Protein AF-0000000083672222 (afdb_homodimer)

Solvent-accessible surface area (backbone atoms only — not comparable to full-atom values): 25902 Å² total; per-residue (Å²): 89,80,49,72,56,72,50,44,81,91,44,52,91,49,66,84,46,84,35,21,32,23,49,63,91,44,64,28,63,39,43,74,78,44,71,49,30,32,34,29,68,72,69,96,59,74,70,40,76,29,47,32,28,37,13,72,82,60,73,56,65,54,34,77,77,38,81,35,70,44,62,66,61,88,46,81,27,60,62,53,44,46,46,48,50,47,49,49,53,52,48,52,49,51,50,53,42,49,37,52,60,62,56,64,61,53,63,66,53,59,66,70,47,84,60,47,73,67,27,51,52,54,31,51,52,38,50,62,74,46,46,66,55,61,45,43,55,58,51,55,67,62,47,70,56,59,79,73,41,57,65,72,57,48,52,51,51,53,50,50,54,51,49,52,46,47,50,54,52,47,47,44,53,27,37,41,69,66,52,76,75,79,66,58,48,98,87,30,44,27,65,64,37,44,33,37,75,70,63,42,66,70,52,56,55,54,36,55,67,62,69,39,70,73,70,52,56,30,75,85,66,44,27,28,65,53,51,39,60,68,75,99,87,78,47,73,54,70,51,44,81,91,44,53,90,49,64,85,46,82,34,21,32,23,47,65,91,44,64,30,64,39,42,74,78,43,72,50,31,31,35,29,69,73,70,96,60,74,70,40,76,30,50,32,28,37,13,72,80,59,72,58,66,54,34,78,77,37,82,34,70,45,62,66,61,87,47,81,27,62,63,54,44,46,47,49,49,46,51,50,52,52,49,52,48,52,50,54,42,48,37,52,58,60,56,64,61,53,61,67,52,59,67,72,46,84,61,47,71,68,27,50,51,53,31,50,51,39,49,62,76,46,46,67,53,61,45,43,54,57,51,56,66,62,49,71,57,58,80,71,43,57,64,71,58,50,53,51,50,52,50,51,52,51,50,52,44,47,47,52,52,47,48,44,51,28,37,42,69,66,52,77,75,80,66,58,48,98,88,29,45,26,65,64,38,43,32,37,75,72,64,42,66,70,52,57,58,54,37,53,65,62,70,38,70,73,71,52,54,29,75,84,64,45,27,31,65,55,50,40,60,68,76,99

Foldseek 3Di:
DKAAAQFDPVCLVCQVPFKWKAWAQDTFTWDDPDRRIIDGDDDDDPFDWTWIAIDPVRPDGRGDTDTDGDDPPVPVPCVVVVVVVVVVVLVVLLVQLVCQLPVPQPVVCLVPDDFDPVLVVLLVQLCVVCVVLVCVLVVLVPPVCVVVDDPVVSVVVNSVSVSVVSVSVSLSRCSRVVNQDFDDDPVFDTNLQSCLLSVVPVVVVSCVSSVHDQQDATPVGDGSVNSNVVND/DKFADQFDPVCLVCQVPFKWKAWAQDTFTWDDPDRRIIDGDDDDDPFDWTWIAIDPVRPDGRGDTDTDGDDPPVPVPCVVVVVVVVVVVLVVLLVQLVCQLPVPQPVVCLVVDDFDPVLVVLLVQLCVVCVVLVCVLVVLVPPVCVVVPDPVVSVVVNSVSVSVVSVSVSLSRCSRVVNQDFDDDPVFDTNLQSCLLSVVPVVVVSCVSSVHDQCDATPVGDGSVNSNVVND

Structure (mmCIF, N/CA/C/O backbone):
data_AF-0000000083672222-model_v1
#
loop_
_entity.id
_entity.type
_entity.pdbx_description
1 polymer 'Calmodulin-binding transcription activator 5-like'
#
loop_
_atom_site.group_PDB
_atom_site.id
_atom_site.type_symbol
_atom_site.label_atom_id
_atom_site.label_alt_id
_atom_site.label_comp_id
_atom_site.label_asym_id
_atom_site.label_entity_id
_atom_site.label_seq_id
_atom_site.pdbx_PDB_ins_code
_atom_site.Cartn_x
_atom_site.Cartn_y
_atom_site.Cartn_z
_atom_site.occupancy
_atom_site.B_iso_or_equiv
_atom_site.auth_seq_id
_atom_site.auth_comp_id
_atom_site.auth_asym_id
_atom_site.auth_atom_id
_atom_site.pdbx_PDB_model_num
ATOM 1 N N . VAL A 1 1 ? -8.305 38.625 14.344 1 54.28 1 VAL A N 1
ATOM 2 C CA . VAL A 1 1 ? -7.023 39.312 14.18 1 54.28 1 VAL A CA 1
ATOM 3 C C . VAL A 1 1 ? -6.953 40.531 15.117 1 54.28 1 VAL A C 1
ATOM 5 O O . VAL A 1 1 ? -7.918 41.281 15.234 1 54.28 1 VAL A O 1
ATOM 8 N N . LEU A 1 2 ? -5.812 40.438 15.828 1 55.72 2 LEU A N 1
ATOM 9 C CA . LEU A 1 2 ? -5.539 41.625 16.625 1 55.72 2 LEU A CA 1
ATOM 10 C C . LEU A 1 2 ? -4.594 42.562 15.883 1 55.72 2 LEU A C 1
ATOM 12 O O . LEU A 1 2 ? -3.551 42.156 15.383 1 55.72 2 LEU A O 1
ATOM 16 N N . VAL A 1 3 ? -5.039 43.781 15.664 1 54.94 3 VAL A N 1
ATOM 17 C CA . VAL A 1 3 ? -4.234 44.812 15.039 1 54.94 3 VAL A CA 1
ATOM 18 C C . VAL A 1 3 ? -3.76 45.812 16.094 1 54.94 3 VAL A C 1
ATOM 20 O O . VAL A 1 3 ? -4.57 46.375 16.844 1 54.94 3 VAL A O 1
ATOM 23 N N . THR A 1 4 ? -2.447 45.781 16.219 1 56.16 4 THR A N 1
ATOM 24 C CA . THR A 1 4 ? -1.872 46.719 17.172 1 56.16 4 THR A CA 1
ATOM 25 C C . THR A 1 4 ? -1.081 47.812 16.438 1 56.16 4 THR A C 1
ATOM 27 O O . THR A 1 4 ? -0.44 47.531 15.422 1 56.16 4 THR A O 1
ATOM 30 N N . GLY A 1 5 ? -1.294 49.125 16.625 1 53.47 5 GLY A N 1
ATOM 31 C CA . GLY A 1 5 ? -0.521 50.188 16.031 1 53.47 5 GLY A CA 1
ATOM 32 C C . GLY A 1 5 ? -0.936 51.562 16.516 1 53.47 5 GLY A C 1
ATOM 33 O O . GLY A 1 5 ? -1.841 51.688 17.344 1 53.47 5 GLY A O 1
ATOM 34 N N . TYR A 1 6 ? 0.023 52.531 16.219 1 53.75 6 TYR A N 1
ATOM 35 C CA . TYR A 1 6 ? -0.241 53.938 16.484 1 53.75 6 TYR A CA 1
ATOM 36 C C . TYR A 1 6 ? -0.847 54.625 15.266 1 53.75 6 TYR A C 1
ATOM 38 O O . TYR A 1 6 ? -0.517 54.281 14.125 1 53.75 6 TYR A O 1
ATOM 46 N N . PHE A 1 7 ? -1.878 55.312 15.602 1 53.72 7 PHE A N 1
ATOM 47 C CA . PHE A 1 7 ? -2.4 56.156 14.539 1 53.72 7 PHE A CA 1
ATOM 48 C C . PHE A 1 7 ? -1.392 57.219 14.164 1 53.72 7 PHE A C 1
ATOM 50 O O . PHE A 1 7 ? -0.618 57.688 15.008 1 53.72 7 PHE A O 1
ATOM 57 N N . HIS A 1 8 ? -1.268 57.375 12.969 1 52.06 8 HIS A N 1
ATOM 58 C CA . HIS A 1 8 ? -0.532 58.562 12.586 1 52.06 8 HIS A CA 1
ATOM 59 C C . HIS A 1 8 ? -1.002 59.781 13.383 1 52.06 8 HIS A C 1
ATOM 61 O O . HIS A 1 8 ? -2.164 59.844 13.789 1 52.06 8 HIS A O 1
ATOM 67 N N . ASN A 1 9 ? -0.059 60.531 13.797 1 51.66 9 ASN A N 1
ATOM 68 C CA . ASN A 1 9 ? -0.234 61.719 14.617 1 51.66 9 ASN A CA 1
ATOM 69 C C . ASN A 1 9 ? -1.55 62.438 14.312 1 51.66 9 ASN A C 1
ATOM 71 O O . ASN A 1 9 ? -2.221 62.938 15.219 1 51.66 9 ASN A O 1
ATOM 75 N N . ASP A 1 10 ? -1.82 62.5 12.977 1 52.38 10 ASP A N 1
ATOM 76 C CA . ASP A 1 10 ? -2.973 63.312 12.578 1 52.38 10 ASP A CA 1
ATOM 77 C C . ASP A 1 10 ? -4.281 62.594 12.914 1 52.38 10 ASP A C 1
ATOM 79 O O . ASP A 1 10 ? -5.355 63.188 12.844 1 52.38 10 ASP A O 1
ATOM 83 N N . TYR A 1 11 ? -4.121 61.25 13.25 1 52.78 11 TYR A N 1
ATOM 84 C CA . TYR A 1 11 ? -5.387 60.562 13.438 1 52.78 11 TYR A CA 1
ATOM 85 C C . TYR A 1 11 ? -5.52 60.031 14.859 1 52.78 11 TYR A C 1
ATOM 87 O O . TYR A 1 11 ? -6.387 59.219 15.141 1 52.78 11 TYR A O 1
ATOM 95 N N . GLN A 1 12 ? -4.711 60.375 15.781 1 55.84 12 GLN A N 1
ATOM 96 C CA . GLN A 1 12 ? -4.699 59.938 17.172 1 55.84 12 GLN A CA 1
ATOM 97 C C . GLN A 1 12 ? -6.023 60.25 17.859 1 55.84 12 GLN A C 1
ATOM 99 O O . GLN A 1 12 ? -6.449 59.5 18.75 1 55.84 12 GLN A O 1
ATOM 104 N N . HIS A 1 13 ? -6.637 61.375 17.5 1 55.12 13 HIS A N 1
ATOM 105 C CA . HIS A 1 13 ? -7.898 61.781 18.109 1 55.12 13 HIS A CA 1
ATOM 106 C C . HIS A 1 13 ? -9.039 60.844 17.688 1 55.12 13 HIS A C 1
ATOM 108 O O . HIS A 1 13 ? -10.117 60.875 18.281 1 55.12 13 HIS A O 1
ATOM 114 N N . LEU A 1 14 ? -8.852 59.938 16.625 1 52.59 14 LEU A N 1
ATOM 115 C CA . LEU A 1 14 ? -9.922 59.125 16.078 1 52.59 14 LEU A CA 1
ATOM 116 C C . LEU A 1 14 ? -9.797 57.688 16.594 1 52.59 14 LEU A C 1
ATOM 118 O O . LEU A 1 14 ? -10.477 56.781 16.094 1 52.59 14 LEU A O 1
ATOM 122 N N . ALA A 1 15 ? -9.031 57.469 17.547 1 55.25 15 ALA A N 1
ATOM 123 C CA . ALA A 1 15 ? -8.805 56.156 18.141 1 55.25 15 ALA A CA 1
ATOM 124 C C . ALA A 1 15 ? -10.125 55.531 18.594 1 55.25 15 ALA A C 1
ATOM 126 O O . ALA A 1 15 ? -10.266 54.312 18.609 1 55.25 15 ALA A O 1
ATOM 127 N N . LYS A 1 16 ? -11 56.281 19.016 1 57.28 16 LYS A N 1
ATOM 128 C CA . LYS A 1 16 ? -12.289 55.844 19.531 1 57.28 16 LYS A CA 1
ATOM 129 C C . LYS A 1 16 ? -13.352 55.875 18.438 1 57.28 16 LYS A C 1
ATOM 131 O O . LYS A 1 16 ? -14.531 55.625 18.703 1 57.28 16 LYS A O 1
ATOM 136 N N . SER A 1 17 ? -12.961 56.156 17.203 1 59.12 17 SER A N 1
ATOM 137 C CA . SER A 1 17 ? -13.953 56.281 16.141 1 59.12 17 SER A CA 1
ATOM 138 C C . SER A 1 17 ? -14.227 54.938 15.477 1 59.12 17 SER A C 1
ATOM 140 O O . SER A 1 17 ? -13.477 54 15.68 1 59.12 17 SER A O 1
ATOM 142 N N . ASN A 1 18 ? -15.422 54.906 14.773 1 63.72 18 ASN A N 1
ATOM 143 C CA . ASN A 1 18 ? -15.836 53.719 14.023 1 63.72 18 ASN A CA 1
ATOM 144 C C . ASN A 1 18 ? -14.82 53.344 12.945 1 63.72 18 ASN A C 1
ATOM 146 O O . ASN A 1 18 ? -14.742 54 11.906 1 63.72 18 ASN A O 1
ATOM 150 N N . LEU A 1 19 ? -13.82 52.594 13.367 1 72 19 LEU A N 1
ATOM 151 C CA . LEU A 1 19 ? -12.773 52.125 12.453 1 72 19 LEU A CA 1
ATOM 152 C C . LEU A 1 19 ? -13.172 50.812 11.789 1 72 19 LEU A C 1
ATOM 154 O O . LEU A 1 19 ? -13.945 50.031 12.344 1 72 19 LEU A O 1
ATOM 158 N N . VAL A 1 20 ? -12.758 50.75 10.508 1 76.06 20 VAL A N 1
ATOM 159 C CA . VAL A 1 20 ? -12.914 49.469 9.812 1 76.06 20 VAL A CA 1
ATOM 160 C C . VAL A 1 20 ? -11.539 48.875 9.484 1 76.06 20 VAL A C 1
ATOM 162 O O . VAL A 1 20 ? -10.57 49.625 9.297 1 76.06 20 VAL A O 1
ATOM 165 N N . CYS A 1 21 ? -11.453 47.688 9.656 1 78.25 21 CYS A N 1
ATOM 166 C CA . CYS A 1 21 ? -10.281 46.938 9.195 1 78.25 21 CYS A CA 1
ATOM 167 C C . CYS A 1 21 ? -10.492 46.438 7.773 1 78.25 21 CYS A C 1
ATOM 169 O O . CYS A 1 21 ? -11.492 45.781 7.496 1 78.25 21 CYS A O 1
ATOM 171 N N . VAL A 1 22 ? -9.594 46.844 6.996 1 74.81 22 VAL A N 1
ATOM 172 C CA . VAL A 1 22 ? -9.664 46.406 5.609 1 74.81 22 VAL A CA 1
ATOM 173 C C . VAL A 1 22 ? -8.703 45.219 5.391 1 74.81 22 VAL A C 1
ATOM 175 O O . VAL A 1 22 ? -7.516 45.344 5.715 1 74.81 22 VAL A O 1
ATOM 178 N N . CYS A 1 23 ? -9.234 44.156 4.965 1 73.88 23 CYS A N 1
ATOM 179 C CA . CYS A 1 23 ? -8.484 42.969 4.566 1 73.88 23 CYS A CA 1
ATOM 180 C C . CYS A 1 23 ? -8.789 42.625 3.119 1 73.88 23 CYS A C 1
ATOM 182 O O . CYS A 1 23 ? -9.805 41.969 2.834 1 73.88 23 CYS A O 1
ATOM 184 N N . GLY A 1 24 ? -7.863 42.875 2.295 1 70.62 24 GLY A N 1
ATOM 185 C CA . GLY A 1 24 ? -8.156 42.688 0.882 1 70.62 24 GLY A CA 1
ATOM 186 C C . GLY A 1 24 ? -9.289 43.594 0.394 1 70.62 24 GLY A C 1
ATOM 187 O O . GLY A 1 24 ? -9.148 44.812 0.344 1 70.62 24 GLY A O 1
ATOM 188 N N . GLU A 1 25 ? -10.398 42.844 0.068 1 69.75 25 GLU A N 1
ATOM 189 C CA . GLU A 1 25 ? -11.547 43.594 -0.448 1 69.75 25 GLU A CA 1
ATOM 190 C C . GLU A 1 25 ? -12.648 43.688 0.598 1 69.75 25 GLU A C 1
ATOM 192 O O . GLU A 1 25 ? -13.688 44.312 0.35 1 69.75 25 GLU A O 1
ATOM 197 N N . ALA A 1 26 ? -12.375 43.094 1.614 1 73.25 26 ALA A N 1
ATOM 198 C CA . ALA A 1 26 ? -13.414 43.094 2.643 1 73.25 26 ALA A CA 1
ATOM 199 C C . ALA A 1 26 ? -13.07 44.094 3.758 1 73.25 26 ALA A C 1
ATOM 201 O O . ALA A 1 26 ? -11.898 44.281 4.09 1 73.25 26 ALA A O 1
ATOM 202 N N . SER A 1 27 ? -14.094 44.75 4.223 1 75.56 27 SER A N 1
ATOM 203 C CA . SER A 1 27 ? -13.922 45.656 5.359 1 75.56 27 SER A CA 1
ATOM 204 C C . SER A 1 27 ? -14.812 45.219 6.527 1 75.56 27 SER A C 1
ATOM 206 O O . SER A 1 27 ? -15.984 44.906 6.34 1 75.56 27 SER A O 1
ATOM 208 N N . VAL A 1 28 ? -14.195 45 7.613 1 75.31 28 VAL A N 1
ATOM 209 C CA . VAL A 1 28 ? -14.961 44.625 8.797 1 75.31 28 VAL A CA 1
ATOM 210 C C . VAL A 1 28 ? -14.773 45.688 9.891 1 75.31 28 VAL A C 1
ATOM 212 O O . VAL A 1 28 ? -13.719 46.312 9.977 1 75.31 28 VAL A O 1
ATOM 215 N N . PRO A 1 29 ? -15.828 45.812 10.602 1 74.62 29 PRO A N 1
ATOM 216 C CA . PRO A 1 29 ? -15.688 46.75 11.711 1 74.62 29 PRO A CA 1
ATOM 217 C C . PRO A 1 29 ? -14.672 46.281 12.758 1 74.62 29 PRO A C 1
ATOM 219 O O . PRO A 1 29 ? -14.523 45.094 12.992 1 74.62 29 PRO A O 1
ATOM 222 N N . VAL A 1 30 ? -14.023 47.25 13.195 1 70.56 30 VAL A N 1
ATOM 223 C CA . VAL A 1 30 ? -12.984 46.969 14.188 1 70.56 30 VAL A CA 1
ATOM 224 C C . VAL A 1 30 ? -13.531 47.25 15.594 1 70.56 30 VAL A C 1
ATOM 226 O O . VAL A 1 30 ? -14.312 48.188 15.789 1 70.56 30 VAL A O 1
ATOM 229 N N . GLU A 1 31 ? -13.352 46.281 16.453 1 69.62 31 GLU A N 1
ATOM 230 C CA . GLU A 1 31 ? -13.656 46.5 17.859 1 69.62 31 GLU A CA 1
ATOM 231 C C . GLU A 1 31 ? -12.438 47.062 18.609 1 69.62 31 GLU A C 1
ATOM 233 O O . GLU A 1 31 ? -11.336 46.5 18.484 1 69.62 31 GLU A O 1
ATOM 238 N N . ILE A 1 32 ? -12.742 48.125 19.188 1 65.06 32 ILE A N 1
ATOM 239 C CA . ILE A 1 32 ? -11.664 48.688 19.984 1 65.06 32 ILE A CA 1
ATOM 240 C C . ILE A 1 32 ? -11.523 47.906 21.297 1 65.06 32 ILE A C 1
ATOM 242 O O . ILE A 1 32 ? -12.453 47.875 22.109 1 65.06 32 ILE A O 1
ATOM 246 N N . VAL A 1 33 ? -10.484 47.125 21.453 1 63.31 33 VAL A N 1
ATOM 247 C CA . VAL A 1 33 ? -10.195 46.438 22.703 1 63.31 33 VAL A CA 1
ATOM 248 C C . VAL A 1 33 ? -9.586 47.438 23.703 1 63.31 33 VAL A C 1
ATOM 250 O O . VAL A 1 33 ? -10.008 47.5 24.859 1 63.31 33 VAL A O 1
ATOM 253 N N . GLN A 1 34 ? -8.688 48.25 23.234 1 57.81 34 GLN A N 1
ATOM 254 C CA . GLN A 1 34 ? -8.07 49.375 23.953 1 57.81 34 GLN A CA 1
ATOM 255 C C . GLN A 1 34 ? -7.391 50.344 22.984 1 57.81 34 GLN A C 1
ATOM 257 O O . GLN A 1 34 ? -7.188 50 21.812 1 57.81 34 GLN A O 1
ATOM 262 N N . VAL A 1 35 ? -7.07 51.5 23.516 1 60.09 35 VAL A N 1
ATOM 263 C CA . VAL A 1 35 ? -6.434 52.469 22.656 1 60.09 35 VAL A CA 1
ATOM 264 C C . VAL A 1 35 ? -5.168 51.875 22.047 1 60.09 35 VAL A C 1
ATOM 266 O O . VAL A 1 35 ? -4.285 51.406 22.766 1 60.09 35 VAL A O 1
ATOM 269 N N . GLY A 1 36 ? -5.113 51.75 20.672 1 62.19 36 GLY A N 1
ATOM 270 C CA . GLY A 1 36 ? -3.98 51.188 19.953 1 62.19 36 GLY A CA 1
ATOM 271 C C . GLY A 1 36 ? -4.117 49.688 19.688 1 62.19 36 GLY A C 1
ATOM 272 O O . GLY A 1 36 ? -3.252 49.094 19.062 1 62.19 36 GLY A O 1
ATOM 273 N N . VAL A 1 37 ? -5.016 49.156 20.297 1 65.06 37 VAL A N 1
ATOM 274 C CA . VAL A 1 37 ? -5.285 47.75 20.078 1 65.06 37 VAL A CA 1
ATOM 275 C C . VAL A 1 37 ? -6.703 47.562 19.547 1 65.06 37 VAL A C 1
ATOM 277 O O . VAL A 1 37 ? -7.68 47.906 20.203 1 65.06 37 VAL A O 1
ATOM 280 N N . TYR A 1 38 ? -6.73 46.969 18.375 1 65.5 38 TYR A N 1
ATOM 281 C CA . TYR A 1 38 ? -8 46.781 17.688 1 65.5 38 TYR A CA 1
ATOM 282 C C . TYR A 1 38 ? -8.203 45.312 17.281 1 65.5 38 TYR A C 1
ATOM 284 O O . TYR A 1 38 ? -7.25 44.625 16.922 1 65.5 38 TYR A O 1
ATOM 292 N N . ARG A 1 39 ? -9.352 44.875 17.531 1 65.25 39 ARG A N 1
ATOM 293 C CA . ARG A 1 39 ? -9.742 43.531 17.141 1 65.25 39 ARG A CA 1
ATOM 294 C C . ARG A 1 39 ? -10.68 43.562 15.93 1 65.25 39 ARG A C 1
ATOM 296 O O . ARG A 1 39 ? -11.617 44.344 15.883 1 65.25 39 ARG A O 1
ATOM 303 N N . CYS A 1 40 ? -10.281 42.812 14.945 1 64.25 40 CYS A N 1
ATOM 304 C CA . CYS A 1 40 ? -11.141 42.719 13.773 1 64.25 40 CYS A CA 1
ATOM 305 C C . CYS A 1 40 ? -11.508 41.25 13.508 1 64.25 40 CYS A C 1
ATOM 307 O O . CYS A 1 40 ? -10.688 40.375 13.711 1 64.25 40 CYS A O 1
ATOM 309 N N . TRP A 1 41 ? -12.758 41.031 13.312 1 63.91 41 TRP A N 1
ATOM 310 C CA . TRP A 1 41 ? -13.242 39.719 12.875 1 63.91 41 TRP A CA 1
ATOM 311 C C . TRP A 1 41 ? -13.297 39.625 11.352 1 63.91 41 TRP A C 1
ATOM 313 O O . TRP A 1 41 ? -14.141 40.281 10.719 1 63.91 41 TRP A O 1
ATOM 323 N N . LEU A 1 42 ? -12.258 39 10.898 1 58.62 42 LE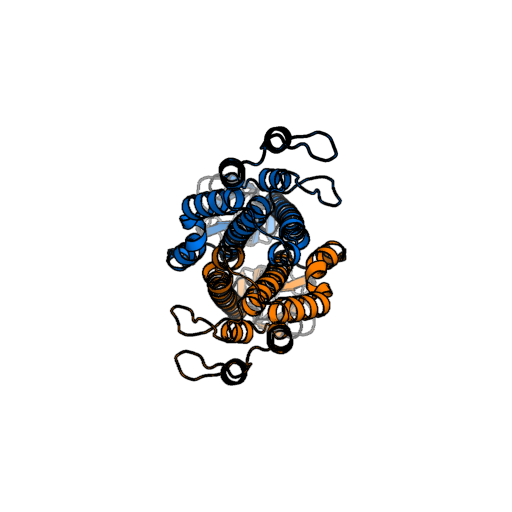U A N 1
ATOM 324 C CA . LEU A 1 42 ? -12.203 38.938 9.445 1 58.62 42 LEU A CA 1
ATOM 325 C C . LEU A 1 42 ? -13.109 37.844 8.914 1 58.62 42 LEU A C 1
ATOM 327 O O . LEU A 1 42 ? -13.25 36.781 9.547 1 58.62 42 LEU A O 1
ATOM 331 N N . SER A 1 43 ? -13.805 38.094 8.008 1 55.56 43 SER A N 1
ATOM 332 C CA . SER A 1 43 ? -14.562 37.062 7.301 1 55.56 43 SER A CA 1
ATOM 333 C C . SER A 1 43 ? -13.633 36.094 6.562 1 55.56 43 SER A C 1
ATOM 335 O O . SER A 1 43 ? -12.516 36.469 6.191 1 55.56 43 SER A O 1
ATOM 337 N N . PRO A 1 44 ? -14.117 34.75 6.586 1 51.97 44 PRO A N 1
ATOM 338 C CA . PRO A 1 44 ? -13.289 33.781 5.852 1 51.97 44 PRO A CA 1
ATOM 339 C C . PRO A 1 44 ? -12.875 34.281 4.473 1 51.97 44 PRO A C 1
ATOM 341 O O . PRO A 1 44 ? -13.695 34.875 3.766 1 51.97 44 PRO A O 1
ATOM 344 N N . HIS A 1 45 ? -11.539 34.344 4.359 1 57.25 45 HIS A N 1
ATOM 345 C CA . HIS A 1 45 ? -10.953 34.781 3.094 1 57.25 45 HIS A CA 1
ATOM 346 C C . HIS A 1 45 ? -10.156 33.656 2.449 1 57.25 45 HIS A C 1
ATOM 348 O O . HIS A 1 45 ? -9.773 32.688 3.121 1 57.25 45 HIS A O 1
ATOM 354 N N . SER A 1 46 ? -10.031 33.625 1.193 1 61 46 SER A N 1
ATOM 355 C CA . SER A 1 46 ? -9.125 32.688 0.517 1 61 46 SER A CA 1
ATOM 356 C C . SER A 1 46 ? -7.703 32.844 1.05 1 61 46 SER A C 1
ATOM 358 O O . SER A 1 46 ? -7.246 33.938 1.343 1 61 46 SER A O 1
ATOM 360 N N . PRO A 1 47 ? -7.258 31.641 1.277 1 59.84 47 PRO A N 1
ATOM 361 C CA . PRO A 1 47 ? -5.871 31.688 1.745 1 59.84 47 PRO A CA 1
ATOM 362 C C . PRO A 1 47 ? -4.965 32.469 0.801 1 59.84 47 PRO A C 1
ATOM 364 O O . PRO A 1 47 ? -5.129 32.406 -0.419 1 59.84 47 PRO A O 1
ATOM 367 N N . GLY A 1 48 ? -4.078 33.375 1.406 1 65.12 48 GLY A N 1
ATOM 368 C CA . GLY A 1 48 ? -3.158 34.219 0.666 1 65.12 48 GLY A CA 1
ATOM 369 C C . GLY A 1 48 ? -2.748 35.469 1.43 1 65.12 48 GLY A C 1
ATOM 370 O O . GLY A 1 48 ? -3.1 35.625 2.602 1 65.12 48 GLY A O 1
ATOM 371 N N . PHE A 1 49 ? -2.002 36.125 0.695 1 67.38 49 PHE A N 1
ATOM 372 C CA . PHE A 1 49 ? -1.565 37.406 1.279 1 67.38 49 PHE A CA 1
ATOM 373 C C . PHE A 1 49 ? -2.562 38.5 0.972 1 67.38 49 PHE A C 1
ATOM 375 O O . PHE A 1 49 ? -3.002 38.656 -0.17 1 67.38 49 PHE A O 1
ATOM 382 N N . VAL A 1 50 ? -3 38.969 1.97 1 67.81 50 VAL A N 1
ATOM 383 C CA . VAL A 1 50 ? -3.898 40.125 1.804 1 67.81 50 VAL A CA 1
ATOM 384 C C . VAL A 1 50 ? -3.346 41.312 2.553 1 67.81 50 VAL A C 1
ATOM 386 O O . VAL A 1 50 ? -2.611 41.156 3.531 1 67.81 50 VAL A O 1
ATOM 389 N N . ASN A 1 51 ? -3.635 42.531 2.021 1 71.94 51 ASN A N 1
ATOM 390 C CA . ASN A 1 51 ? -3.252 43.719 2.73 1 71.94 51 ASN A CA 1
ATOM 391 C C . ASN A 1 51 ? -4.195 44.031 3.893 1 71.94 51 ASN A C 1
ATOM 393 O O . ASN A 1 51 ? -5.418 43.938 3.746 1 71.94 51 ASN A O 1
ATOM 397 N N . LEU A 1 52 ? -3.645 44.156 4.895 1 74.38 52 LEU A N 1
ATOM 398 C CA . LEU A 1 52 ? -4.398 44.5 6.094 1 74.38 52 LEU A CA 1
ATOM 399 C C . LEU A 1 52 ? -4.027 45.906 6.598 1 74.38 52 LEU A C 1
ATOM 401 O O . LEU A 1 52 ? -2.844 46.188 6.773 1 74.38 52 LEU A O 1
ATOM 405 N N . TYR A 1 53 ? -5.066 46.781 6.707 1 71.12 53 TYR A N 1
ATOM 406 C CA . TYR A 1 53 ? -4.852 48.094 7.285 1 71.12 53 TYR A CA 1
ATOM 407 C C . TYR A 1 53 ? -6.125 48.625 7.926 1 71.12 53 TYR A C 1
ATOM 409 O O . TYR A 1 53 ? -7.223 48.156 7.648 1 71.12 53 TYR A O 1
ATOM 417 N N . LEU A 1 54 ? -5.988 49.594 8.773 1 74.81 54 LEU A N 1
ATOM 418 C CA . LEU A 1 54 ? -7.133 50.281 9.367 1 74.81 54 LEU A CA 1
ATOM 419 C C . LEU A 1 54 ? -7.52 51.5 8.547 1 74.81 54 LEU A C 1
ATOM 421 O O . LEU A 1 54 ? -6.652 52.188 7.984 1 74.81 54 LEU A O 1
ATOM 425 N N . SER A 1 55 ? -8.789 51.656 8.352 1 72.94 55 SER A N 1
ATOM 426 C CA . SER A 1 55 ? -9.297 52.781 7.578 1 72.94 55 SER A CA 1
ATOM 427 C C . SER A 1 55 ? -10.57 53.344 8.195 1 72.94 55 SER A C 1
ATOM 429 O O . SER A 1 55 ? -11.273 52.625 8.93 1 72.94 55 SER A O 1
ATOM 431 N N . PHE A 1 56 ? -10.883 54.625 8.016 1 74.5 56 PHE A N 1
ATOM 432 C CA . PHE A 1 56 ? -12.141 55.219 8.438 1 74.5 56 PHE A CA 1
ATOM 433 C C . PHE A 1 56 ? -13.25 54.938 7.426 1 74.5 56 PHE A C 1
ATOM 435 O O . PHE A 1 56 ? -14.398 54.719 7.805 1 74.5 56 PHE A O 1
ATOM 442 N N . ASP A 1 57 ? -12.93 54.969 6.176 1 72.44 57 ASP A N 1
ATOM 443 C CA . ASP A 1 57 ? -13.922 54.875 5.113 1 72.44 57 ASP A CA 1
ATOM 444 C C . ASP A 1 57 ? -13.766 53.562 4.34 1 72.44 57 ASP A C 1
ATOM 446 O O . ASP A 1 57 ? -14.477 53.344 3.357 1 72.44 57 ASP A O 1
ATOM 450 N N . GLY A 1 58 ? -12.914 52.594 4.672 1 71.25 58 GLY A N 1
ATOM 451 C CA . GLY A 1 58 ? -12.711 51.312 4.012 1 71.25 58 GLY A CA 1
ATOM 452 C C . GLY A 1 58 ? -11.773 51.406 2.822 1 71.25 58 GLY A C 1
ATOM 453 O O . GLY A 1 58 ? -11.445 50.375 2.217 1 71.25 58 GLY A O 1
ATOM 454 N N . HIS A 1 59 ? -11.242 52.531 2.504 1 75.5 59 HIS A N 1
ATOM 455 C CA . HIS A 1 59 ? -10.406 52.656 1.314 1 75.5 59 HIS A CA 1
ATOM 456 C C . HIS A 1 59 ? -9.047 53.25 1.655 1 75.5 59 HIS A C 1
ATOM 458 O O . HIS A 1 59 ? -8.008 52.75 1.218 1 75.5 59 HIS A O 1
ATOM 464 N N . LYS A 1 60 ? -9.008 54.344 2.459 1 74.31 60 LYS A N 1
ATOM 465 C CA . LYS A 1 60 ? -7.75 55 2.748 1 74.31 60 LYS A CA 1
ATOM 466 C C . LYS A 1 60 ? -7.117 54.469 4.031 1 74.31 60 LYS A C 1
ATOM 468 O O . LYS A 1 60 ? -7.738 54.5 5.094 1 74.31 60 LYS A O 1
ATOM 473 N N . PRO A 1 61 ? -5.906 53.938 3.854 1 71.25 61 PRO A N 1
ATOM 474 C CA . PRO A 1 61 ? -5.25 53.406 5.055 1 71.25 61 PRO A CA 1
ATOM 475 C C . PRO A 1 61 ? -4.871 54.531 6.043 1 71.25 61 PRO A C 1
ATOM 477 O O . PRO A 1 61 ? -4.383 55.562 5.637 1 71.25 61 PRO A O 1
ATOM 480 N N . ILE A 1 62 ? -5.145 54.375 7.289 1 67 62 ILE A N 1
ATOM 481 C CA . ILE A 1 62 ? -4.707 55.312 8.328 1 67 62 ILE A CA 1
ATOM 482 C C . ILE A 1 62 ? -3.631 54.656 9.188 1 67 62 ILE A C 1
ATOM 484 O O . ILE A 1 62 ? -3.133 55.25 10.141 1 67 62 ILE A O 1
ATOM 488 N N . SER A 1 63 ? -3.488 53.406 8.93 1 65.31 63 SER A N 1
ATOM 489 C CA . SER A 1 63 ? -2.41 52.656 9.57 1 65.31 63 SER A CA 1
ATOM 490 C C . SER A 1 63 ? -1.401 52.156 8.539 1 65.31 63 SER A C 1
ATOM 492 O O . SER A 1 63 ? -1.631 52.281 7.332 1 65.31 63 SER A O 1
ATOM 494 N N . GLN A 1 64 ? -0.219 51.719 9.055 1 68.56 64 GLN A N 1
ATOM 495 C CA . GLN A 1 64 ? 0.68 51.031 8.133 1 68.56 64 GLN A CA 1
ATOM 496 C C . GLN A 1 64 ? -0.021 49.844 7.457 1 68.56 64 GLN A C 1
ATOM 498 O O . GLN A 1 64 ? -0.806 49.156 8.086 1 68.56 64 GLN A O 1
ATOM 503 N N . VAL A 1 65 ? 0.131 49.781 6.145 1 68.88 65 VAL A N 1
ATOM 504 C CA . VAL A 1 65 ? -0.396 48.625 5.391 1 68.88 65 VAL A CA 1
ATOM 505 C C . VAL A 1 65 ? 0.507 47.438 5.594 1 68.88 65 VAL A C 1
ATOM 507 O O . VAL A 1 65 ? 1.702 47.469 5.293 1 68.88 65 VAL A O 1
ATOM 510 N N . VAL A 1 66 ? -0.019 46.438 6.227 1 69.81 66 VAL A N 1
ATOM 511 C CA . VAL A 1 66 ? 0.744 45.219 6.492 1 69.81 66 VAL A CA 1
ATOM 512 C C . VAL A 1 66 ? 0.251 44.094 5.59 1 69.81 66 VAL A C 1
ATOM 514 O O . VAL A 1 66 ? -0.948 43.969 5.324 1 69.81 66 VAL A O 1
ATOM 517 N N . ASN A 1 67 ? 1.167 43.375 5.082 1 65.69 67 ASN A N 1
ATOM 518 C CA . ASN A 1 67 ? 0.822 42.125 4.363 1 65.69 67 ASN A CA 1
ATOM 519 C C . ASN A 1 67 ? 0.485 41 5.324 1 65.69 67 ASN A C 1
ATOM 521 O O . ASN A 1 67 ? 1.352 40.531 6.062 1 65.69 67 ASN A O 1
ATOM 525 N N . PHE A 1 68 ? -0.724 40.719 5.293 1 64.12 68 PHE A N 1
ATOM 526 C CA . PHE A 1 68 ? -1.234 39.656 6.184 1 64.12 68 PHE A CA 1
ATOM 527 C C . PHE A 1 68 ? -1.509 38.375 5.418 1 64.12 68 PHE A C 1
ATOM 529 O O . PHE A 1 68 ? -2.168 38.406 4.375 1 64.12 68 PHE A O 1
ATOM 536 N N . GLU A 1 69 ? -0.854 37.406 5.891 1 62.03 69 GLU A N 1
ATOM 537 C CA . GLU A 1 69 ? -1.163 36.094 5.316 1 62.03 69 GLU A CA 1
ATOM 538 C C . GLU A 1 69 ? -2.387 35.469 5.988 1 62.03 69 GLU A C 1
ATOM 540 O O . GLU A 1 69 ? -2.369 35.219 7.188 1 62.03 69 GLU A O 1
ATOM 545 N N . TYR A 1 70 ? -3.416 35.531 5.367 1 51.75 70 TYR A N 1
ATOM 546 C CA . TYR A 1 70 ? -4.609 34.812 5.82 1 51.75 70 TYR A CA 1
ATOM 547 C C . TYR A 1 70 ? -4.457 33.312 5.645 1 51.75 70 TYR A C 1
ATOM 549 O O . TYR A 1 70 ? -4.223 32.844 4.531 1 51.75 70 TYR A O 1
ATOM 557 N N . ARG A 1 71 ? -4.258 32.688 6.832 1 50.69 71 ARG A N 1
ATOM 558 C CA . ARG A 1 71 ? -4.27 31.25 6.805 1 50.69 71 ARG A CA 1
ATOM 559 C C . ARG A 1 71 ? -5.625 30.703 7.246 1 50.69 71 ARG A C 1
ATOM 561 O O . ARG A 1 71 ? -6.293 31.297 8.094 1 50.69 71 ARG A O 1
ATOM 568 N N . THR A 1 72 ? -6.277 30.062 6.652 1 43.06 72 THR A N 1
ATOM 569 C CA . THR A 1 72 ? -7.52 29.484 7.148 1 43.06 72 THR A CA 1
ATOM 570 C C . THR A 1 72 ? -7.324 28.891 8.539 1 43.06 72 THR A C 1
ATOM 572 O O . THR A 1 72 ? -6.34 28.188 8.789 1 43.06 72 THR A O 1
ATOM 575 N N . PRO A 1 73 ? -7.73 29.531 9.516 1 39.81 73 PRO A N 1
ATOM 576 C CA . PRO A 1 73 ? -7.691 28.812 10.797 1 39.81 73 PRO A CA 1
ATOM 577 C C . PRO A 1 73 ? -7.816 27.312 10.633 1 39.81 73 PRO A C 1
ATOM 579 O O . PRO A 1 73 ? -8.406 26.828 9.656 1 39.81 73 PRO A O 1
ATOM 582 N N . ILE A 1 74 ? -6.906 26.5 11.305 1 39.62 74 ILE A N 1
ATOM 583 C CA . ILE A 1 74 ? -7.375 25.125 11.477 1 39.62 74 ILE A CA 1
ATOM 584 C C . ILE A 1 74 ? -8.836 25.141 11.93 1 39.62 74 ILE A C 1
ATOM 586 O O . ILE A 1 74 ? -9.117 25.188 13.133 1 39.62 74 ILE A O 1
ATOM 590 N N . LEU A 1 75 ? -9.477 26.219 12.086 1 36.69 75 LEU A N 1
ATOM 591 C CA . LEU A 1 75 ? -10.914 26.031 12.273 1 36.69 75 LEU A CA 1
ATOM 592 C C . LEU A 1 75 ? -11.375 24.719 11.68 1 36.69 75 LEU A C 1
ATOM 594 O O . LEU A 1 75 ? -10.742 24.188 10.766 1 36.69 75 LEU A O 1
ATOM 598 N N . HIS A 1 76 ? -12.227 24 12.445 1 40.91 76 HIS A N 1
ATOM 599 C CA . HIS A 1 76 ? -13.008 22.938 11.805 1 40.91 76 HIS A CA 1
ATOM 600 C C . HIS A 1 76 ? -13.344 23.297 10.367 1 40.91 76 HIS A C 1
ATOM 602 O O . HIS A 1 76 ? -14.328 24 10.109 1 40.91 76 HIS A O 1
ATOM 608 N N . ASP A 1 77 ? -12.43 24 9.758 1 43.5 77 ASP A N 1
ATOM 609 C CA . ASP A 1 77 ? -12.672 24.281 8.344 1 43.5 77 ASP A CA 1
ATOM 610 C C . ASP A 1 77 ? -13.57 23.219 7.727 1 43.5 77 ASP A C 1
ATOM 612 O O . ASP A 1 77 ? -13.211 22.031 7.691 1 43.5 77 ASP A O 1
ATOM 616 N N . PRO A 1 78 ? -14.742 23.688 7.82 1 49.81 78 PRO A N 1
ATOM 617 C CA . PRO A 1 78 ? -15.609 22.688 7.203 1 49.81 78 PRO A CA 1
ATOM 618 C C . PRO A 1 78 ? -14.945 21.969 6.035 1 49.81 78 PRO A C 1
ATOM 620 O O . PRO A 1 78 ? -15.164 20.766 5.84 1 49.81 78 PRO A O 1
ATOM 623 N N . ALA A 1 79 ? -14.133 22.797 5.414 1 52.81 79 ALA A N 1
ATOM 624 C CA . ALA A 1 79 ? -13.43 22.156 4.309 1 52.81 79 ALA A CA 1
ATOM 625 C C . ALA A 1 79 ? -12.375 21.172 4.828 1 52.81 79 ALA A C 1
ATOM 627 O O . ALA A 1 79 ? -12.219 20.078 4.293 1 52.81 79 ALA A O 1
ATOM 628 N N . ALA A 1 80 ? -11.68 21.656 5.914 1 57.41 80 ALA A N 1
ATOM 629 C CA . ALA A 1 80 ? -10.703 20.734 6.5 1 57.41 80 ALA A CA 1
ATOM 630 C C . ALA A 1 80 ? -11.391 19.531 7.125 1 57.41 80 ALA A C 1
ATOM 632 O O . ALA A 1 80 ? -10.906 18.406 7.008 1 57.41 80 ALA A O 1
ATOM 633 N N . SER A 1 81 ? -12.492 19.953 7.754 1 61.03 81 SER A N 1
ATOM 634 C CA . SER A 1 81 ? -13.281 18.844 8.297 1 61.03 81 SER A CA 1
ATOM 635 C C . SER A 1 81 ? -13.805 17.953 7.184 1 61.03 81 SER A C 1
ATOM 637 O O . SER A 1 81 ? -13.812 16.719 7.32 1 61.03 81 SER A O 1
ATOM 639 N N . MET A 1 82 ? -14.258 18.656 6.156 1 61.31 82 MET A N 1
ATOM 640 C CA . MET A 1 82 ? -14.727 17.875 5.02 1 61.31 82 MET A CA 1
ATOM 641 C C . MET A 1 82 ? -13.586 17.078 4.398 1 61.31 82 MET A C 1
ATOM 643 O O . MET A 1 82 ? -13.766 15.914 4.023 1 61.31 82 MET A O 1
ATOM 647 N N . GLU A 1 83 ? -12.43 17.719 4.332 1 66.75 83 GLU A N 1
ATOM 648 C CA . GLU A 1 83 ? -11.273 17.016 3.793 1 66.75 83 GLU A CA 1
ATOM 649 C C . GLU A 1 83 ? -10.883 15.836 4.688 1 66.75 83 GLU A C 1
ATOM 651 O O . GLU A 1 83 ? -10.539 14.758 4.191 1 66.75 83 GLU A O 1
ATOM 656 N N . GLU A 1 84 ? -10.984 16.156 5.934 1 68.44 84 GLU A N 1
ATOM 657 C CA . GLU A 1 84 ? -10.664 15.078 6.867 1 68.44 84 GLU A CA 1
ATOM 658 C C . GLU A 1 84 ? -11.664 13.93 6.75 1 68.44 84 GLU A C 1
ATOM 660 O O . GLU A 1 84 ? -11.281 12.758 6.793 1 68.44 84 GLU A O 1
ATOM 665 N N . SER A 1 85 ? -12.859 14.414 6.629 1 71.31 85 SER A N 1
ATOM 666 C CA . SER A 1 85 ? -13.883 13.383 6.461 1 71.31 85 SER A CA 1
ATOM 667 C C . SER A 1 85 ? -13.641 12.562 5.195 1 71.31 85 SER A C 1
ATOM 669 O O . SER A 1 85 ? -13.742 11.336 5.215 1 71.31 85 SER A O 1
ATOM 671 N N . TYR A 1 86 ? -13.297 13.312 4.199 1 74.38 86 TYR A N 1
ATOM 672 C CA . TYR A 1 86 ? -13.023 12.625 2.939 1 74.38 86 TYR A CA 1
ATOM 673 C C . TYR A 1 86 ? -11.805 11.719 3.064 1 74.38 86 TYR A C 1
ATOM 675 O O . TYR A 1 86 ? -11.805 10.602 2.541 1 74.38 86 TYR A O 1
ATOM 683 N N . ASN A 1 87 ? -10.883 12.211 3.736 1 79.38 87 ASN A N 1
ATOM 684 C CA . ASN A 1 87 ? -9.672 11.422 3.943 1 79.38 87 ASN A CA 1
ATOM 685 C C . ASN A 1 87 ? -9.977 10.109 4.664 1 79.38 87 ASN A C 1
ATOM 687 O O . ASN A 1 87 ? -9.453 9.055 4.289 1 79.38 87 ASN A O 1
ATOM 691 N N . TRP A 1 88 ? -10.898 10.211 5.52 1 82.81 88 TRP A N 1
ATOM 692 C CA . TRP A 1 88 ? -11.227 9 6.258 1 82.81 88 TRP A CA 1
ATOM 693 C C . TRP A 1 88 ? -12.055 8.047 5.402 1 82.81 88 TRP A C 1
ATOM 695 O O . TRP A 1 88 ? -11.922 6.824 5.516 1 82.81 88 TRP A O 1
ATOM 705 N N . ILE A 1 89 ? -12.922 8.578 4.59 1 85.56 89 ILE A N 1
ATOM 706 C CA . ILE A 1 89 ? -13.711 7.746 3.688 1 85.5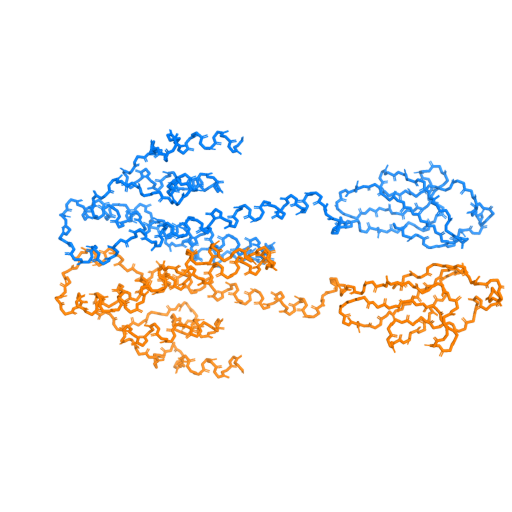6 89 ILE A CA 1
ATOM 707 C C . ILE A 1 89 ? -12.781 7.02 2.717 1 85.56 89 ILE A C 1
ATOM 709 O O . ILE A 1 89 ? -12.891 5.805 2.529 1 85.56 89 ILE A O 1
ATOM 713 N N . GLU A 1 90 ? -11.859 7.762 2.125 1 90.19 90 GLU A N 1
ATOM 714 C CA . GLU A 1 90 ? -10.883 7.172 1.215 1 90.19 90 GLU A CA 1
ATOM 715 C C . GLU A 1 90 ? -10.055 6.094 1.913 1 90.19 90 GLU A C 1
ATOM 717 O O . GLU A 1 90 ? -9.82 5.023 1.351 1 90.19 90 GLU A O 1
ATOM 722 N N . PHE A 1 91 ? -9.688 6.445 3.135 1 89.12 91 PHE A N 1
ATOM 723 C CA . PHE A 1 91 ? -8.906 5.516 3.943 1 89.12 91 PHE A CA 1
ATOM 724 C C . PHE A 1 91 ? -9.656 4.207 4.145 1 89.12 91 PHE A C 1
ATOM 726 O O . PHE A 1 91 ? -9.094 3.127 3.949 1 89.12 91 PHE A O 1
ATOM 733 N N . ARG A 1 92 ? -10.875 4.25 4.465 1 89.88 92 ARG A N 1
ATOM 734 C CA . ARG A 1 92 ? -11.672 3.057 4.727 1 89.88 92 ARG A CA 1
ATOM 735 C C . ARG A 1 92 ? -11.875 2.244 3.453 1 89.88 92 ARG A C 1
ATOM 737 O O . ARG A 1 92 ? -11.82 1.013 3.48 1 89.88 92 ARG A O 1
ATOM 744 N N . LEU A 1 93 ? -12.141 2.883 2.371 1 93.38 93 LEU A N 1
ATOM 745 C CA . LEU A 1 93 ? -12.328 2.195 1.097 1 93.38 93 LEU A CA 1
ATOM 746 C C . LEU A 1 93 ? -11.039 1.506 0.657 1 93.38 93 LEU A C 1
ATOM 748 O O . LEU A 1 93 ? -11.07 0.374 0.169 1 93.38 93 LEU A O 1
ATOM 752 N N . GLN A 1 94 ? -9.875 2.201 0.845 1 95.56 94 GLN A N 1
ATOM 753 C CA . GLN A 1 94 ? -8.594 1.594 0.504 1 95.56 94 GLN A CA 1
ATOM 754 C C . GLN A 1 94 ? -8.312 0.375 1.38 1 95.56 94 GLN A C 1
ATOM 756 O O . GLN A 1 94 ? -7.746 -0.614 0.913 1 95.56 94 GLN A O 1
ATOM 761 N N . MET A 1 95 ? -8.719 0.504 2.6 1 92.94 95 MET A N 1
ATOM 762 C CA . MET A 1 95 ? -8.555 -0.618 3.52 1 92.94 95 MET A CA 1
ATOM 763 C C . MET A 1 95 ? -9.398 -1.811 3.076 1 92.94 95 MET A C 1
ATOM 765 O O . MET A 1 95 ? -8.906 -2.939 3.033 1 92.94 95 MET A O 1
ATOM 769 N N . ARG A 1 96 ? -10.602 -1.578 2.732 1 94 96 ARG A N 1
ATOM 770 C CA . ARG A 1 96 ? -11.5 -2.627 2.258 1 94 96 ARG A CA 1
ATOM 771 C C . ARG A 1 96 ? -10.984 -3.248 0.965 1 94 96 ARG A C 1
ATOM 773 O O . ARG A 1 96 ? -10.984 -4.473 0.815 1 94 96 ARG A O 1
ATOM 780 N N . LEU A 1 97 ? -10.539 -2.434 0.078 1 95.94 97 LEU A N 1
ATOM 781 C CA . LEU A 1 97 ? -9.992 -2.918 -1.184 1 95.94 97 LEU A CA 1
ATOM 782 C C . LEU A 1 97 ? -8.75 -3.775 -0.943 1 95.94 97 LEU A C 1
ATOM 784 O O . LEU A 1 97 ? -8.633 -4.871 -1.499 1 95.94 97 LEU A O 1
ATOM 788 N N . SER A 1 98 ? -7.848 -3.238 -0.073 1 95.56 98 SER A N 1
ATOM 789 C CA . SER A 1 98 ? -6.645 -3.994 0.251 1 95.56 98 SER A CA 1
ATOM 790 C C . SER A 1 98 ? -6.988 -5.363 0.826 1 95.56 98 SER A C 1
ATOM 792 O O . SER A 1 98 ? -6.41 -6.375 0.424 1 95.56 98 SER A O 1
ATOM 794 N N . ASN A 1 99 ? -7.926 -5.336 1.67 1 93.5 99 ASN A N 1
ATOM 795 C CA . ASN A 1 99 ? -8.32 -6.598 2.287 1 93.5 99 ASN A CA 1
ATOM 796 C C . ASN A 1 99 ? -8.836 -7.594 1.25 1 93.5 99 ASN A C 1
ATOM 798 O O . ASN A 1 99 ? -8.453 -8.766 1.269 1 93.5 99 ASN A O 1
ATOM 802 N N . LEU A 1 100 ? -9.617 -7.188 0.368 1 93.06 100 LEU A N 1
ATOM 803 C CA . LEU A 1 100 ? -10.156 -8.062 -0.665 1 93.06 100 LEU A CA 1
ATOM 804 C C . LEU A 1 100 ? -9.055 -8.57 -1.585 1 93.06 100 LEU A C 1
ATOM 806 O O . LEU A 1 100 ? -9.039 -9.742 -1.947 1 93.06 100 LEU A O 1
ATOM 810 N N . LEU A 1 101 ? -8.133 -7.684 -1.93 1 93.44 101 LEU A N 1
ATOM 811 C CA . LEU A 1 101 ? -7.07 -8.031 -2.869 1 93.44 101 LEU A CA 1
ATOM 812 C C . LEU A 1 101 ? -6.102 -9.031 -2.25 1 93.44 101 LEU A C 1
ATOM 814 O O . LEU A 1 101 ? -5.574 -9.898 -2.945 1 93.44 101 LEU A O 1
ATOM 818 N N . PHE A 1 102 ? -5.957 -8.93 -0.957 1 92 102 PHE A N 1
ATOM 819 C CA . PHE A 1 102 ? -4.941 -9.773 -0.33 1 92 102 PHE A CA 1
ATOM 820 C C . PHE A 1 102 ? -5.559 -11.055 0.209 1 92 102 PHE A C 1
ATOM 822 O O . PHE A 1 102 ? -4.852 -12.039 0.462 1 92 102 PHE A O 1
ATOM 829 N N . THR A 1 103 ? -6.824 -11.07 0.488 1 85.25 103 THR A N 1
ATOM 830 C CA . THR A 1 103 ? -7.426 -12.234 1.119 1 85.25 103 THR A CA 1
ATOM 831 C C . THR A 1 103 ? -8 -13.18 0.07 1 85.25 103 THR A C 1
ATOM 833 O O . THR A 1 103 ? -8.32 -14.336 0.373 1 85.25 103 THR A O 1
ATOM 836 N N . THR A 1 104 ? -8.359 -12.773 -1.062 1 63.41 104 THR A N 1
ATOM 837 C CA . THR A 1 104 ? -9.016 -13.648 -2.025 1 63.41 104 THR A CA 1
ATOM 838 C C . THR A 1 104 ? -8.008 -14.578 -2.695 1 63.41 104 THR A C 1
ATOM 840 O O . THR A 1 104 ? -8.391 -15.586 -3.297 1 63.41 104 THR A O 1
ATOM 843 N N . PRO A 1 105 ? -6.656 -14.109 -2.961 1 57.28 105 PRO A N 1
ATOM 844 C CA . PRO A 1 105 ? -5.84 -14.906 -3.875 1 57.28 105 PRO A CA 1
ATOM 845 C C . PRO A 1 105 ? -5.52 -16.297 -3.316 1 57.28 105 PRO A C 1
ATOM 847 O O . PRO A 1 105 ? -5.113 -16.422 -2.16 1 57.28 105 PRO A O 1
ATOM 850 N N . LYS A 1 106 ? -6.016 -17.312 -3.846 1 65.69 106 LYS A N 1
ATOM 851 C CA . LYS A 1 106 ? -5.449 -18.562 -3.354 1 65.69 106 LYS A CA 1
ATOM 852 C C . LYS A 1 106 ? -4.152 -18.906 -4.086 1 65.69 106 LYS A C 1
ATOM 854 O O . LYS A 1 106 ? -4.152 -19.734 -4.996 1 65.69 106 LYS A O 1
ATOM 859 N N . THR A 1 107 ? -3.055 -17.969 -3.824 1 69.5 107 THR A N 1
ATOM 860 C CA . THR A 1 107 ? -1.76 -18.203 -4.457 1 69.5 107 THR A CA 1
ATOM 861 C C . THR A 1 107 ? -1.355 -19.672 -4.352 1 69.5 107 THR A C 1
ATOM 863 O O . THR A 1 107 ? -0.833 -20.25 -5.309 1 69.5 107 THR A O 1
ATOM 866 N N . ILE A 1 108 ? -1.741 -20.172 -3.234 1 75.19 108 ILE A N 1
ATOM 867 C CA . ILE A 1 108 ? -1.365 -21.562 -3.029 1 75.19 108 ILE A CA 1
ATOM 868 C C . ILE A 1 108 ? -2.154 -22.469 -3.982 1 75.19 108 ILE A C 1
ATOM 870 O O . ILE A 1 108 ? -1.636 -23.469 -4.473 1 75.19 108 ILE A O 1
ATOM 874 N N . ASP A 1 109 ? -3.357 -22.031 -4.215 1 77.38 109 ASP A N 1
ATOM 875 C CA . ASP A 1 109 ? -4.18 -22.797 -5.141 1 77.38 109 ASP A CA 1
ATOM 876 C C . ASP A 1 109 ? -3.619 -22.734 -6.559 1 77.38 109 ASP A C 1
ATOM 878 O O . ASP A 1 109 ? -3.654 -23.719 -7.289 1 77.38 109 ASP A O 1
ATOM 882 N N . VAL A 1 110 ? -3.102 -21.656 -6.816 1 78.44 110 VAL A N 1
ATOM 883 C CA . VAL A 1 110 ? -2.512 -21.469 -8.141 1 78.44 110 VAL A CA 1
ATOM 884 C C . VAL A 1 110 ? -1.291 -22.375 -8.289 1 78.44 110 VAL A C 1
ATOM 886 O O . VAL A 1 110 ? -1.079 -22.969 -9.352 1 78.44 110 VAL A O 1
ATOM 889 N N . PHE A 1 111 ? -0.607 -22.516 -7.203 1 79.94 111 PHE A N 1
ATOM 890 C CA . PHE A 1 111 ? 0.625 -23.281 -7.25 1 79.94 111 PHE A CA 1
ATOM 891 C C . PHE A 1 111 ? 0.319 -24.781 -7.359 1 79.94 111 PHE A C 1
ATOM 893 O O . PHE A 1 111 ? 1.125 -25.547 -7.891 1 79.94 111 PHE A O 1
ATOM 900 N N . SER A 1 112 ? -0.795 -25.125 -6.898 1 76.5 112 SER A N 1
ATOM 901 C CA . SER A 1 112 ? -1.145 -26.531 -6.832 1 76.5 112 SER A CA 1
ATOM 902 C C . SER A 1 112 ? -1.97 -26.953 -8.047 1 76.5 112 SER A C 1
ATOM 904 O O . SER A 1 112 ? -2.203 -28.141 -8.258 1 76.5 112 SER A O 1
ATOM 906 N N . SER A 1 113 ? -2.393 -26 -8.781 1 75.69 113 SER A N 1
ATOM 907 C CA . SER A 1 113 ? -3.316 -26.328 -9.859 1 75.69 113 SER A CA 1
ATOM 908 C C . SER A 1 113 ? -2.574 -26.562 -11.172 1 75.69 113 SER A C 1
ATOM 910 O O . SER A 1 113 ? -1.456 -26.078 -11.352 1 75.69 113 SER A O 1
ATOM 912 N N . LYS A 1 114 ? -3.139 -27.469 -11.93 1 78.38 114 LYS A N 1
ATOM 913 C CA . LYS A 1 114 ? -2.668 -27.625 -13.305 1 78.38 114 LYS A CA 1
ATOM 914 C C . LYS A 1 114 ? -3.213 -26.5 -14.195 1 78.38 114 LYS A C 1
ATOM 916 O O . LYS A 1 114 ? -4.426 -26.375 -14.367 1 78.38 114 LYS A O 1
ATOM 921 N N . VAL A 1 115 ? -2.387 -25.672 -14.594 1 83.56 115 VAL A N 1
ATOM 922 C CA . VAL A 1 115 ? -2.783 -24.547 -15.43 1 83.56 115 VAL A CA 1
ATOM 923 C C . VAL A 1 115 ? -2.945 -25 -16.875 1 83.56 115 VAL A C 1
ATOM 925 O O . VAL A 1 115 ? -2.047 -25.625 -17.438 1 83.56 115 VAL A O 1
ATOM 928 N N . SER A 1 116 ? -4.098 -24.766 -17.375 1 86.38 116 SER A N 1
ATOM 929 C CA . SER A 1 116 ? -4.348 -25.125 -18.766 1 86.38 116 SER A CA 1
ATOM 930 C C . SER A 1 116 ? -3.541 -24.25 -19.719 1 86.38 116 SER A C 1
ATOM 932 O O . SER A 1 116 ? -3.225 -23.109 -19.406 1 86.38 116 SER A O 1
ATOM 934 N N . PRO A 1 117 ? -3.217 -24.844 -20.828 1 88.31 117 PRO A N 1
ATOM 935 C CA . PRO A 1 117 ? -2.482 -24.047 -21.828 1 88.31 117 PRO A CA 1
ATOM 936 C C . PRO A 1 117 ? -3.238 -22.797 -22.25 1 88.31 117 PRO A C 1
ATOM 938 O O . PRO A 1 117 ? -2.623 -21.75 -22.5 1 88.31 117 PRO A O 1
ATOM 941 N N . THR A 1 118 ? -4.52 -22.875 -22.344 1 90.81 118 THR A N 1
ATOM 942 C CA . THR A 1 118 ? -5.328 -21.719 -22.734 1 90.81 118 THR A CA 1
ATOM 943 C C . THR A 1 118 ? -5.254 -20.625 -21.688 1 90.81 118 THR A C 1
ATOM 945 O O . THR A 1 118 ? -5.117 -19.453 -22.016 1 90.81 118 THR A O 1
ATOM 948 N N . ALA A 1 119 ? -5.312 -21.016 -20.453 1 89.31 119 ALA A N 1
ATOM 949 C CA . ALA A 1 119 ? -5.219 -20.062 -19.359 1 89.31 119 ALA A CA 1
ATOM 950 C C . ALA A 1 119 ? -3.852 -19.391 -19.328 1 89.31 119 ALA A C 1
ATOM 952 O O . ALA A 1 119 ? -3.748 -18.188 -19.062 1 89.31 119 ALA A O 1
ATOM 953 N N . LEU A 1 120 ? -2.875 -20.125 -19.594 1 90.44 120 LEU A N 1
ATOM 954 C CA . LEU A 1 120 ? -1.518 -19.594 -19.609 1 90.44 120 LEU A CA 1
ATOM 955 C C . LEU A 1 120 ? -1.353 -18.578 -20.734 1 90.44 120 LEU A C 1
ATOM 957 O O . LEU A 1 120 ? -0.723 -17.531 -20.547 1 90.44 120 LEU A O 1
ATOM 961 N N . LYS A 1 121 ? -1.911 -18.953 -21.828 1 93.12 121 LYS A N 1
ATOM 962 C CA . LYS A 1 121 ? -1.845 -18.047 -22.969 1 93.12 121 LYS A CA 1
ATOM 963 C C . LYS A 1 121 ? -2.557 -16.734 -22.656 1 93.12 121 LYS A C 1
ATOM 965 O O . LYS A 1 121 ? -2.035 -15.648 -22.938 1 93.12 121 LYS A O 1
ATOM 970 N N . GLU A 1 122 ? -3.723 -16.797 -22.047 1 93.44 122 GLU A N 1
ATOM 971 C CA . GLU A 1 122 ? -4.484 -15.609 -21.672 1 93.44 122 GLU A CA 1
ATOM 972 C C . GLU A 1 122 ? -3.748 -14.789 -20.625 1 93.44 122 GLU A C 1
ATOM 974 O O . GLU A 1 122 ? -3.768 -13.555 -20.656 1 93.44 122 GLU A O 1
ATOM 979 N N . THR A 1 123 ? -3.193 -15.484 -19.719 1 92.19 123 THR A N 1
ATOM 980 C CA . THR A 1 123 ? -2.438 -14.828 -18.656 1 92.19 123 THR A CA 1
ATOM 981 C C . THR A 1 123 ? -1.253 -14.055 -19.234 1 92.19 123 THR A C 1
ATOM 983 O O . THR A 1 123 ? -0.995 -12.922 -18.828 1 92.19 123 THR A O 1
ATOM 986 N N . LYS A 1 124 ? -0.546 -14.641 -20.156 1 92.56 124 LYS A N 1
ATOM 987 C CA . LYS A 1 124 ? 0.6 -13.992 -20.781 1 92.56 124 LYS A CA 1
ATOM 988 C C . LYS A 1 124 ? 0.166 -12.766 -21.578 1 92.56 124 LYS A C 1
ATOM 990 O O . LYS A 1 124 ? 0.854 -11.742 -21.578 1 92.56 124 LYS A O 1
ATOM 995 N N . LYS A 1 125 ? -0.923 -12.891 -22.25 1 94.81 125 LYS A N 1
ATOM 996 C CA . LYS A 1 125 ? -1.46 -11.758 -23 1 94.81 125 LYS A CA 1
ATOM 997 C C . LYS A 1 125 ? -1.795 -10.586 -22.078 1 94.81 125 LYS A C 1
ATOM 999 O O . LYS A 1 125 ? -1.439 -9.445 -22.359 1 94.81 125 LYS A O 1
ATOM 1004 N N . PHE A 1 126 ? -2.443 -10.914 -21 1 95.81 126 PHE A N 1
ATOM 1005 C CA . PHE A 1 126 ? -2.787 -9.883 -20.031 1 95.81 126 PHE A CA 1
ATOM 1006 C C . PHE A 1 126 ? -1.528 -9.266 -19.438 1 95.81 126 PHE A C 1
ATOM 1008 O O . PHE A 1 126 ? -1.445 -8.047 -19.266 1 95.81 126 PHE A O 1
ATOM 1015 N N . ALA A 1 127 ? -0.627 -10.109 -19.062 1 93.31 127 ALA A N 1
ATOM 1016 C CA . ALA A 1 127 ? 0.627 -9.633 -18.484 1 93.31 127 ALA A CA 1
ATOM 1017 C C . ALA A 1 127 ? 1.345 -8.68 -19.438 1 93.31 127 ALA A C 1
ATOM 1019 O O . ALA A 1 127 ? 1.879 -7.656 -19 1 93.31 127 ALA A O 1
ATOM 1020 N N . SER A 1 128 ? 1.355 -8.984 -20.672 1 93.56 128 SER A N 1
ATOM 1021 C CA . SER A 1 128 ? 2.004 -8.141 -21.656 1 93.56 128 SER A CA 1
ATOM 1022 C C . SER A 1 128 ? 1.287 -6.805 -21.812 1 93.56 128 SER A C 1
ATOM 1024 O O . SER A 1 128 ? 1.929 -5.754 -21.875 1 93.56 128 SER A O 1
ATOM 1026 N N . LYS A 1 129 ? -0.001 -6.855 -21.812 1 94.69 129 LYS A N 1
ATOM 1027 C CA . LYS A 1 129 ? -0.804 -5.648 -21.984 1 94.69 129 LYS A CA 1
ATOM 1028 C C . LYS A 1 129 ? -0.649 -4.715 -20.797 1 94.69 129 LYS A C 1
ATOM 1030 O O . LYS A 1 129 ? -0.849 -3.504 -20.906 1 94.69 129 LYS A O 1
ATOM 1035 N N . THR A 1 130 ? -0.323 -5.297 -19.656 1 95 130 THR A N 1
ATOM 1036 C CA . THR A 1 130 ? -0.292 -4.492 -18.438 1 95 130 THR A CA 1
ATOM 1037 C C . THR A 1 130 ? 1.143 -4.309 -17.953 1 95 130 THR A C 1
ATOM 1039 O O . THR A 1 130 ? 1.368 -3.99 -16.781 1 95 130 THR A O 1
ATOM 1042 N N . LEU A 1 131 ? 2.088 -4.496 -18.75 1 90.75 131 LEU A N 1
ATOM 1043 C CA . LEU A 1 131 ? 3.498 -4.402 -18.391 1 90.75 131 LEU A CA 1
ATOM 1044 C C . LEU A 1 131 ? 3.836 -3.006 -17.875 1 90.75 131 LEU A C 1
ATOM 1046 O O . LEU A 1 131 ? 4.668 -2.852 -16.984 1 90.75 131 LEU A O 1
ATOM 1050 N N . PHE A 1 132 ? 3.203 -2.037 -18.391 1 92.12 132 PHE A N 1
ATOM 1051 C CA . PHE A 1 132 ? 3.477 -0.654 -18.016 1 92.12 132 PHE A CA 1
ATOM 1052 C C . PHE A 1 132 ? 3.127 -0.409 -16.562 1 92.12 132 PHE A C 1
ATOM 1054 O O . PHE A 1 132 ? 3.713 0.462 -15.906 1 92.12 132 PHE A O 1
ATOM 1061 N N . ILE A 1 133 ? 2.201 -1.11 -15.992 1 93.19 133 ILE A N 1
ATOM 1062 C CA . ILE A 1 133 ? 1.816 -0.965 -14.594 1 93.19 133 ILE A CA 1
ATOM 1063 C C . ILE A 1 133 ? 2.967 -1.414 -13.695 1 93.19 133 ILE A C 1
ATOM 1065 O O . ILE A 1 133 ? 3.244 -0.784 -12.672 1 93.19 133 ILE A O 1
ATOM 1069 N N . SER A 1 134 ? 3.629 -2.432 -14.07 1 85.56 134 SER A N 1
ATOM 1070 C CA . SER A 1 134 ? 4.742 -2.961 -13.289 1 85.56 134 SER A CA 1
ATOM 1071 C C . SER A 1 134 ? 5.891 -1.962 -13.219 1 85.56 134 SER A C 1
ATOM 1073 O O . SER A 1 134 ? 6.699 -2 -12.289 1 85.56 134 SER A O 1
ATOM 1075 N N . LYS A 1 135 ? 5.902 -0.995 -14.141 1 87.19 135 LYS A N 1
ATOM 1076 C CA . LYS A 1 135 ? 6.969 0 -14.203 1 87.19 135 LYS A CA 1
ATOM 1077 C C . LYS A 1 135 ? 6.543 1.304 -13.531 1 87.19 135 LYS A C 1
ATOM 1079 O O . LYS A 1 135 ? 7.344 2.232 -13.398 1 87.19 135 LYS A O 1
ATOM 1084 N N . SER A 1 136 ? 5.352 1.331 -13.164 1 89.81 136 SER A N 1
ATOM 1085 C CA . SER A 1 136 ? 4.758 2.574 -12.68 1 89.81 136 SER A CA 1
ATOM 1086 C C . SER A 1 136 ? 5.449 3.059 -11.406 1 89.81 136 SER A C 1
ATOM 1088 O O . SER A 1 136 ? 5.633 4.262 -11.211 1 89.81 136 SER A O 1
ATOM 1090 N N . LEU A 1 137 ? 5.809 2.143 -10.578 1 87.94 137 LEU A N 1
ATOM 1091 C CA . LEU A 1 137 ? 6.465 2.537 -9.336 1 87.94 137 LEU A CA 1
ATOM 1092 C C . LEU A 1 137 ? 7.832 3.148 -9.617 1 87.94 137 LEU A C 1
ATOM 1094 O O . LEU A 1 137 ? 8.195 4.164 -9.016 1 87.94 137 LEU A O 1
ATOM 1098 N N . LYS A 1 138 ? 8.531 2.562 -10.508 1 85.12 138 LYS A N 1
ATOM 1099 C CA . LYS A 1 138 ? 9.836 3.09 -10.898 1 85.12 138 LYS A CA 1
ATOM 1100 C C . LYS A 1 138 ? 9.703 4.484 -11.5 1 85.12 138 LYS A C 1
ATOM 1102 O O . LYS A 1 138 ? 10.508 5.375 -11.203 1 85.12 138 LYS A O 1
ATOM 1107 N N . HIS A 1 139 ? 8.727 4.652 -12.312 1 85 139 HIS A N 1
ATOM 1108 C CA . HIS A 1 139 ? 8.492 5.949 -12.938 1 85 139 HIS A CA 1
ATOM 1109 C C . HIS A 1 139 ? 8.133 7.004 -11.891 1 85 139 HIS A C 1
ATOM 1111 O O . HIS A 1 139 ? 8.586 8.148 -11.977 1 85 139 HIS A O 1
ATOM 1117 N N . PHE A 1 140 ? 7.379 6.527 -11.008 1 85.56 140 PHE A N 1
ATOM 1118 C CA . PHE A 1 140 ? 6.996 7.438 -9.938 1 85.56 140 PHE A CA 1
ATOM 1119 C C . PHE A 1 140 ? 8.219 7.871 -9.133 1 85.56 140 PHE A C 1
ATOM 1121 O O . PHE A 1 140 ? 8.336 9.039 -8.758 1 85.56 140 PHE A O 1
ATOM 1128 N N . MET A 1 141 ? 9.094 7.027 -8.891 1 78.81 141 MET A N 1
ATOM 1129 C CA . MET A 1 141 ? 10.32 7.289 -8.141 1 78.81 141 MET A CA 1
ATOM 1130 C C . MET A 1 141 ? 11.195 8.305 -8.859 1 78.81 141 MET A C 1
ATOM 1132 O O . MET A 1 141 ? 11.836 9.148 -8.219 1 78.81 141 MET A O 1
ATOM 1136 N N . LYS A 1 142 ? 11.242 8.172 -10.102 1 75.69 142 LYS A N 1
ATOM 1137 C CA . LYS A 1 142 ? 12.102 9.023 -10.906 1 75.69 142 LYS A CA 1
ATOM 1138 C C . LYS A 1 142 ? 11.492 10.414 -11.078 1 75.69 142 LYS A C 1
ATOM 1140 O O . LYS A 1 142 ? 12.219 11.391 -11.289 1 75.69 142 LYS A O 1
ATOM 1145 N N . SER A 1 143 ? 10.195 10.359 -11.07 1 68.44 143 SER A N 1
ATOM 1146 C CA . SER A 1 143 ? 9.562 11.656 -11.297 1 68.44 143 SER A CA 1
ATOM 1147 C C . SER A 1 143 ? 9.898 12.641 -10.18 1 68.44 143 SER A C 1
ATOM 1149 O O . SER A 1 143 ? 9.875 12.273 -9 1 68.44 143 SER A O 1
ATOM 1151 N N . SER A 1 144 ? 11.078 13.359 -10.078 1 52.19 144 SER A N 1
ATOM 1152 C CA . SER A 1 144 ? 11.688 14.43 -9.312 1 52.19 144 SER A CA 1
ATOM 1153 C C . SER A 1 144 ? 10.641 15.234 -8.555 1 52.19 144 SER A C 1
ATOM 1155 O O . SER A 1 144 ? 10.961 15.945 -7.598 1 52.19 144 SER A O 1
ATOM 1157 N N . ASP A 1 145 ? 9.539 15.258 -8.938 1 50.94 145 ASP A N 1
ATOM 1158 C CA . ASP A 1 145 ? 8.539 16.234 -8.555 1 50.94 145 ASP A CA 1
ATOM 1159 C C . ASP A 1 145 ? 7.914 15.891 -7.203 1 50.94 145 ASP A C 1
ATOM 1161 O O . ASP A 1 145 ? 6.934 16.516 -6.789 1 50.94 145 ASP A O 1
ATOM 1165 N N . ALA A 1 146 ? 8.414 14.758 -6.648 1 54.09 146 ALA A N 1
ATOM 1166 C CA . ALA A 1 146 ? 7.902 14.516 -5.301 1 54.09 146 ALA A CA 1
ATOM 1167 C C . ALA A 1 146 ? 8.203 15.688 -4.375 1 54.09 146 ALA A C 1
ATOM 1169 O O . ALA A 1 146 ? 7.465 15.938 -3.42 1 54.09 146 ALA A O 1
ATOM 1170 N N . ASN A 1 147 ? 9.242 16.406 -4.883 1 54.03 147 ASN A N 1
ATOM 1171 C CA . ASN A 1 147 ? 9.586 17.562 -4.07 1 54.03 147 ASN A CA 1
ATOM 1172 C C . ASN A 1 147 ? 8.508 18.656 -4.164 1 54.03 147 ASN A C 1
ATOM 1174 O O . ASN A 1 147 ? 8.422 19.516 -3.291 1 54.03 147 ASN A O 1
ATOM 1178 N N . ALA A 1 148 ? 7.727 18.5 -5.164 1 61.31 148 ALA A N 1
ATOM 1179 C CA . ALA A 1 148 ? 6.758 19.578 -5.312 1 61.31 148 ALA A CA 1
ATOM 1180 C C . ALA A 1 148 ? 5.402 19.188 -4.727 1 61.31 148 ALA A C 1
ATOM 1182 O O . ALA A 1 148 ? 4.555 20.047 -4.473 1 61.31 148 ALA A O 1
ATOM 1183 N N . ILE A 1 149 ? 5.297 17.969 -4.445 1 70.81 149 ILE A N 1
ATOM 1184 C CA . ILE A 1 149 ? 4.008 17.5 -3.947 1 70.81 149 ILE A CA 1
ATOM 1185 C C . ILE A 1 149 ? 4.066 17.344 -2.43 1 70.81 149 ILE A C 1
ATOM 1187 O O . ILE A 1 149 ? 5.082 16.922 -1.879 1 70.81 149 ILE A O 1
ATOM 1191 N N . PRO A 1 150 ? 3.076 17.844 -1.818 1 73.81 150 PRO A N 1
ATOM 1192 C CA . PRO A 1 150 ? 3.045 17.641 -0.368 1 73.81 150 PRO A CA 1
ATOM 1193 C C . PRO A 1 150 ? 3.127 16.156 0.018 1 73.81 150 PRO A C 1
ATOM 1195 O O . PRO A 1 150 ? 2.619 15.305 -0.707 1 73.81 150 PRO A O 1
ATOM 1198 N N . TYR A 1 151 ? 3.729 15.891 1.082 1 80.19 151 TYR A N 1
ATOM 1199 C CA . TYR A 1 151 ? 4.035 14.547 1.561 1 80.19 151 TYR A CA 1
ATOM 1200 C C . TYR A 1 151 ? 2.777 13.695 1.625 1 80.19 151 TYR A C 1
ATOM 1202 O O . TYR A 1 151 ? 2.758 12.57 1.121 1 80.19 151 TYR A O 1
ATOM 1210 N N . PRO A 1 152 ? 1.686 14.195 2.158 1 78.38 152 PRO A N 1
ATOM 1211 C CA . PRO A 1 152 ? 0.5 13.344 2.232 1 78.38 152 PRO A CA 1
ATOM 1212 C C . PRO A 1 152 ? -0.026 12.938 0.857 1 78.38 152 PRO A C 1
ATOM 1214 O O . PRO A 1 152 ? -0.512 11.82 0.681 1 78.38 152 PRO A O 1
ATOM 1217 N N . HIS A 1 153 ? 0.113 13.836 -0.053 1 83.06 153 HIS A N 1
ATOM 1218 C CA . HIS A 1 153 ? -0.333 13.539 -1.409 1 83.06 153 HIS A CA 1
ATOM 1219 C C . HIS A 1 153 ? 0.585 12.523 -2.08 1 83.06 153 HIS A C 1
ATOM 1221 O O . HIS A 1 153 ? 0.116 11.625 -2.783 1 83.06 153 HIS A O 1
ATOM 1227 N N . ALA A 1 154 ? 1.864 12.719 -1.882 1 84.81 154 ALA A N 1
ATOM 1228 C CA . ALA A 1 154 ? 2.832 11.766 -2.424 1 84.81 154 ALA A CA 1
ATOM 1229 C C . ALA A 1 154 ? 2.6 10.367 -1.863 1 84.81 154 ALA A C 1
ATOM 1231 O O . ALA A 1 154 ? 2.623 9.383 -2.605 1 84.81 154 ALA A O 1
ATOM 1232 N N . LYS A 1 155 ? 2.346 10.305 -0.609 1 88.25 155 LYS A N 1
ATOM 1233 C CA . LYS A 1 155 ? 2.104 9.023 0.058 1 88.25 155 LYS A CA 1
ATOM 1234 C C . LYS A 1 155 ? 0.833 8.359 -0.468 1 88.25 155 LYS A C 1
ATOM 1236 O O . LYS A 1 155 ? 0.815 7.156 -0.718 1 88.25 155 LYS A O 1
ATOM 1241 N N . ASN A 1 156 ? -0.182 9.156 -0.632 1 88.62 156 ASN A N 1
ATOM 1242 C CA . ASN A 1 156 ? -1.434 8.633 -1.164 1 88.62 156 ASN A CA 1
ATOM 1243 C C . ASN A 1 156 ? -1.264 8.109 -2.588 1 88.62 156 ASN A C 1
ATOM 1245 O O . ASN A 1 156 ? -1.821 7.074 -2.945 1 88.62 156 ASN A O 1
ATOM 1249 N N . THR A 1 157 ? -0.532 8.844 -3.318 1 89.81 157 THR A N 1
ATOM 1250 C CA . THR A 1 157 ? -0.272 8.43 -4.691 1 89.81 157 THR A CA 1
ATOM 1251 C C . THR A 1 157 ? 0.51 7.121 -4.727 1 89.81 157 THR A C 1
ATOM 1253 O O . THR A 1 157 ? 0.195 6.223 -5.508 1 89.81 157 THR A O 1
ATOM 1256 N N . LEU A 1 158 ? 1.501 7.02 -3.904 1 92.88 158 LEU A N 1
ATOM 1257 C CA . LEU A 1 158 ? 2.277 5.789 -3.816 1 92.88 158 LEU A CA 1
ATOM 1258 C C . LEU A 1 158 ? 1.381 4.605 -3.471 1 92.88 158 LEU A C 1
ATOM 1260 O O . LEU A 1 158 ? 1.487 3.539 -4.082 1 92.88 158 LEU A O 1
ATOM 1264 N N . PHE A 1 159 ? 0.491 4.793 -2.53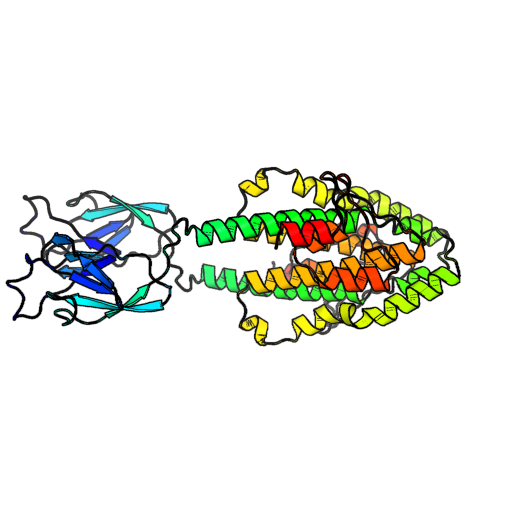9 1 95.44 159 PHE A N 1
ATOM 1265 C CA . PHE A 1 159 ? -0.398 3.715 -2.123 1 95.44 159 PHE A CA 1
ATOM 1266 C C . PHE A 1 159 ? -1.331 3.312 -3.26 1 95.44 159 PHE A C 1
ATOM 1268 O O . PHE A 1 159 ? -1.573 2.123 -3.479 1 95.44 159 PHE A O 1
ATOM 1275 N N . GLU A 1 160 ? -1.813 4.273 -3.943 1 95.62 160 GLU A N 1
ATOM 1276 C CA . GLU A 1 160 ? -2.67 3.982 -5.086 1 95.62 160 GLU A CA 1
ATOM 1277 C C . GLU A 1 160 ? -1.927 3.164 -6.141 1 95.62 160 GLU A C 1
ATOM 1279 O O . GLU A 1 160 ? -2.475 2.207 -6.691 1 95.62 160 GLU A O 1
ATOM 1284 N N . ILE A 1 161 ? -0.713 3.525 -6.422 1 95.62 161 ILE A N 1
ATOM 1285 C CA . ILE A 1 161 ? 0.09 2.799 -7.398 1 95.62 161 ILE A CA 1
ATOM 1286 C C . ILE A 1 161 ? 0.312 1.365 -6.918 1 95.62 161 ILE A C 1
ATOM 1288 O O . ILE A 1 161 ? 0.23 0.421 -7.707 1 95.62 161 ILE A O 1
ATOM 1292 N N . ALA A 1 162 ? 0.574 1.242 -5.656 1 96.38 162 ALA A N 1
ATOM 1293 C CA . ALA A 1 162 ? 0.75 -0.092 -5.09 1 96.38 162 ALA A CA 1
ATOM 1294 C C . ALA A 1 162 ? -0.519 -0.926 -5.246 1 96.38 162 ALA A C 1
ATOM 1296 O O . ALA A 1 162 ? -0.453 -2.107 -5.598 1 96.38 162 ALA A O 1
ATOM 1297 N N . LEU A 1 163 ? -1.642 -0.328 -5.004 1 97.31 163 LEU A N 1
ATOM 1298 C CA . LEU A 1 163 ? -2.912 -1.029 -5.148 1 97.31 163 LEU A CA 1
ATOM 1299 C C . LEU A 1 163 ? -3.154 -1.42 -6.605 1 97.31 163 LEU A C 1
ATOM 1301 O O . LEU A 1 163 ? -3.691 -2.496 -6.883 1 97.31 163 LEU A O 1
ATOM 1305 N N . LYS A 1 164 ? -2.795 -0.529 -7.469 1 97.38 164 LYS A N 1
ATOM 1306 C CA . LYS A 1 164 ? -2.918 -0.82 -8.898 1 97.38 164 LYS A CA 1
ATOM 1307 C C . LYS A 1 164 ? -2.08 -2.035 -9.281 1 97.38 164 LYS A C 1
ATOM 1309 O O . LYS A 1 164 ? -2.555 -2.918 -10 1 97.38 164 LYS A O 1
ATOM 1314 N N . ASN A 1 165 ? -0.884 -2.072 -8.805 1 95.69 165 ASN A N 1
ATOM 1315 C CA . ASN A 1 165 ? -0.02 -3.223 -9.047 1 95.69 165 ASN A CA 1
ATOM 1316 C C . ASN A 1 165 ? -0.592 -4.492 -8.43 1 95.69 165 ASN A C 1
ATOM 1318 O O . ASN A 1 165 ? -0.551 -5.562 -9.047 1 95.69 165 ASN A O 1
ATOM 1322 N N . LYS A 1 166 ? -1.099 -4.363 -7.266 1 95.25 166 LYS A N 1
ATOM 1323 C CA . LYS A 1 166 ? -1.685 -5.531 -6.609 1 95.25 166 LYS A CA 1
ATOM 1324 C C . LYS A 1 166 ? -2.91 -6.031 -7.367 1 95.25 166 LYS A C 1
ATOM 1326 O O . LYS A 1 166 ? -3.119 -7.238 -7.496 1 95.25 166 LYS A O 1
ATOM 1331 N N . LEU A 1 167 ? -3.703 -5.105 -7.812 1 95.69 167 LEU A N 1
ATOM 1332 C CA . LEU A 1 167 ? -4.863 -5.5 -8.602 1 95.69 167 LEU A CA 1
ATOM 1333 C C . LEU A 1 167 ? -4.434 -6.25 -9.859 1 95.69 167 LEU A C 1
ATOM 1335 O O . LEU A 1 167 ? -5.059 -7.242 -10.242 1 95.69 167 LEU A O 1
ATOM 1339 N N . ARG A 1 168 ? -3.41 -5.777 -10.484 1 94.5 168 ARG A N 1
ATOM 1340 C CA . ARG A 1 168 ? -2.871 -6.473 -11.648 1 94.5 168 ARG A CA 1
ATOM 1341 C C . ARG A 1 168 ? -2.541 -7.922 -11.32 1 94.5 168 ARG A C 1
ATOM 1343 O O . ARG A 1 168 ? -2.916 -8.836 -12.055 1 94.5 168 ARG A O 1
ATOM 1350 N N . GLU A 1 169 ? -1.867 -8.125 -10.242 1 92.12 169 GLU A N 1
ATOM 1351 C CA . GLU A 1 169 ? -1.507 -9.477 -9.82 1 92.12 169 GLU A CA 1
ATOM 1352 C C . GLU A 1 169 ? -2.748 -10.305 -9.492 1 92.12 169 GLU A C 1
ATOM 1354 O O . GLU A 1 169 ? -2.812 -11.492 -9.82 1 92.12 169 GLU A O 1
ATOM 1359 N N . TRP A 1 170 ? -3.631 -9.656 -8.82 1 92.5 170 TRP A N 1
ATOM 1360 C CA . TRP A 1 170 ? -4.891 -10.289 -8.445 1 92.5 170 TRP A CA 1
ATOM 1361 C C . TRP A 1 170 ? -5.641 -10.781 -9.68 1 92.5 170 TRP A C 1
ATOM 1363 O O . TRP A 1 170 ? -6.164 -11.898 -9.688 1 92.5 170 TRP A O 1
ATOM 1373 N N . LEU A 1 171 ? -5.648 -10.047 -10.688 1 92.94 171 LEU A N 1
ATOM 1374 C CA . LEU A 1 171 ? -6.324 -10.422 -11.922 1 92.94 171 LEU A CA 1
ATOM 1375 C C . LEU A 1 171 ? -5.566 -11.523 -12.648 1 92.94 171 LEU A C 1
ATOM 1377 O O . LEU A 1 171 ? -6.176 -12.43 -13.227 1 92.94 171 LEU A O 1
ATOM 1381 N N . LEU A 1 172 ? -4.254 -11.453 -12.617 1 91.31 172 LEU A N 1
ATOM 1382 C CA . LEU A 1 172 ? -3.453 -12.523 -13.211 1 91.31 172 LEU A CA 1
ATOM 1383 C C . LEU A 1 172 ? -3.805 -13.875 -12.602 1 91.31 172 LEU A C 1
ATOM 1385 O O . LEU A 1 172 ? -3.963 -14.859 -13.328 1 91.31 172 LEU A O 1
ATOM 1389 N N . GLU A 1 173 ? -3.936 -13.844 -11.352 1 89.5 173 GLU A N 1
ATOM 1390 C CA . GLU A 1 173 ? -4.273 -15.078 -10.648 1 89.5 173 GLU A CA 1
ATOM 1391 C C . GLU A 1 173 ? -5.652 -15.586 -11.062 1 89.5 173 GLU A C 1
ATOM 1393 O O . GLU A 1 173 ? -5.852 -16.797 -11.203 1 89.5 173 GLU A O 1
ATOM 1398 N N . ARG A 1 174 ? -6.555 -14.727 -11.242 1 89.69 174 ARG A N 1
ATOM 1399 C CA . ARG A 1 174 ? -7.914 -15.117 -11.609 1 89.69 174 ARG A CA 1
ATOM 1400 C C . ARG A 1 174 ? -7.953 -15.664 -13.031 1 89.69 174 ARG A C 1
ATOM 1402 O O . ARG A 1 174 ? -8.672 -16.625 -13.305 1 89.69 174 ARG A O 1
ATOM 1409 N N . ILE A 1 175 ? -7.172 -15.062 -13.859 1 90.88 175 ILE A N 1
ATOM 1410 C CA . ILE A 1 175 ? -7.109 -15.539 -15.234 1 90.88 175 ILE A CA 1
ATOM 1411 C C . ILE A 1 175 ? -6.535 -16.953 -15.266 1 90.88 175 ILE A C 1
ATOM 1413 O O . ILE A 1 175 ? -7.094 -17.844 -15.914 1 90.88 175 ILE A O 1
ATOM 1417 N N . VAL A 1 176 ? -5.5 -17.156 -14.516 1 88.44 176 VAL A N 1
ATOM 1418 C CA . VAL A 1 176 ? -4.801 -18.438 -14.539 1 88.44 176 VAL A CA 1
ATOM 1419 C C . VAL A 1 176 ? -5.703 -19.531 -13.969 1 88.44 176 VAL A C 1
ATOM 1421 O O . VAL A 1 176 ? -5.664 -20.672 -14.422 1 88.44 176 VAL A O 1
ATOM 1424 N N . LEU A 1 177 ? -6.488 -19.219 -13.047 1 86.31 177 LEU A N 1
ATOM 1425 C CA . LEU A 1 177 ? -7.355 -20.188 -12.391 1 86.31 177 LEU A CA 1
ATOM 1426 C C . LEU A 1 177 ? -8.68 -20.328 -13.133 1 86.31 177 LEU A C 1
ATOM 1428 O O . LEU A 1 177 ? -9.477 -21.219 -12.828 1 86.31 177 LEU A O 1
ATOM 1432 N N . GLY A 1 178 ? -8.891 -19.422 -14.039 1 85.75 178 GLY A N 1
ATOM 1433 C CA . GLY A 1 178 ? -10.148 -19.453 -14.773 1 85.75 178 GLY A CA 1
ATOM 1434 C C . GLY A 1 178 ? -11.336 -19 -13.953 1 85.75 178 GLY A C 1
ATOM 1435 O O . GLY A 1 178 ? -12.469 -19.438 -14.195 1 85.75 178 GLY A O 1
ATOM 1436 N N . CYS A 1 179 ? -11.047 -18.266 -12.938 1 81.5 179 CYS A N 1
ATOM 1437 C CA . CYS A 1 179 ? -12.094 -17.75 -12.062 1 81.5 179 CYS A CA 1
ATOM 1438 C C . CYS A 1 179 ? -12.719 -16.484 -12.641 1 81.5 179 CYS A C 1
ATOM 1440 O O . CYS A 1 179 ? -12.023 -15.5 -12.891 1 81.5 179 CYS A O 1
ATOM 1442 N N . LYS A 1 180 ? -14.016 -16.578 -12.867 1 77.56 180 LYS A N 1
ATOM 1443 C CA . LYS A 1 180 ? -14.711 -15.43 -13.43 1 77.56 180 LYS A CA 1
ATOM 1444 C C . LYS A 1 180 ? -15.555 -14.727 -12.375 1 77.56 180 LYS A C 1
ATOM 1446 O O . LYS A 1 180 ? -16.141 -13.68 -12.633 1 77.56 180 LYS A O 1
ATOM 1451 N N . THR A 1 181 ? -15.531 -15.375 -11.195 1 72.38 181 THR A N 1
ATOM 1452 C CA . THR A 1 181 ? -16.359 -14.781 -10.141 1 72.38 181 THR A CA 1
ATOM 1453 C C . THR A 1 181 ? -15.508 -13.883 -9.242 1 72.38 181 THR A C 1
ATOM 1455 O O . THR A 1 181 ? -14.305 -14.102 -9.094 1 72.38 181 THR A O 1
ATOM 1458 N N . THR A 1 182 ? -16.281 -12.836 -8.844 1 74.69 182 THR A N 1
ATOM 1459 C CA . THR A 1 182 ? -15.602 -11.93 -7.914 1 74.69 182 THR A CA 1
ATOM 1460 C C . THR A 1 182 ? -16.234 -12.008 -6.527 1 74.69 182 THR A C 1
ATOM 1462 O O . THR A 1 182 ? -17.438 -12.273 -6.398 1 74.69 182 THR A O 1
ATOM 1465 N N . GLU A 1 183 ? -15.422 -12.047 -5.52 1 84.94 183 GLU A N 1
ATOM 1466 C CA . GLU A 1 183 ? -15.844 -12.039 -4.125 1 84.94 183 GLU A CA 1
ATOM 1467 C C . GLU A 1 183 ? -16.172 -10.625 -3.654 1 84.94 183 GLU A C 1
ATOM 1469 O O . GLU A 1 183 ? -15.781 -9.648 -4.293 1 84.94 183 GLU A O 1
ATOM 1474 N N . TYR A 1 184 ? -17.094 -10.664 -2.662 1 90.06 184 TYR A N 1
ATOM 1475 C CA . TYR A 1 184 ? -17.453 -9.391 -2.051 1 90.06 184 TYR A CA 1
ATOM 1476 C C . TYR A 1 184 ? -16.922 -9.305 -0.625 1 90.06 184 TYR A C 1
ATOM 1478 O O . TYR A 1 184 ? -16.625 -10.32 0.001 1 90.06 184 TYR A O 1
ATOM 1486 N N . ASP A 1 185 ? -16.766 -8.07 -0.267 1 90.06 185 ASP A N 1
ATOM 1487 C CA . ASP A 1 185 ? -16.359 -7.902 1.126 1 90.06 185 ASP A CA 1
ATOM 1488 C C . ASP A 1 185 ? -17.578 -7.926 2.053 1 90.06 185 ASP A C 1
ATOM 1490 O O . ASP A 1 185 ? -18.688 -8.234 1.621 1 90.06 185 ASP A O 1
ATOM 1494 N N . ALA A 1 186 ? -17.359 -7.719 3.363 1 86.25 186 ALA A N 1
ATOM 1495 C CA . ALA A 1 186 ? -18.391 -7.82 4.383 1 86.25 186 ALA A CA 1
ATOM 1496 C C . ALA A 1 186 ? -19.516 -6.812 4.133 1 86.25 186 ALA A C 1
ATOM 1498 O O . ALA A 1 186 ? -20.656 -7.039 4.523 1 86.25 186 ALA A O 1
ATOM 1499 N N . GLN A 1 187 ? -19.281 -5.738 3.436 1 90.38 187 GLN A N 1
ATOM 1500 C CA . GLN A 1 187 ? -20.281 -4.703 3.174 1 90.38 187 GLN A CA 1
ATOM 1501 C C . GLN A 1 187 ? -20.984 -4.941 1.839 1 90.38 187 GLN A C 1
ATOM 1503 O O . GLN A 1 187 ? -21.875 -4.184 1.46 1 90.38 187 GLN A O 1
ATOM 1508 N N . GLY A 1 188 ? -20.484 -5.93 1.092 1 93.12 188 GLY A N 1
ATOM 1509 C CA . GLY A 1 188 ? -21.234 -6.371 -0.074 1 93.12 188 GLY A CA 1
ATOM 1510 C C . GLY A 1 188 ? -20.656 -5.863 -1.381 1 93.12 188 GLY A C 1
ATOM 1511 O O . GLY A 1 188 ? -21.266 -6.016 -2.438 1 93.12 188 GLY A O 1
ATOM 1512 N N . GLN A 1 189 ? -19.609 -5.172 -1.412 1 95.06 189 GLN A N 1
ATOM 1513 C CA . GLN A 1 189 ? -19.016 -4.656 -2.637 1 95.06 189 GLN A CA 1
ATOM 1514 C C . GLN A 1 189 ? -17.797 -5.496 -3.051 1 95.06 189 GLN A C 1
ATOM 1516 O O . GLN A 1 189 ? -17.078 -6.008 -2.197 1 95.06 189 GLN A O 1
ATOM 1521 N N . GLY A 1 190 ? -17.609 -5.703 -4.312 1 95.5 190 GLY A N 1
ATOM 1522 C CA . GLY A 1 190 ? -16.422 -6.355 -4.863 1 95.5 190 GLY A CA 1
ATOM 1523 C C . GLY A 1 190 ? -15.328 -5.379 -5.23 1 95.5 190 GLY A C 1
ATOM 1524 O O . GLY A 1 190 ? -15.445 -4.18 -4.98 1 95.5 190 GLY A O 1
ATOM 1525 N N . VAL A 1 191 ? -14.32 -5.934 -5.801 1 96.25 191 VAL A N 1
ATOM 1526 C CA . VAL A 1 191 ? -13.117 -5.164 -6.109 1 96.25 191 VAL A CA 1
ATOM 1527 C C . VAL A 1 191 ? -13.469 -4.027 -7.07 1 96.25 191 VAL A C 1
ATOM 1529 O O . VAL A 1 191 ? -13.117 -2.871 -6.828 1 96.25 191 VAL A O 1
ATOM 1532 N N . ILE A 1 192 ? -14.242 -4.301 -8.094 1 96.19 192 ILE A N 1
ATOM 1533 C CA . ILE A 1 192 ? -14.523 -3.285 -9.102 1 96.19 192 ILE A CA 1
ATOM 1534 C C . ILE A 1 192 ? -15.406 -2.193 -8.5 1 96.19 192 ILE A C 1
ATOM 1536 O O . ILE A 1 192 ? -15.266 -1.018 -8.844 1 96.19 192 ILE A O 1
ATOM 1540 N N . HIS A 1 193 ? -16.25 -2.551 -7.609 1 96.62 193 HIS A N 1
ATOM 1541 C CA . HIS A 1 193 ? -17.109 -1.567 -6.953 1 96.62 193 HIS A CA 1
ATOM 1542 C C . HIS A 1 193 ? -16.281 -0.639 -6.059 1 96.62 193 HIS A C 1
ATOM 1544 O O . HIS A 1 193 ? -16.469 0.581 -6.094 1 96.62 193 HIS A O 1
ATOM 1550 N N . LEU A 1 194 ? -15.453 -1.212 -5.277 1 96.75 194 LEU A N 1
ATOM 1551 C CA . LEU A 1 194 ? -14.617 -0.42 -4.387 1 96.75 194 LEU A CA 1
ATOM 1552 C C . LEU A 1 194 ? -13.703 0.507 -5.18 1 96.75 194 LEU A C 1
ATOM 1554 O O . LEU A 1 194 ? -13.508 1.666 -4.801 1 96.75 194 LEU A O 1
ATOM 1558 N N . CYS A 1 195 ? -13.102 0.005 -6.254 1 97.12 195 CYS A N 1
ATOM 1559 C CA . CYS A 1 195 ? -12.297 0.856 -7.125 1 97.12 195 CYS A CA 1
ATOM 1560 C C . CYS A 1 195 ? -13.117 2.025 -7.652 1 97.12 195 CYS A C 1
ATOM 1562 O O . CYS A 1 195 ? -12.633 3.156 -7.715 1 97.12 195 CYS A O 1
ATOM 1564 N N . THR A 1 196 ? -14.328 1.749 -8.008 1 95.81 196 THR A N 1
ATOM 1565 C CA . THR A 1 196 ? -15.219 2.783 -8.516 1 95.81 196 THR A CA 1
ATOM 1566 C C . THR A 1 196 ? -15.492 3.834 -7.445 1 95.81 196 THR A C 1
ATOM 1568 O O . THR A 1 196 ? -15.438 5.035 -7.719 1 95.81 196 THR A O 1
ATOM 1571 N N . LEU A 1 197 ? -15.758 3.395 -6.273 1 94.56 197 LEU A N 1
ATOM 1572 C CA . LEU A 1 197 ? -16.031 4.301 -5.164 1 94.56 197 LEU A CA 1
ATOM 1573 C C . LEU A 1 197 ? -14.82 5.164 -4.852 1 94.56 197 LEU A C 1
ATOM 1575 O O . LEU A 1 197 ? -14.953 6.312 -4.426 1 94.56 197 LEU A O 1
ATOM 1579 N N . LEU A 1 198 ? -13.648 4.641 -5.121 1 95.69 198 LEU A N 1
ATOM 1580 C CA . LEU A 1 198 ? -12.398 5.344 -4.867 1 95.69 198 LEU A CA 1
ATOM 1581 C C . LEU A 1 198 ? -12.047 6.27 -6.023 1 95.69 198 LEU A C 1
ATOM 1583 O O . LEU A 1 198 ? -11.102 7.055 -5.93 1 95.69 198 LEU A O 1
ATOM 1587 N N . GLY A 1 199 ? -12.766 6.082 -7.121 1 94.62 199 GLY A N 1
ATOM 1588 C CA . GLY A 1 199 ? -12.461 6.867 -8.305 1 94.62 199 GLY A CA 1
ATOM 1589 C C . GLY A 1 199 ? -11.297 6.316 -9.109 1 94.62 199 GLY A C 1
ATOM 1590 O O . GLY A 1 199 ? -10.648 7.051 -9.859 1 94.62 199 GLY A O 1
ATOM 1591 N N . TYR A 1 200 ? -10.922 5.074 -8.914 1 96.38 200 TYR A N 1
ATOM 1592 C CA . TYR A 1 200 ? -9.844 4.422 -9.648 1 96.38 200 TYR A CA 1
ATOM 1593 C C . TYR A 1 200 ? -10.328 3.955 -11.016 1 96.38 200 TYR A C 1
ATOM 1595 O O . TYR A 1 200 ? -10.531 2.758 -11.234 1 96.38 200 TYR A O 1
ATOM 1603 N N . SER A 1 201 ? -10.367 4.848 -11.938 1 93.44 201 SER A N 1
ATOM 1604 C CA . SER A 1 201 ? -10.914 4.562 -13.258 1 93.44 201 SER A CA 1
ATOM 1605 C C . SER A 1 201 ? -10.023 3.592 -14.031 1 93.44 201 SER A C 1
ATOM 1607 O O . SER A 1 201 ? -10.492 2.893 -14.93 1 93.44 201 SER A O 1
ATOM 1609 N N . TRP A 1 202 ? -8.742 3.545 -13.633 1 94.25 202 TRP A N 1
ATOM 1610 C CA . TRP A 1 202 ? -7.801 2.645 -14.297 1 94.25 202 TRP A CA 1
ATOM 1611 C C . TRP A 1 202 ? -8.211 1.189 -14.109 1 94.25 202 TRP A C 1
ATOM 1613 O O . TRP A 1 202 ? -7.801 0.315 -14.875 1 94.25 202 TRP A O 1
ATOM 1623 N N . ALA A 1 203 ? -9.055 0.879 -13.102 1 96.62 203 ALA A N 1
ATOM 1624 C CA . ALA A 1 203 ? -9.484 -0.489 -12.828 1 96.62 203 ALA A CA 1
ATOM 1625 C C . ALA A 1 203 ? -10.383 -1.014 -13.945 1 96.62 203 ALA A C 1
ATOM 1627 O O . ALA A 1 203 ? -10.398 -2.215 -14.227 1 96.62 203 ALA A O 1
ATOM 1628 N N . ILE A 1 204 ? -11.109 -0.131 -14.578 1 94.81 204 ILE A N 1
ATOM 1629 C CA . ILE A 1 204 ? -12.039 -0.52 -15.633 1 94.81 204 ILE A CA 1
ATOM 1630 C C . ILE A 1 204 ? -11.273 -1.188 -16.781 1 94.81 204 ILE A C 1
ATOM 1632 O O . ILE A 1 204 ? -11.641 -2.275 -17.219 1 94.81 204 ILE A O 1
ATOM 1636 N N . ALA A 1 205 ? -10.242 -0.587 -17.188 1 95.69 205 ALA A N 1
ATOM 1637 C CA . ALA A 1 205 ? -9.43 -1.143 -18.281 1 95.69 205 ALA A CA 1
ATOM 1638 C C . ALA A 1 205 ? -8.828 -2.484 -17.875 1 95.69 205 ALA A C 1
ATOM 1640 O O . ALA A 1 205 ? -8.812 -3.43 -18.656 1 95.69 205 ALA A O 1
ATOM 1641 N N . LEU A 1 206 ? -8.352 -2.576 -16.688 1 96.69 206 LEU A N 1
ATOM 1642 C CA . LEU A 1 206 ? -7.719 -3.805 -16.219 1 96.69 206 LEU A CA 1
ATOM 1643 C C . LEU A 1 206 ? -8.711 -4.961 -16.203 1 96.69 206 LEU A C 1
ATOM 1645 O O . LEU A 1 206 ? -8.398 -6.062 -16.656 1 96.69 206 LEU A O 1
ATOM 1649 N N . PHE A 1 207 ? -9.914 -4.699 -15.711 1 95.81 207 PHE A N 1
ATOM 1650 C CA . PHE A 1 207 ? -10.945 -5.734 -15.711 1 95.81 207 PHE A CA 1
ATOM 1651 C C . PHE A 1 207 ? -11.297 -6.152 -17.141 1 95.81 207 PHE A C 1
ATOM 1653 O O . PHE A 1 207 ? -11.414 -7.348 -17.422 1 95.81 207 PHE A O 1
ATOM 1660 N N . SER A 1 208 ? -11.414 -5.195 -17.969 1 94.62 208 SER A N 1
ATOM 1661 C CA . SER A 1 208 ? -11.75 -5.477 -19.359 1 94.62 208 SER A CA 1
ATOM 1662 C C . SER A 1 208 ? -10.68 -6.332 -20.031 1 94.62 208 SER A C 1
ATOM 1664 O O . SER A 1 208 ? -10.992 -7.328 -20.688 1 94.62 208 SER A O 1
ATOM 1666 N N . TRP A 1 209 ? -9.438 -5.969 -19.828 1 95.75 209 TRP A N 1
ATOM 1667 C CA . TRP A 1 209 ? -8.328 -6.703 -20.438 1 95.75 209 TRP A CA 1
ATOM 1668 C C . TRP A 1 209 ? -8.234 -8.109 -19.859 1 95.75 209 TRP A C 1
ATOM 1670 O O . TRP A 1 209 ? -7.734 -9.023 -20.516 1 95.75 209 TRP A O 1
ATOM 1680 N N . ALA A 1 210 ? -8.695 -8.297 -18.594 1 94.38 210 ALA A N 1
ATOM 1681 C CA . ALA A 1 210 ? -8.648 -9.602 -17.938 1 94.38 210 ALA A CA 1
ATOM 1682 C C . ALA A 1 210 ? -9.828 -10.477 -18.359 1 94.38 210 ALA A C 1
ATOM 1684 O O . ALA A 1 210 ? -9.891 -11.656 -18.016 1 94.38 210 ALA A O 1
ATOM 1685 N N . GLY A 1 211 ? -10.789 -9.898 -19.031 1 92.75 211 GLY A N 1
ATOM 1686 C CA . GLY A 1 211 ? -11.945 -10.641 -19.484 1 92.75 211 GLY A CA 1
ATOM 1687 C C . GLY A 1 211 ? -13.016 -10.797 -18.406 1 92.75 211 GLY A C 1
ATOM 1688 O O . GLY A 1 211 ? -13.859 -11.688 -18.5 1 92.75 211 GLY A O 1
ATOM 1689 N N . LEU A 1 212 ? -12.914 -10.078 -17.375 1 91.5 212 LEU A N 1
ATOM 1690 C CA . LEU A 1 212 ? -13.93 -10.109 -16.328 1 91.5 212 LEU A CA 1
ATOM 1691 C C . LEU A 1 212 ? -15.039 -9.109 -16.625 1 91.5 212 LEU A C 1
ATOM 1693 O O . LEU A 1 212 ? -14.781 -8.023 -17.141 1 91.5 212 LEU A O 1
ATOM 1697 N N . SER A 1 213 ? -16.203 -9.438 -16.25 1 89.25 213 SER A N 1
ATOM 1698 C CA . SER A 1 213 ? -17.359 -8.594 -16.531 1 89.25 213 SER A CA 1
ATOM 1699 C C . SER A 1 213 ? -17.328 -7.309 -15.719 1 89.25 213 SER A C 1
ATOM 1701 O O . SER A 1 213 ? -17.047 -7.336 -14.516 1 89.25 213 SER A O 1
ATOM 1703 N N . LEU A 1 214 ? -17.625 -6.254 -16.359 1 90.62 214 LEU A N 1
ATOM 1704 C CA . LEU A 1 214 ? -17.734 -4.961 -15.688 1 90.62 214 LEU A CA 1
ATOM 1705 C C . LEU A 1 214 ? -19.109 -4.797 -15.055 1 90.62 214 LEU A C 1
ATOM 1707 O O . LEU A 1 214 ? -19.328 -3.906 -14.227 1 90.62 214 LEU A O 1
ATOM 1711 N N . ASP A 1 215 ? -20 -5.684 -15.414 1 90.94 215 ASP A N 1
ATOM 1712 C CA . ASP A 1 215 ? -21.391 -5.574 -14.961 1 90.94 215 ASP A CA 1
ATOM 1713 C C . ASP A 1 215 ? -21.641 -6.469 -13.75 1 90.94 215 ASP A C 1
ATOM 1715 O O . ASP A 1 215 ? -22.781 -6.805 -13.453 1 90.94 215 ASP A O 1
ATOM 1719 N N . PHE A 1 216 ? -20.547 -6.84 -13.156 1 91.81 216 PHE A N 1
ATOM 1720 C CA . PHE A 1 216 ? -20.719 -7.633 -11.945 1 91.81 216 PHE A CA 1
ATOM 1721 C C . PHE A 1 216 ? -21.531 -6.863 -10.906 1 91.81 216 PHE A C 1
ATOM 1723 O O . PHE A 1 216 ? -21.281 -5.684 -10.664 1 91.81 216 PHE A O 1
ATOM 1730 N N . ARG A 1 217 ? -22.453 -7.562 -10.391 1 92.75 217 ARG A N 1
ATOM 1731 C CA . ARG A 1 217 ? -23.328 -6.926 -9.406 1 92.75 217 ARG A CA 1
ATOM 1732 C C . ARG A 1 217 ? -22.844 -7.223 -7.988 1 92.75 217 ARG A C 1
ATOM 1734 O O . ARG A 1 217 ? -22.406 -8.336 -7.695 1 92.75 217 ARG A O 1
ATOM 1741 N N . ASP A 1 218 ? -22.938 -6.234 -7.188 1 92.25 218 ASP A N 1
ATOM 1742 C CA . ASP A 1 218 ? -22.625 -6.465 -5.781 1 92.25 218 ASP A CA 1
ATOM 1743 C C . ASP A 1 218 ? -23.797 -7.133 -5.059 1 92.25 218 ASP A C 1
ATOM 1745 O O . ASP A 1 218 ? -24.734 -7.621 -5.699 1 92.25 218 ASP A O 1
ATOM 1749 N N . LYS A 1 219 ? -23.688 -7.293 -3.758 1 92.44 219 LYS A N 1
ATOM 1750 C CA . LYS A 1 219 ? -24.672 -8.016 -2.973 1 92.44 219 LYS A CA 1
ATOM 1751 C C . LYS A 1 219 ? -26.031 -7.328 -3.045 1 92.44 219 LYS A C 1
ATOM 1753 O O . LYS A 1 219 ? -27.078 -7.953 -2.797 1 92.44 219 LYS A O 1
ATOM 1758 N N . PHE A 1 220 ? -26.062 -6.105 -3.402 1 92.12 220 PHE A N 1
ATOM 1759 C CA . PHE A 1 220 ? -27.312 -5.336 -3.428 1 92.12 220 PHE A CA 1
ATOM 1760 C C . PHE A 1 220 ? -27.812 -5.176 -4.855 1 92.12 220 PHE A C 1
ATOM 1762 O O . PHE A 1 220 ? -28.797 -4.457 -5.098 1 92.12 220 PHE A O 1
ATOM 1769 N N . GLY A 1 221 ? -27.109 -5.746 -5.801 1 93.5 221 GLY A N 1
ATOM 1770 C CA . GLY A 1 221 ? -27.547 -5.73 -7.188 1 93.5 221 GLY A CA 1
ATOM 1771 C C . GLY A 1 221 ? -27 -4.555 -7.973 1 93.5 221 GLY A C 1
ATOM 1772 O O . GLY A 1 221 ? -27.406 -4.312 -9.109 1 93.5 221 GLY A O 1
ATOM 1773 N N . TRP A 1 222 ? -26.125 -3.83 -7.422 1 93.12 222 TRP A N 1
ATOM 1774 C CA . TRP A 1 222 ? -25.578 -2.65 -8.086 1 93.12 222 TRP A CA 1
ATOM 1775 C C . TRP A 1 222 ? -24.281 -2.984 -8.82 1 93.12 222 TRP A C 1
ATOM 1777 O O . TRP A 1 222 ? -23.453 -3.727 -8.305 1 93.12 222 TRP A O 1
ATOM 1787 N N . THR A 1 223 ? -24.203 -2.381 -9.992 1 93.69 223 THR A N 1
ATOM 1788 C CA . THR A 1 223 ? -22.969 -2.512 -10.758 1 93.69 223 THR A CA 1
ATOM 1789 C C . THR A 1 223 ? -22.016 -1.355 -10.453 1 93.69 223 THR A C 1
ATOM 1791 O O . THR A 1 223 ? -22.375 -0.42 -9.742 1 93.69 223 THR A O 1
ATOM 1794 N N . ALA A 1 224 ? -20.781 -1.512 -10.984 1 92.38 224 ALA A N 1
ATOM 1795 C CA . ALA A 1 224 ? -19.812 -0.423 -10.836 1 92.38 224 ALA A CA 1
ATOM 1796 C C . ALA A 1 224 ? -20.359 0.876 -11.422 1 92.38 224 ALA A C 1
ATOM 1798 O O . ALA A 1 224 ? -20.141 1.955 -10.867 1 92.38 224 ALA A O 1
ATOM 1799 N N . LEU A 1 225 ? -21.094 0.814 -12.445 1 91.06 225 LEU A N 1
ATOM 1800 C CA . LEU A 1 225 ? -21.688 1.989 -13.078 1 91.06 225 LEU A CA 1
ATOM 1801 C C . LEU A 1 225 ? -22.703 2.646 -12.164 1 91.06 225 LEU A C 1
ATOM 1803 O O . LEU A 1 225 ? -22.781 3.875 -12.094 1 91.06 225 LEU A O 1
ATOM 1807 N N . HIS A 1 226 ? -23.5 1.835 -11.547 1 91.06 226 HIS A N 1
ATOM 1808 C CA . HIS A 1 226 ? -24.469 2.365 -10.586 1 91.06 226 HIS A CA 1
ATOM 1809 C C . HIS A 1 226 ? -23.766 3.16 -9.492 1 91.06 226 HIS A C 1
ATOM 1811 O O . HIS A 1 226 ? -24.188 4.266 -9.148 1 91.06 226 HIS A O 1
ATOM 1817 N N . TRP A 1 227 ? -22.75 2.605 -8.984 1 91.56 227 TRP A N 1
ATOM 1818 C CA . TRP A 1 227 ? -22 3.266 -7.922 1 91.56 227 TRP A CA 1
ATOM 1819 C C . TRP A 1 227 ? -21.359 4.555 -8.43 1 91.56 227 TRP A C 1
ATOM 1821 O O . TRP A 1 227 ? -21.344 5.562 -7.719 1 91.56 227 TRP A O 1
ATOM 1831 N N . ALA A 1 228 ? -20.734 4.527 -9.641 1 89.38 228 ALA A N 1
ATOM 1832 C CA . ALA A 1 228 ? -20.141 5.719 -10.242 1 89.38 228 ALA A CA 1
ATOM 1833 C C . ALA A 1 228 ? -21.156 6.844 -10.367 1 89.38 228 ALA A C 1
ATOM 1835 O O . ALA A 1 228 ? -20.859 8 -10.086 1 89.38 228 ALA A O 1
ATOM 1836 N N . ALA A 1 229 ? -22.328 6.512 -10.758 1 86 229 ALA A N 1
ATOM 1837 C CA . ALA A 1 229 ? -23.406 7.488 -10.93 1 86 229 ALA A CA 1
ATOM 1838 C C . ALA A 1 229 ? -23.844 8.055 -9.578 1 86 229 ALA A C 1
ATOM 1840 O O . ALA A 1 229 ? -24.141 9.25 -9.469 1 86 229 ALA A O 1
ATOM 1841 N N . TYR A 1 230 ? -23.891 7.23 -8.625 1 83.81 230 TYR A N 1
ATOM 1842 C CA . TYR A 1 230 ? -24.344 7.617 -7.293 1 83.81 230 TYR A CA 1
ATOM 1843 C C . TYR A 1 230 ? -23.328 8.531 -6.613 1 83.81 230 TYR A C 1
ATOM 1845 O O . TYR A 1 230 ? -23.703 9.492 -5.934 1 83.81 230 TYR A O 1
ATOM 1853 N N . ASN A 1 231 ? -22.094 8.25 -6.699 1 79.12 231 ASN A N 1
ATOM 1854 C CA . ASN A 1 231 ? -21.047 8.992 -5.996 1 79.12 231 ASN A CA 1
ATOM 1855 C C . ASN A 1 231 ? -20.578 10.203 -6.797 1 79.12 231 ASN A C 1
ATOM 1857 O O . ASN A 1 231 ? -19.875 11.062 -6.273 1 79.12 231 ASN A O 1
ATOM 1861 N N . GLY A 1 232 ? -20.672 10.297 -8.086 1 68.12 232 GLY A N 1
ATOM 1862 C CA . GLY A 1 232 ? -20.281 11.414 -8.93 1 68.12 232 GLY A CA 1
ATOM 1863 C C . GLY A 1 232 ? -21.328 12.5 -9.016 1 68.12 232 GLY A C 1
ATOM 1864 O O . GLY A 1 232 ? -22.469 12.305 -8.586 1 68.12 232 GLY A O 1
ATOM 1865 N N . VAL B 1 1 ? 3.76 36.375 20.906 1 54.53 1 VAL B N 1
ATOM 1866 C CA . VAL B 1 1 ? 2.422 36.531 21.469 1 54.53 1 VAL B CA 1
ATOM 1867 C C . VAL B 1 1 ? 2.158 38 21.797 1 54.53 1 VAL B C 1
ATOM 1869 O O . VAL B 1 1 ? 3.02 38.656 22.359 1 54.53 1 VAL B O 1
ATOM 1872 N N . LEU B 1 2 ? 0.993 38.344 21.219 1 55.31 2 LEU B N 1
ATOM 1873 C CA . LEU B 1 2 ? 0.536 39.688 21.625 1 55.31 2 LEU B CA 1
ATOM 1874 C C . LEU B 1 2 ? -0.471 39.594 22.766 1 55.31 2 LEU B C 1
ATOM 1876 O O . LEU B 1 2 ? -1.424 38.812 22.703 1 55.31 2 LEU B O 1
ATOM 1880 N N . VAL B 1 3 ? -0.151 40.219 23.844 1 55 3 VAL B N 1
ATOM 1881 C CA . VAL B 1 3 ? -1.036 40.281 25 1 55 3 VAL B CA 1
ATOM 1882 C C . VAL B 1 3 ? -1.684 41.656 25.078 1 55 3 VAL B C 1
ATOM 1884 O O . VAL B 1 3 ? -0.99 42.688 25.078 1 55 3 VAL B O 1
ATOM 1887 N N . THR B 1 4 ? -3.004 41.594 24.906 1 56.22 4 THR B N 1
ATOM 1888 C CA . THR B 1 4 ? -3.744 42.844 25.031 1 56.22 4 THR B CA 1
ATOM 1889 C C . THR B 1 4 ? -4.605 42.844 26.281 1 56.22 4 THR B C 1
ATOM 1891 O O . THR B 1 4 ? -5.137 41.812 26.688 1 56.22 4 THR B O 1
ATOM 1894 N N . GLY B 1 5 ? -4.555 43.812 27.188 1 53.53 5 GLY B N 1
ATOM 1895 C CA . GLY B 1 5 ? -5.406 43.938 28.359 1 53.53 5 GLY B CA 1
ATOM 1896 C C . GLY B 1 5 ? -5.188 45.219 29.141 1 53.53 5 GLY B C 1
ATOM 1897 O O . GLY B 1 5 ? -4.352 46.062 28.766 1 53.53 5 GLY B O 1
ATOM 1898 N N . TYR B 1 6 ? -6.223 45.5 30.031 1 53.75 6 TYR B N 1
ATOM 1899 C CA . TYR B 1 6 ? -6.145 46.594 30.969 1 53.75 6 TYR B CA 1
ATOM 1900 C C . TYR B 1 6 ? -5.555 46.156 32.281 1 53.75 6 TYR B C 1
ATOM 1902 O O . TYR B 1 6 ? -5.781 45.031 32.719 1 53.75 6 TYR B O 1
ATOM 1910 N N . PHE B 1 7 ? -4.625 46.938 32.656 1 53.69 7 PHE B N 1
ATOM 1911 C CA . PHE B 1 7 ? -4.141 46.719 34.031 1 53.69 7 PHE B CA 1
ATOM 1912 C C . PHE B 1 7 ? -5.2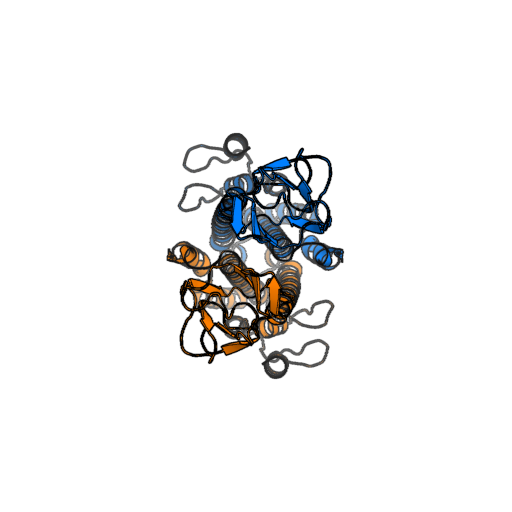42 47 35.031 1 53.69 7 PHE B C 1
ATOM 1914 O O . PHE B 1 7 ? -6.109 47.844 34.812 1 53.69 7 PHE B O 1
ATOM 1921 N N . HIS B 1 8 ? -5.316 46.156 35.906 1 52.16 8 HIS B N 1
ATOM 1922 C CA . HIS B 1 8 ? -6.156 46.531 37.031 1 52.16 8 HIS B CA 1
ATOM 1923 C C . HIS B 1 8 ? -5.879 47.969 37.469 1 52.16 8 HIS B C 1
ATOM 1925 O O . HIS B 1 8 ? -4.758 48.469 37.312 1 52.16 8 HIS B O 1
ATOM 1931 N N . ASN B 1 9 ? -6.926 48.625 37.75 1 51.72 9 ASN B N 1
ATOM 1932 C CA . ASN B 1 9 ? -6.938 50.031 38.156 1 51.72 9 ASN B CA 1
ATOM 1933 C C . ASN B 1 9 ? -5.695 50.406 38.969 1 51.72 9 ASN B C 1
ATOM 1935 O O . ASN B 1 9 ? -5.148 51.5 38.812 1 51.72 9 ASN B O 1
ATOM 1939 N N . ASP B 1 10 ? -5.344 49.469 39.875 1 52.47 10 ASP B N 1
ATOM 1940 C CA . ASP B 1 10 ? -4.266 49.781 40.812 1 52.47 10 ASP B CA 1
ATOM 1941 C C . ASP B 1 10 ? -2.91 49.75 40.094 1 52.47 10 ASP B C 1
ATOM 1943 O O . ASP B 1 10 ? -1.907 50.219 40.656 1 52.47 10 ASP B O 1
ATOM 1947 N N . TYR B 1 11 ? -2.941 49.156 38.875 1 52.72 11 TYR B N 1
ATOM 1948 C CA . TYR B 1 11 ? -1.617 49 38.281 1 52.72 11 TYR B CA 1
ATOM 1949 C C . TYR B 1 11 ? -1.514 49.781 36.969 1 52.72 11 TYR B C 1
ATOM 1951 O O . TYR B 1 11 ? -0.577 49.594 36.188 1 52.72 11 TYR B O 1
ATOM 1959 N N . GLN B 1 12 ? -2.402 50.594 36.594 1 55.81 12 GLN B N 1
ATOM 1960 C CA . GLN B 1 12 ? -2.449 51.375 35.375 1 55.81 12 GLN B CA 1
ATOM 1961 C C . GLN B 1 12 ? -1.216 52.281 35.219 1 55.81 12 GLN B C 1
ATOM 1963 O O . GLN B 1 12 ? -0.763 52.562 34.125 1 55.81 12 GLN B O 1
ATOM 1968 N N . HIS B 1 13 ? -0.714 52.781 36.344 1 55.22 13 HIS B N 1
ATOM 1969 C CA . HIS B 1 13 ? 0.451 53.656 36.312 1 55.22 13 HIS B CA 1
ATOM 1970 C C . HIS B 1 13 ? 1.712 52.875 35.938 1 55.22 13 HIS B C 1
ATOM 1972 O O . HIS B 1 13 ? 2.746 53.5 35.656 1 55.22 13 HIS B O 1
ATOM 1978 N N . LEU B 1 14 ? 1.707 51.5 35.938 1 52.5 14 LEU B N 1
ATOM 1979 C CA . LEU B 1 14 ? 2.891 50.656 35.688 1 52.5 14 LEU B CA 1
ATOM 1980 C C . LEU B 1 14 ? 2.912 50.156 34.25 1 52.5 14 LEU B C 1
ATOM 1982 O O . LEU B 1 14 ? 3.721 49.281 33.906 1 52.5 14 LEU B O 1
ATOM 1986 N N . ALA B 1 15 ? 2.092 50.625 33.469 1 55.22 15 ALA B N 1
ATOM 1987 C CA . ALA B 1 15 ? 1.99 50.25 32.062 1 55.22 15 ALA B CA 1
ATOM 1988 C C . ALA B 1 15 ? 3.338 50.375 31.344 1 55.22 15 ALA B C 1
ATOM 1990 O O . ALA B 1 15 ? 3.627 49.625 30.406 1 55.22 15 ALA B O 1
ATOM 1991 N N . LYS B 1 16 ? 4.086 51.281 31.688 1 57.53 16 LYS B N 1
ATOM 1992 C CA . LYS B 1 16 ? 5.387 51.562 31.094 1 57.53 16 LYS B CA 1
ATOM 1993 C C . LYS B 1 16 ? 6.504 50.844 31.859 1 57.53 16 LYS B C 1
ATOM 1995 O O . LYS B 1 16 ? 7.684 51.062 31.562 1 57.53 16 LYS B O 1
ATOM 2000 N N . SER B 1 17 ? 6.16 50.031 32.844 1 59.22 17 SER B N 1
ATOM 2001 C CA . SER B 1 17 ? 7.195 49.406 33.656 1 59.22 17 SER B CA 1
ATOM 2002 C C . SER B 1 17 ? 7.66 48.094 33.062 1 59.22 17 SER B C 1
ATOM 2004 O O . SER B 1 17 ? 7.016 47.562 32.156 1 59.22 17 SER B O 1
ATOM 2006 N N . ASN B 1 18 ? 8.898 47.656 33.562 1 63.62 18 ASN B N 1
ATOM 2007 C CA . ASN B 1 18 ? 9.5 46.406 33.156 1 63.62 18 ASN B CA 1
ATOM 2008 C C . ASN B 1 18 ? 8.602 45.219 33.469 1 63.62 18 ASN B C 1
ATOM 2010 O O . ASN B 1 18 ? 8.523 44.812 34.656 1 63.62 18 ASN B O 1
ATOM 2014 N N . LEU B 1 19 ? 7.66 44.969 32.594 1 72 19 LEU B N 1
ATOM 2015 C CA . LEU B 1 19 ? 6.734 43.844 32.75 1 72 19 LEU B CA 1
ATOM 2016 C C . LEU B 1 19 ? 7.316 42.562 32.188 1 72 19 LEU B C 1
ATOM 2018 O O . LEU B 1 19 ? 8.141 42.625 31.266 1 72 19 LEU B O 1
ATOM 2022 N N . VAL B 1 20 ? 6.984 41.469 32.906 1 76.06 20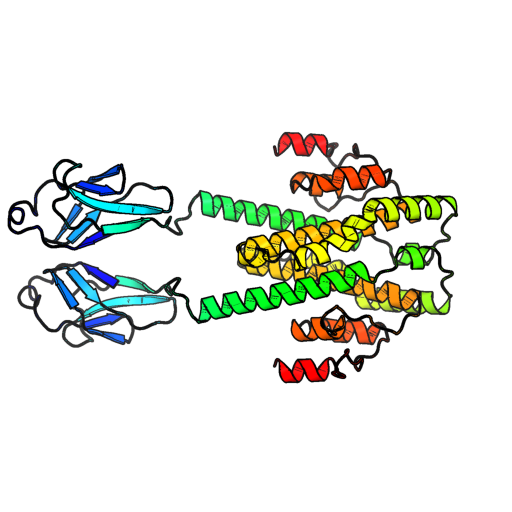 VAL B N 1
ATOM 2023 C CA . VAL B 1 20 ? 7.336 40.156 32.375 1 76.06 20 VAL B CA 1
ATOM 2024 C C . VAL B 1 20 ? 6.062 39.375 32.062 1 76.06 20 VAL B C 1
ATOM 2026 O O . VAL B 1 20 ? 5.027 39.562 32.688 1 76.06 20 VAL B O 1
ATOM 2029 N N . CYS B 1 21 ? 6.105 38.781 31.016 1 78.19 21 CYS B N 1
ATOM 2030 C CA . CYS B 1 21 ? 5.059 37.812 30.688 1 78.19 21 CYS B CA 1
ATOM 2031 C C . CYS B 1 21 ? 5.414 36.406 31.203 1 78.19 21 CYS B C 1
ATOM 2033 O O . CYS B 1 21 ? 6.5 35.906 30.906 1 78.19 21 CYS B O 1
ATOM 2035 N N . VAL B 1 22 ? 4.523 35.938 31.953 1 74.88 22 VAL B N 1
ATOM 2036 C CA . VAL B 1 22 ? 4.727 34.625 32.5 1 74.88 22 VAL B CA 1
ATOM 2037 C C . VAL B 1 22 ? 3.922 33.594 31.688 1 74.88 22 VAL B C 1
ATOM 2039 O O . VAL B 1 22 ? 2.715 33.75 31.5 1 74.88 22 VAL B O 1
ATOM 2042 N N . CYS B 1 23 ? 4.602 32.688 31.172 1 73.94 23 CYS B N 1
ATOM 2043 C CA . CYS B 1 23 ? 4.031 31.531 30.469 1 73.94 23 CYS B CA 1
ATOM 2044 C C . CYS B 1 23 ? 4.457 30.219 31.109 1 73.94 23 CYS B C 1
ATOM 2046 O O . CYS B 1 23 ? 5.555 29.719 30.844 1 73.94 23 CYS B O 1
ATOM 2048 N N . GLY B 1 24 ? 3.576 29.641 31.797 1 70.38 24 GLY B N 1
ATOM 2049 C CA . GLY B 1 24 ? 3.979 28.469 32.562 1 70.38 24 GLY B CA 1
ATOM 2050 C C . GLY B 1 24 ? 5.027 28.797 33.625 1 70.38 24 GLY B C 1
ATOM 2051 O O . GLY B 1 24 ? 4.754 29.516 34.594 1 70.38 24 GLY B O 1
ATOM 2052 N N . GLU B 1 25 ? 6.23 28.203 33.312 1 69.5 25 GLU B N 1
ATOM 2053 C CA . GLU B 1 25 ? 7.312 28.406 34.281 1 69.5 25 GLU B CA 1
ATOM 2054 C C . GLU B 1 25 ? 8.336 29.422 33.75 1 69.5 25 GLU B C 1
ATOM 2056 O O . GLU B 1 25 ? 9.305 29.734 34.438 1 69.5 25 GLU B O 1
ATOM 2061 N N . ALA B 1 26 ? 8.062 29.797 32.625 1 73.25 26 ALA B N 1
ATOM 2062 C CA . ALA B 1 26 ? 9.023 30.719 32.031 1 73.25 26 ALA B CA 1
ATOM 2063 C C . ALA B 1 26 ? 8.5 32.156 32.062 1 73.25 26 ALA B C 1
ATOM 2065 O O . ALA B 1 26 ? 7.293 32.375 31.922 1 73.25 26 ALA B O 1
ATOM 2066 N N . SER B 1 27 ? 9.398 33.062 32.312 1 75.56 27 SER B N 1
ATOM 2067 C CA . SER B 1 27 ? 9.055 34.469 32.281 1 75.56 27 SER B CA 1
ATOM 2068 C C . SER B 1 27 ? 9.906 35.219 31.266 1 75.56 27 SER B C 1
ATOM 2070 O O . SER B 1 27 ? 11.125 35.031 31.188 1 75.56 27 SER B O 1
ATOM 2072 N N . VAL B 1 28 ? 9.258 35.844 30.375 1 75.31 28 VAL B N 1
ATOM 2073 C CA . VAL B 1 28 ? 9.992 36.625 29.375 1 75.31 28 VAL B CA 1
ATOM 2074 C C . VAL B 1 28 ? 9.617 38.094 29.5 1 75.31 28 VAL B C 1
ATOM 2076 O O . VAL B 1 28 ? 8.492 38.438 29.875 1 75.31 28 VAL B O 1
ATOM 2079 N N . PRO B 1 29 ? 10.594 38.844 29.203 1 74.5 29 PRO B N 1
ATOM 2080 C CA . PRO B 1 29 ? 10.281 40.281 29.219 1 74.5 29 PRO B CA 1
ATOM 2081 C C . PRO B 1 29 ? 9.266 40.688 28.141 1 74.5 29 PRO B C 1
ATOM 2083 O O . PRO B 1 29 ? 9.242 40.094 27.062 1 74.5 29 PRO B O 1
ATOM 2086 N N . VAL B 1 30 ? 8.492 41.531 28.578 1 70.69 30 VAL B N 1
ATOM 2087 C CA . VAL B 1 30 ? 7.438 42 27.672 1 70.69 30 VAL B CA 1
ATOM 2088 C C . VAL B 1 30 ? 7.855 43.312 27.031 1 70.69 30 VAL B C 1
ATOM 2090 O O . VAL B 1 30 ? 8.5 44.156 27.672 1 70.69 30 VAL B O 1
ATOM 2093 N N . GLU B 1 31 ? 7.738 43.344 25.75 1 69.62 31 GLU B N 1
ATOM 2094 C CA . GLU B 1 31 ? 7.934 44.625 25.031 1 69.62 31 GLU B CA 1
ATOM 2095 C C . GLU B 1 31 ? 6.621 45.375 24.906 1 69.62 31 GLU B C 1
ATOM 2097 O O . GLU B 1 31 ? 5.598 44.812 24.516 1 69.62 31 GLU B O 1
ATOM 2102 N N . ILE B 1 32 ? 6.766 46.531 25.391 1 65.12 32 ILE B N 1
ATOM 2103 C CA . ILE B 1 32 ? 5.586 47.406 25.281 1 65.12 32 ILE B CA 1
ATOM 2104 C C . ILE B 1 32 ? 5.461 47.906 23.844 1 65.12 32 ILE B C 1
ATOM 2106 O O . ILE B 1 32 ? 6.344 48.625 23.344 1 65.12 32 ILE B O 1
ATOM 2110 N N . VAL B 1 33 ? 4.516 47.406 23.078 1 63.28 33 VAL B N 1
ATOM 2111 C CA . VAL B 1 33 ? 4.238 47.906 21.734 1 63.28 33 VAL B CA 1
ATOM 2112 C C . VAL B 1 33 ? 3.463 49.219 21.828 1 63.28 33 VAL B C 1
ATOM 2114 O O . VAL B 1 33 ? 3.812 50.188 21.156 1 63.28 33 VAL B O 1
ATOM 2117 N N . GLN B 1 34 ? 2.496 49.281 22.719 1 57.94 34 GLN B N 1
ATOM 2118 C CA . GLN B 1 34 ? 1.71 50.438 23.094 1 57.94 34 GLN B CA 1
ATOM 2119 C C . GLN B 1 34 ? 0.979 50.219 24.406 1 57.94 34 GLN B C 1
ATOM 2121 O O . GLN B 1 34 ? 0.872 49.094 24.875 1 57.94 34 GLN B O 1
ATOM 2126 N N . VAL B 1 35 ? 0.502 51.312 24.938 1 60 35 VAL B N 1
ATOM 2127 C CA . VAL B 1 35 ? -0.199 51.188 26.219 1 60 35 VAL B CA 1
ATOM 2128 C C . VAL B 1 35 ? -1.349 50.188 26.062 1 60 35 VAL B C 1
ATOM 2130 O O . VAL B 1 35 ? -2.209 50.344 25.188 1 60 35 VAL B O 1
ATOM 2133 N N . GLY B 1 36 ? -1.296 49.062 26.812 1 62.31 36 GLY B N 1
ATOM 2134 C CA . GLY B 1 36 ? -2.316 48 26.766 1 62.31 36 GLY B CA 1
ATOM 2135 C C . GLY B 1 36 ? -1.991 46.906 25.797 1 62.31 36 GLY B C 1
ATOM 2136 O O . GLY B 1 36 ? -2.74 45.938 25.688 1 62.31 36 GLY B O 1
ATOM 2137 N N . VAL B 1 37 ? -1.08 47.125 25.047 1 64.94 37 VAL B N 1
ATOM 2138 C CA . VAL B 1 37 ? -0.631 46.125 24.109 1 64.94 37 VAL B CA 1
ATOM 2139 C C . VAL B 1 37 ? 0.825 45.75 24.391 1 64.94 37 VAL B C 1
ATOM 2141 O O . VAL B 1 37 ? 1.711 46.625 24.312 1 64.94 37 VAL B O 1
ATOM 2144 N N . TYR B 1 38 ? 0.988 44.5 24.672 1 65.5 38 TYR B N 1
ATOM 2145 C CA . TYR B 1 38 ? 2.305 44 25.047 1 65.5 38 TYR B CA 1
ATOM 2146 C C . TYR B 1 38 ? 2.701 42.812 24.188 1 65.5 38 TYR B C 1
ATOM 2148 O O . TYR B 1 38 ? 1.855 42 23.828 1 65.5 38 TYR B O 1
ATOM 2156 N N . ARG B 1 39 ? 3.887 42.844 23.75 1 65.06 39 ARG B N 1
ATOM 2157 C CA . ARG B 1 39 ? 4.449 41.719 22.984 1 65.06 39 ARG B CA 1
ATOM 2158 C C . ARG B 1 39 ? 5.445 40.938 23.812 1 65.06 39 ARG B C 1
ATOM 2160 O O . ARG B 1 39 ? 6.281 41.5 24.516 1 65.06 39 ARG B O 1
ATOM 2167 N N . CYS B 1 40 ? 5.184 39.656 23.859 1 64.25 40 CYS B N 1
ATOM 2168 C CA . CYS B 1 40 ? 6.117 38.781 24.562 1 64.25 40 CYS B CA 1
ATOM 2169 C C . CYS B 1 40 ? 6.668 37.719 23.625 1 64.25 40 CYS B C 1
ATOM 2171 O O . CYS B 1 40 ? 5.953 37.219 22.75 1 64.25 40 CYS B O 1
ATOM 2173 N N . TRP B 1 41 ? 7.953 37.562 23.609 1 63.78 41 TRP B N 1
ATOM 2174 C CA . TRP B 1 41 ? 8.609 36.469 22.906 1 63.78 41 TRP B CA 1
ATOM 2175 C C . TRP B 1 41 ? 8.766 35.25 23.812 1 63.78 41 TRP B C 1
ATOM 2177 O O . TRP B 1 41 ? 9.57 35.281 24.75 1 63.78 41 TRP B O 1
ATOM 2187 N N . LEU B 1 42 ? 7.84 34.406 23.562 1 58.69 42 LEU B N 1
ATOM 2188 C CA . LEU B 1 42 ? 7.883 33.219 24.438 1 58.69 42 LEU B CA 1
ATOM 2189 C C . LEU B 1 42 ? 8.945 32.25 23.969 1 58.69 42 LEU B C 1
ATOM 2191 O O . LEU B 1 42 ? 9.172 32.094 22.766 1 58.69 42 LEU B O 1
ATOM 2195 N N . SER B 1 43 ? 9.648 31.766 24.766 1 55.69 43 SER B N 1
ATOM 2196 C CA . SER B 1 43 ? 10.562 30.672 24.453 1 55.69 43 SER B CA 1
ATOM 2197 C C . SER B 1 43 ? 9.805 29.391 24.125 1 55.69 43 SER B C 1
ATOM 2199 O O . SER B 1 43 ? 8.68 29.188 24.594 1 55.69 43 SER B O 1
ATOM 2201 N N . PRO B 1 44 ? 10.43 28.625 23.094 1 52.38 44 PRO B N 1
ATOM 2202 C CA . PRO B 1 44 ? 9.766 27.359 22.781 1 52.38 44 PRO B CA 1
ATOM 2203 C C . PRO B 1 44 ? 9.383 26.562 24.016 1 52.38 44 PRO B C 1
ATOM 2205 O O . PRO B 1 44 ? 10.164 26.484 24.969 1 52.38 44 PRO B O 1
ATOM 2208 N N . HIS B 1 45 ? 8.062 26.344 24.062 1 57.5 45 HIS B N 1
ATOM 2209 C CA . HIS B 1 45 ? 7.508 25.562 25.156 1 57.5 45 HIS B CA 1
ATOM 2210 C C . HIS B 1 45 ? 6.883 24.266 24.656 1 57.5 45 HIS B C 1
ATOM 2212 O O . HIS B 1 45 ? 6.574 24.141 23.453 1 57.5 45 HIS B O 1
ATOM 2218 N N . SER B 1 46 ? 6.859 23.25 25.422 1 61.38 46 SER B N 1
ATOM 2219 C CA . SER B 1 46 ? 6.109 22.047 25.078 1 61.38 46 SER B CA 1
ATOM 2220 C C . SER B 1 46 ? 4.648 22.375 24.781 1 61.38 46 SER B C 1
ATOM 2222 O O . SER B 1 46 ? 4.051 23.234 25.438 1 61.38 46 SER B O 1
ATOM 2224 N N . PRO B 1 47 ? 4.324 21.766 23.688 1 59.75 47 PRO B N 1
ATOM 2225 C CA . PRO B 1 47 ? 2.914 21.984 23.359 1 59.75 47 PRO B CA 1
ATOM 2226 C C . PRO B 1 47 ? 1.98 21.641 24.516 1 59.75 47 PRO B C 1
ATOM 2228 O O . PRO B 1 47 ? 2.229 20.672 25.25 1 59.75 47 PRO B O 1
ATOM 2231 N N . GLY B 1 48 ? 0.977 22.562 24.797 1 65.44 48 GLY B N 1
ATOM 2232 C CA . GLY B 1 48 ? 0.015 22.406 25.875 1 65.44 48 GLY B CA 1
ATOM 2233 C C . GLY B 1 48 ? -0.587 23.719 26.328 1 65.44 48 GLY B C 1
ATOM 2234 O O . GLY B 1 48 ? -0.337 24.766 25.734 1 65.44 48 GLY B O 1
ATOM 2235 N N . PHE B 1 49 ? -1.358 23.469 27.266 1 67.62 49 PHE B N 1
ATOM 2236 C CA . PHE B 1 49 ? -1.979 24.656 27.844 1 67.62 49 PHE B CA 1
ATOM 2237 C C . PHE B 1 49 ? -1.103 25.234 28.938 1 67.62 49 PHE B C 1
ATOM 2239 O O . PHE B 1 49 ? -0.613 24.516 29.812 1 67.62 49 PHE B O 1
ATOM 2246 N N . VAL B 1 50 ? -0.797 26.359 28.703 1 67.81 50 VAL B N 1
ATOM 2247 C CA . VAL B 1 50 ? -0.027 27.062 29.734 1 67.81 50 VAL B CA 1
ATOM 2248 C C . VAL B 1 50 ? -0.764 28.328 30.172 1 67.81 50 VAL B C 1
ATOM 2250 O O . VAL B 1 50 ? -1.529 28.891 29.391 1 67.81 50 VAL B O 1
ATOM 2253 N N . ASN B 1 51 ? -0.591 28.688 31.438 1 71.88 51 ASN B N 1
ATOM 2254 C CA . ASN B 1 51 ? -1.154 29.953 31.922 1 71.88 51 ASN B CA 1
ATOM 2255 C C . ASN B 1 51 ? -0.319 31.141 31.453 1 71.88 51 ASN B C 1
ATOM 2257 O O . ASN B 1 51 ? 0.909 31.125 31.547 1 71.88 51 ASN B O 1
ATOM 2261 N N . LEU B 1 52 ? -0.943 31.938 30.906 1 74.12 52 LEU B N 1
ATOM 2262 C CA . LEU B 1 52 ? -0.303 33.156 30.438 1 74.12 52 LEU B CA 1
ATOM 2263 C C . LEU B 1 52 ? -0.867 34.375 31.188 1 74.12 52 LEU B C 1
ATOM 2265 O O . LEU B 1 52 ? -2.084 34.562 31.234 1 74.12 52 LEU B O 1
ATOM 2269 N N . TYR B 1 53 ? 0.055 35.156 31.859 1 70.81 53 TYR B N 1
ATOM 2270 C CA . TYR B 1 53 ? -0.347 36.406 32.5 1 70.81 53 TYR B CA 1
ATOM 2271 C C . TYR B 1 53 ? 0.819 37.375 32.562 1 70.81 53 TYR B C 1
ATOM 2273 O O . TYR B 1 53 ? 1.979 37 32.406 1 70.81 53 TYR B O 1
ATOM 2281 N N . LEU B 1 54 ? 0.518 38.625 32.75 1 74.62 54 LEU B N 1
ATOM 2282 C CA . LEU B 1 54 ? 1.54 39.625 32.969 1 74.62 54 LEU B CA 1
ATOM 2283 C C . LEU B 1 54 ? 1.826 39.812 34.469 1 74.62 54 LEU B C 1
ATOM 2285 O O . LEU B 1 54 ? 0.921 39.688 35.281 1 74.62 54 LEU B O 1
ATOM 2289 N N . SER B 1 55 ? 3.088 39.906 34.75 1 72.75 55 SER B N 1
ATOM 229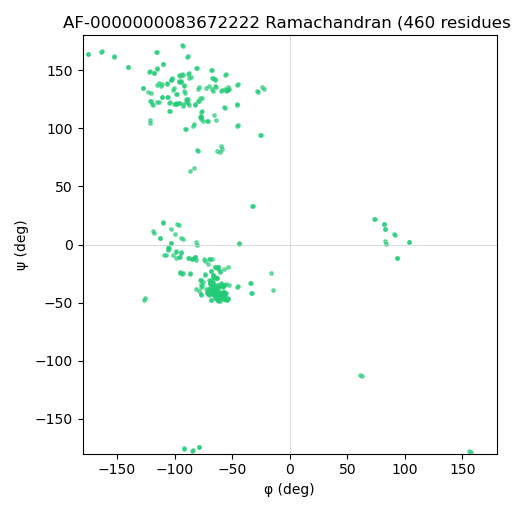0 C CA . SER B 1 55 ? 3.508 40.094 36.156 1 72.75 55 SER B CA 1
ATOM 2291 C C . SER B 1 55 ? 4.672 41.062 36.25 1 72.75 55 SER B C 1
ATOM 2293 O O . SER B 1 55 ? 5.406 41.281 35.281 1 72.75 55 SER B O 1
ATOM 2295 N N . PHE B 1 56 ? 4.832 41.781 37.375 1 74.38 56 PHE B N 1
ATOM 2296 C CA . PHE B 1 56 ? 5.984 42.625 37.656 1 74.38 56 PHE B CA 1
ATOM 2297 C C . PHE B 1 56 ? 7.172 41.781 38.125 1 74.38 56 PHE B C 1
ATOM 2299 O O . PHE B 1 56 ? 8.32 42.094 37.781 1 74.38 56 PHE B O 1
ATOM 2306 N N . ASP B 1 57 ? 6.922 40.812 38.906 1 72.38 57 ASP B N 1
ATOM 2307 C CA . ASP B 1 57 ? 7.984 40.031 39.562 1 72.38 57 ASP B CA 1
ATOM 2308 C C . ASP B 1 57 ? 8.031 38.594 39.031 1 72.38 57 ASP B C 1
ATOM 2310 O O . ASP B 1 57 ? 8.812 37.781 39.531 1 72.38 57 ASP B O 1
ATOM 2314 N N . GLY B 1 58 ? 7.289 38.156 38.031 1 71.12 58 GLY B N 1
ATOM 2315 C CA . GLY B 1 58 ? 7.281 36.844 37.438 1 71.12 58 GLY B CA 1
ATOM 2316 C C . GLY B 1 58 ? 6.414 35.844 38.219 1 71.12 58 GLY B C 1
ATOM 2317 O O . GLY B 1 58 ? 6.246 34.688 37.781 1 71.12 58 GLY B O 1
ATOM 2318 N N . HIS B 1 59 ? 5.754 36.25 39.25 1 75.56 59 HIS B N 1
ATOM 2319 C CA . HIS B 1 59 ? 4.98 35.312 40.062 1 75.56 59 HIS B CA 1
ATOM 2320 C C . HIS B 1 59 ? 3.541 35.781 40.219 1 75.56 59 HIS B C 1
ATOM 2322 O O . HIS B 1 59 ? 2.604 35 40.062 1 75.56 59 HIS B O 1
ATOM 2328 N N . LYS B 1 60 ? 3.328 37.062 40.562 1 74.25 60 LYS B N 1
ATOM 2329 C CA . LYS B 1 60 ? 1.982 37.562 40.844 1 74.25 60 LYS B CA 1
ATOM 2330 C C . LYS B 1 60 ? 1.341 38.156 39.594 1 74.25 60 LYS B C 1
ATOM 2332 O O . LYS B 1 60 ? 1.889 39.062 38.969 1 74.25 60 LYS B O 1
ATOM 2337 N N . PRO B 1 61 ? 0.216 37.531 39.219 1 71.25 61 PRO B N 1
ATOM 2338 C CA . PRO B 1 61 ? -0.443 38.062 38.031 1 71.25 61 PRO B CA 1
ATOM 2339 C C . PRO B 1 61 ? -1.007 39.438 38.219 1 71.25 61 PRO B C 1
ATOM 2341 O O . PRO B 1 61 ? -1.588 39.75 39.281 1 71.25 61 PRO B O 1
ATOM 2344 N N . ILE B 1 62 ? -0.786 40.375 37.344 1 67 62 ILE B N 1
ATOM 2345 C CA . ILE B 1 62 ? -1.386 41.688 37.375 1 67 62 ILE B CA 1
ATOM 2346 C C . ILE B 1 62 ? -2.43 41.812 36.281 1 67 62 ILE B C 1
ATOM 2348 O O . ILE B 1 62 ? -3.059 42.875 36.125 1 67 62 ILE B O 1
ATOM 2352 N N . SER B 1 63 ? -2.404 40.812 35.469 1 64.81 63 SER B N 1
ATOM 2353 C CA . SER B 1 63 ? -3.426 40.719 34.438 1 64.81 63 SER B CA 1
ATOM 2354 C C . SER B 1 63 ? -4.309 39.469 34.656 1 64.81 63 SER B C 1
ATOM 2356 O O . SER B 1 63 ? -4.023 38.656 35.5 1 64.81 63 SER B O 1
ATOM 2358 N N . GLN B 1 64 ? -5.461 39.469 33.938 1 68.25 64 GLN B N 1
ATOM 2359 C CA . GLN B 1 64 ? -6.219 38.219 33.938 1 68.25 64 GLN B CA 1
ATOM 2360 C C . GLN B 1 64 ? -5.348 37.031 33.5 1 68.25 64 GLN B C 1
ATOM 2362 O O . GLN B 1 64 ? -4.523 37.188 32.594 1 68.25 64 GLN B O 1
ATOM 2367 N N . VAL B 1 65 ? -5.41 35.938 34.25 1 68.38 65 VAL B N 1
ATOM 2368 C CA . VAL B 1 65 ? -4.715 34.719 33.875 1 68.38 65 VAL B CA 1
ATOM 2369 C C . VAL B 1 65 ? -5.48 34 32.75 1 68.38 65 VAL B C 1
ATOM 2371 O O . VAL B 1 65 ? -6.652 33.656 32.906 1 68.38 65 VAL B O 1
ATOM 2374 N N . VAL B 1 66 ? -4.883 33.938 31.625 1 69.19 66 VAL B N 1
ATOM 2375 C CA . VAL B 1 66 ? -5.516 33.281 30.484 1 69.19 66 VAL B CA 1
ATOM 2376 C C . VAL B 1 66 ? -4.844 31.938 30.203 1 69.19 66 VAL B C 1
ATOM 2378 O O . VAL B 1 66 ? -3.625 31.812 30.344 1 69.19 66 VAL B O 1
ATOM 2381 N N . ASN B 1 67 ? -5.633 31 29.906 1 65.81 67 ASN B N 1
ATOM 2382 C CA . ASN B 1 67 ? -5.105 29.719 29.422 1 65.81 67 ASN B CA 1
ATOM 2383 C C . ASN B 1 67 ? -4.695 29.781 27.953 1 65.81 67 ASN B C 1
ATOM 2385 O O . ASN B 1 67 ? -5.543 29.953 27.078 1 65.81 67 ASN B O 1
ATOM 2389 N N . PHE B 1 68 ? -3.451 29.719 27.828 1 64 68 PHE B N 1
ATOM 2390 C CA . PHE B 1 68 ? -2.879 29.828 26.484 1 64 68 PHE B CA 1
ATOM 2391 C C . PHE B 1 68 ? -2.41 28.469 25.984 1 64 68 PHE B C 1
ATOM 2393 O O . PHE B 1 68 ? -1.696 27.75 26.703 1 64 68 PHE B O 1
ATOM 2400 N N . GLU B 1 69 ? -2.965 28.141 24.906 1 61.94 69 GLU B N 1
ATOM 2401 C CA . GLU B 1 69 ? -2.475 26.922 24.266 1 61.94 69 GLU B CA 1
ATOM 2402 C C . GLU B 1 69 ? -1.23 27.203 23.438 1 61.94 69 GLU B C 1
ATOM 2404 O O . GLU B 1 69 ? -1.288 27.938 22.453 1 61.94 69 GLU B O 1
ATOM 2409 N N . TYR B 1 70 ? -0.184 26.859 23.922 1 51.88 70 TYR B N 1
ATOM 2410 C CA . TYR B 1 70 ? 1.054 26.906 23.156 1 51.88 70 TYR B CA 1
ATOM 2411 C C . TYR B 1 70 ? 1.082 25.812 22.094 1 51.88 70 TYR B C 1
ATOM 2413 O O . TYR B 1 70 ? 0.971 24.625 22.422 1 51.88 70 TYR B O 1
ATOM 2421 N N . ARG B 1 71 ? 0.883 26.328 20.859 1 50.94 71 ARG B N 1
ATOM 2422 C CA . ARG B 1 71 ? 1.067 25.406 19.75 1 50.94 71 ARG B CA 1
ATOM 2423 C C . ARG B 1 71 ? 2.447 25.562 19.125 1 50.94 71 ARG B C 1
ATOM 2425 O O . ARG B 1 71 ? 2.988 26.672 19.078 1 50.94 71 ARG B O 1
ATOM 2432 N N . THR B 1 72 ? 3.189 24.766 19.047 1 43.25 72 THR B N 1
ATOM 2433 C CA . THR B 1 72 ? 4.453 24.938 18.328 1 43.25 72 THR B CA 1
ATOM 2434 C C . THR B 1 72 ? 4.23 25.625 16.984 1 43.25 72 THR B C 1
ATOM 2436 O O . THR B 1 72 ? 3.312 25.266 16.25 1 43.25 72 THR B O 1
ATOM 2439 N N . PRO B 1 73 ? 4.512 26.828 16.891 1 39.62 73 PRO B N 1
ATOM 2440 C CA . PRO B 1 73 ? 4.457 27.359 15.531 1 39.62 73 PRO B CA 1
ATOM 2441 C C . PRO B 1 73 ? 4.742 26.297 14.477 1 39.62 73 PRO B C 1
ATOM 2443 O O . PRO B 1 73 ? 5.434 25.312 14.75 1 39.62 73 PRO B O 1
ATOM 2446 N N . ILE B 1 74 ? 3.871 26.219 13.391 1 39.53 74 ILE B N 1
ATOM 2447 C CA . ILE B 1 74 ? 4.469 25.547 12.242 1 39.53 74 ILE B CA 1
ATOM 2448 C C . ILE B 1 74 ? 5.891 26.047 12.031 1 39.53 74 ILE B C 1
ATOM 2450 O O . ILE B 1 74 ? 6.098 27.031 11.32 1 39.53 74 ILE B O 1
ATOM 2454 N N . LEU B 1 75 ? 6.418 26.922 12.797 1 37.03 75 LEU B N 1
ATOM 2455 C CA . LEU B 1 75 ? 7.852 27.094 12.609 1 37.03 75 LEU B CA 1
ATOM 2456 C C . LEU B 1 75 ? 8.477 25.859 11.969 1 37.03 75 LEU B C 1
ATOM 2458 O O . LEU B 1 75 ? 7.945 24.75 12.102 1 37.03 75 LEU B O 1
ATOM 2462 N N . HIS B 1 76 ? 9.32 26.094 10.953 1 41.34 76 HIS B N 1
ATOM 2463 C CA . HIS B 1 76 ? 10.234 25.016 10.57 1 41.34 76 HIS B CA 1
ATOM 2464 C C . HIS B 1 76 ? 10.633 24.172 11.773 1 41.34 76 HIS B C 1
ATOM 2466 O O . HIS B 1 76 ? 11.562 24.516 12.5 1 41.34 76 HIS B O 1
ATOM 2472 N N . ASP B 1 77 ? 9.695 24.062 12.68 1 43.78 77 ASP B N 1
ATOM 2473 C CA . ASP B 1 77 ? 9.992 23.172 13.797 1 43.78 77 ASP B CA 1
ATOM 2474 C C . ASP B 1 77 ? 11.023 22.109 13.406 1 43.78 77 ASP B C 1
ATOM 2476 O O . ASP B 1 77 ? 10.781 21.312 12.5 1 43.78 77 ASP B O 1
ATOM 2480 N N . PRO B 1 78 ? 12.117 22.609 13.773 1 50.47 78 PRO B N 1
ATOM 2481 C CA . PRO B 1 78 ? 13.109 21.594 13.422 1 50.47 78 PRO B CA 1
ATOM 2482 C C . PRO B 1 78 ? 12.578 20.172 13.578 1 50.47 78 PRO B C 1
ATOM 2484 O O . PRO B 1 78 ? 12.93 19.281 12.797 1 50.47 78 PRO B O 1
ATOM 2487 N N . ALA B 1 79 ? 11.719 20.141 14.594 1 53.22 79 ALA B N 1
ATOM 2488 C CA . ALA B 1 79 ? 11.133 18.812 14.766 1 53.22 79 ALA B CA 1
ATOM 2489 C C . ALA B 1 79 ? 10.164 18.484 13.633 1 53.22 79 ALA B C 1
ATOM 2491 O O . ALA B 1 79 ? 10.148 17.359 13.125 1 53.22 79 ALA B O 1
ATOM 2492 N N . ALA B 1 80 ? 9.367 19.531 13.273 1 57.72 80 ALA B N 1
ATOM 2493 C CA . ALA B 1 80 ? 8.469 19.297 12.148 1 57.72 80 ALA B CA 1
ATOM 2494 C C . ALA B 1 80 ? 9.242 19.094 10.852 1 57.72 80 ALA B C 1
ATOM 2496 O O . ALA B 1 80 ? 8.883 18.234 10.039 1 57.72 80 ALA B O 1
ATOM 2497 N N . SER B 1 81 ? 10.273 19.953 10.82 1 61.19 81 SER B N 1
ATOM 2498 C CA . SER B 1 81 ? 11.141 19.75 9.664 1 61.19 81 SER B CA 1
ATOM 2499 C C . SER B 1 81 ? 11.812 18.391 9.703 1 61.19 81 SER B C 1
ATOM 2501 O O . SER B 1 81 ? 11.93 17.719 8.672 1 61.19 81 SER B O 1
ATOM 2503 N N . MET B 1 82 ? 12.219 18.078 10.922 1 61.75 82 MET B N 1
ATOM 2504 C CA . MET B 1 82 ? 12.828 16.766 11.062 1 61.75 82 MET B CA 1
ATOM 2505 C C . MET B 1 82 ? 11.805 15.664 10.797 1 61.75 82 MET B C 1
ATOM 2507 O O . MET B 1 82 ? 12.117 14.664 10.148 1 61.75 82 MET B O 1
ATOM 2511 N N . GLU B 1 83 ? 10.602 15.914 11.289 1 66.81 83 GLU B N 1
ATOM 2512 C CA . GLU B 1 83 ? 9.555 14.93 11.031 1 66.81 83 GLU B CA 1
ATOM 2513 C C . GLU B 1 83 ? 9.242 14.836 9.539 1 66.81 83 GLU B C 1
ATOM 2515 O O . GLU B 1 83 ? 9.031 13.734 9.016 1 66.81 83 GLU B O 1
ATOM 2520 N N . GLU B 1 84 ? 9.227 16 8.992 1 68.25 84 GLU B N 1
ATOM 2521 C CA . GLU B 1 84 ? 8.977 16 7.555 1 68.25 84 GLU B CA 1
ATOM 2522 C C . GLU B 1 84 ? 10.094 15.289 6.797 1 68.25 84 GLU B C 1
ATOM 2524 O O . GLU B 1 84 ? 9.828 14.547 5.852 1 68.25 84 GLU B O 1
ATOM 2529 N N . SER B 1 85 ? 11.242 15.625 7.309 1 71.25 85 SER B N 1
ATOM 2530 C CA . SER B 1 85 ? 12.367 14.953 6.672 1 71.25 85 SER B CA 1
ATOM 2531 C C . SER B 1 85 ? 12.273 13.438 6.84 1 71.25 85 SER B C 1
ATOM 2533 O O . SER B 1 85 ? 12.5 12.688 5.887 1 71.25 85 SER B O 1
ATOM 2535 N N . TYR B 1 86 ? 11.898 13.109 8.031 1 74.69 86 TYR B N 1
ATOM 2536 C CA . TYR B 1 86 ? 11.758 11.68 8.297 1 74.69 86 TYR B CA 1
ATOM 2537 C C . TYR B 1 86 ? 10.641 11.078 7.453 1 74.69 86 TYR B C 1
ATOM 2539 O O . TYR B 1 86 ? 10.781 9.969 6.93 1 74.69 86 TYR B O 1
ATOM 2547 N N . ASN B 1 87 ? 9.641 11.805 7.367 1 79.31 87 ASN B N 1
ATOM 2548 C CA . ASN B 1 87 ? 8.508 11.336 6.57 1 79.31 87 ASN B CA 1
ATOM 2549 C C . ASN B 1 87 ? 8.914 11.094 5.117 1 79.31 87 ASN B C 1
ATOM 2551 O O . ASN B 1 87 ? 8.523 10.086 4.523 1 79.31 87 ASN B O 1
ATOM 2555 N N . TRP B 1 88 ? 9.773 11.914 4.68 1 82.56 88 TRP B N 1
ATOM 2556 C CA . TRP B 1 88 ? 10.188 11.75 3.291 1 82.56 88 TRP B CA 1
ATOM 2557 C C . TRP B 1 88 ? 11.156 10.578 3.145 1 82.56 88 TRP B C 1
ATOM 2559 O O . TRP B 1 88 ? 11.148 9.883 2.127 1 82.56 88 TRP B O 1
ATOM 2569 N N . ILE B 1 89 ? 11.992 10.391 4.121 1 85.38 89 ILE B N 1
ATOM 2570 C CA . ILE B 1 89 ? 12.906 9.258 4.094 1 85.38 89 ILE B CA 1
ATOM 2571 C C . ILE B 1 89 ? 12.109 7.953 4.105 1 85.38 89 ILE B C 1
ATOM 2573 O O . ILE B 1 89 ? 12.359 7.059 3.297 1 85.38 89 ILE B O 1
ATOM 2577 N N . GLU B 1 90 ? 11.156 7.871 5.016 1 89.94 90 GLU B N 1
ATOM 2578 C CA . GLU B 1 90 ? 10.289 6.695 5.094 1 89.94 90 GLU B CA 1
ATOM 2579 C C . GLU B 1 90 ? 9.547 6.469 3.779 1 89.94 90 GLU B C 1
ATOM 2581 O O . GLU B 1 90 ? 9.453 5.336 3.303 1 89.94 90 GLU B O 1
ATOM 2586 N N . PHE B 1 91 ? 9.086 7.586 3.248 1 88.94 91 PHE B N 1
ATOM 2587 C CA . PHE B 1 91 ? 8.367 7.543 1.981 1 88.94 91 PHE B CA 1
ATOM 2588 C C . PHE B 1 91 ? 9.234 6.945 0.883 1 88.94 91 PHE B C 1
ATOM 2590 O O . PHE B 1 91 ? 8.797 6.059 0.148 1 88.94 91 PHE B O 1
ATOM 2597 N N . ARG B 1 92 ? 10.43 7.352 0.773 1 89.62 92 ARG B N 1
ATOM 2598 C CA . ARG B 1 92 ? 11.336 6.879 -0.272 1 89.62 92 ARG B CA 1
ATOM 2599 C C . ARG B 1 92 ? 11.688 5.41 -0.073 1 89.62 92 ARG B C 1
ATOM 2601 O O . ARG B 1 92 ? 11.758 4.645 -1.039 1 89.62 92 ARG B O 1
ATOM 2608 N N . LEU B 1 93 ? 11.922 5.008 1.116 1 93.12 93 LEU B N 1
ATOM 2609 C CA . LEU B 1 93 ? 12.242 3.617 1.411 1 93.12 93 LEU B CA 1
ATOM 2610 C C . LEU B 1 93 ? 11.055 2.709 1.097 1 93.12 93 LEU B C 1
ATOM 2612 O O . LEU B 1 93 ? 11.234 1.623 0.54 1 93.12 93 LEU B O 1
ATOM 2616 N N . GLN B 1 94 ? 9.828 3.176 1.453 1 95.31 94 GLN B N 1
ATOM 2617 C CA . GLN B 1 94 ? 8.641 2.396 1.14 1 95.31 94 GLN B CA 1
ATOM 2618 C C . GLN B 1 94 ? 8.445 2.271 -0.368 1 95.31 94 GLN B C 1
ATOM 2620 O O . GLN B 1 94 ? 8.008 1.229 -0.859 1 95.31 94 GLN B O 1
ATOM 2625 N N . MET B 1 95 ? 8.766 3.32 -1.023 1 92.75 95 MET B N 1
ATOM 2626 C CA . MET B 1 95 ? 8.68 3.305 -2.48 1 92.75 95 MET B CA 1
ATOM 2627 C C . MET B 1 95 ? 9.656 2.301 -3.076 1 92.75 95 MET B C 1
ATOM 2629 O O . MET B 1 95 ? 9.289 1.507 -3.943 1 92.75 95 MET B O 1
ATOM 2633 N N . ARG B 1 96 ? 10.852 2.314 -2.619 1 93.94 96 ARG B N 1
ATOM 2634 C CA . ARG B 1 96 ? 11.875 1.383 -3.08 1 93.94 96 ARG B CA 1
ATOM 2635 C C . ARG B 1 96 ? 11.484 -0.057 -2.762 1 93.94 96 ARG B C 1
ATOM 2637 O O . ARG B 1 96 ? 11.625 -0.944 -3.605 1 93.94 96 ARG B O 1
ATOM 2644 N N . LEU B 1 97 ? 11 -0.269 -1.597 1 95.88 97 LEU B N 1
ATOM 2645 C CA . LEU B 1 97 ? 10.57 -1.602 -1.191 1 95.88 97 LEU B CA 1
ATOM 2646 C C . LEU B 1 97 ? 9.414 -2.088 -2.064 1 95.88 97 LEU B C 1
ATOM 2648 O O . LEU B 1 97 ? 9.438 -3.217 -2.559 1 95.88 97 LEU B O 1
ATOM 2652 N N . SER B 1 98 ? 8.422 -1.177 -2.242 1 95.38 98 SER B N 1
ATOM 2653 C CA . SER B 1 98 ? 7.285 -1.529 -3.09 1 95.38 98 SER B CA 1
ATOM 2654 C C . SER B 1 98 ? 7.738 -1.915 -4.492 1 95.38 98 SER B C 1
ATOM 2656 O O . SER B 1 98 ? 7.285 -2.922 -5.043 1 95.38 98 SER B O 1
ATOM 2658 N N . ASN B 1 99 ? 8.633 -1.15 -4.973 1 93.44 99 ASN B N 1
ATOM 2659 C CA . ASN B 1 99 ? 9.125 -1.432 -6.316 1 93.44 99 ASN B CA 1
ATOM 2660 C C . ASN B 1 99 ? 9.789 -2.805 -6.395 1 93.44 99 ASN B C 1
ATOM 2662 O O . ASN B 1 99 ? 9.523 -3.57 -7.324 1 93.44 99 ASN B O 1
ATOM 2666 N N . LEU B 1 100 ? 10.57 -3.141 -5.48 1 93 100 LEU B N 1
ATOM 2667 C CA . LEU B 1 100 ? 11.258 -4.43 -5.465 1 93 100 LEU B CA 1
ATOM 2668 C C . LEU B 1 100 ? 10.258 -5.57 -5.324 1 93 100 LEU B C 1
ATOM 2670 O O . LEU B 1 100 ? 10.383 -6.598 -5.996 1 93 100 LEU B O 1
ATOM 2674 N N . LEU B 1 101 ? 9.258 -5.379 -4.477 1 93.44 101 LEU B N 1
ATOM 2675 C CA . LEU B 1 101 ? 8.289 -6.43 -4.195 1 93.44 101 LEU B CA 1
ATOM 2676 C C . LEU B 1 101 ? 7.398 -6.684 -5.406 1 93.44 101 LEU B C 1
ATOM 2678 O O . LEU B 1 101 ? 7 -7.824 -5.66 1 93.44 101 LEU B O 1
ATOM 2682 N N . PHE B 1 102 ? 7.176 -5.648 -6.16 1 92.06 102 PHE B N 1
ATOM 2683 C CA . PHE B 1 102 ? 6.223 -5.801 -7.25 1 92.06 102 PHE B CA 1
ATOM 2684 C C . PHE B 1 102 ? 6.941 -6.133 -8.555 1 92.06 102 PHE B C 1
ATOM 2686 O O . PHE B 1 102 ? 6.328 -6.645 -9.492 1 92.06 102 PHE B O 1
ATOM 2693 N N . THR B 1 103 ? 8.18 -5.785 -8.688 1 85.44 103 THR B N 1
ATOM 2694 C CA . THR B 1 103 ? 8.859 -5.973 -9.961 1 85.44 103 THR B CA 1
ATOM 2695 C C . THR B 1 103 ? 9.586 -7.316 -9.992 1 85.44 103 THR B C 1
ATOM 2697 O O . THR B 1 103 ? 9.992 -7.785 -11.055 1 85.44 103 THR B O 1
ATOM 2700 N N . THR B 1 104 ? 9.945 -7.871 -8.93 1 62.91 104 THR B N 1
ATOM 2701 C CA . THR B 1 104 ? 10.711 -9.117 -8.945 1 62.91 104 THR B CA 1
ATOM 2702 C C . THR B 1 104 ? 9.797 -10.305 -9.234 1 62.91 104 THR B C 1
ATOM 2704 O O . THR B 1 104 ? 10.273 -11.398 -9.531 1 62.91 104 THR B O 1
ATOM 2707 N N . PRO B 1 105 ? 8.391 -10.25 -8.805 1 57.94 105 PRO B N 1
ATOM 2708 C CA . PRO B 1 105 ? 7.609 -11.484 -8.852 1 57.94 105 PRO B CA 1
ATOM 2709 C C . PRO B 1 105 ? 7.426 -12.016 -10.273 1 57.94 105 PRO B C 1
ATOM 2711 O O . PRO B 1 105 ? 7.008 -11.273 -11.164 1 57.94 105 PRO B O 1
ATOM 2714 N N . LYS B 1 106 ? 8.078 -13.055 -10.609 1 66.88 106 LYS B N 1
ATOM 2715 C CA . LYS B 1 106 ? 7.719 -13.562 -11.93 1 66.88 106 LYS B CA 1
ATOM 2716 C C . LYS B 1 106 ? 6.52 -14.508 -11.852 1 66.88 106 LYS B C 1
ATOM 2718 O O . LYS B 1 106 ? 6.68 -15.727 -11.898 1 66.88 106 LYS B O 1
ATOM 2723 N N . THR B 1 107 ? 5.332 -13.844 -11.391 1 69.19 107 THR B N 1
ATOM 2724 C CA . THR B 1 107 ? 4.109 -14.617 -11.242 1 69.19 107 THR B CA 1
ATOM 2725 C C . THR B 1 107 ? 3.877 -15.5 -12.469 1 69.19 107 THR B C 1
ATOM 2727 O O . THR B 1 107 ? 3.488 -16.672 -12.336 1 69.19 107 THR B O 1
ATOM 2730 N N . ILE B 1 108 ? 4.242 -14.93 -13.539 1 75.12 108 ILE B N 1
ATOM 2731 C CA . ILE B 1 108 ? 4.023 -15.68 -14.766 1 75.12 108 ILE B CA 1
ATOM 2732 C C . ILE B 1 108 ? 4.953 -16.891 -14.797 1 75.12 108 ILE B C 1
ATOM 2734 O O . ILE B 1 108 ? 4.574 -17.953 -15.289 1 75.12 108 ILE B O 1
ATOM 2738 N N . ASP B 1 109 ? 6.113 -16.672 -14.242 1 77.56 109 ASP B N 1
ATOM 2739 C CA . ASP B 1 109 ? 7.062 -17.781 -14.203 1 77.56 109 ASP B CA 1
ATOM 2740 C C . ASP B 1 109 ? 6.566 -18.906 -13.281 1 77.56 109 ASP B C 1
ATOM 2742 O O . ASP B 1 109 ? 6.75 -20.078 -13.578 1 77.56 109 ASP B O 1
ATOM 2746 N N . VAL B 1 110 ? 5.949 -18.469 -12.312 1 78.94 110 VAL B N 1
ATOM 2747 C CA . VAL B 1 110 ? 5.41 -19.438 -11.359 1 78.94 110 VAL B CA 1
ATOM 2748 C C . VAL B 1 110 ? 4.305 -20.25 -12.023 1 78.94 110 VAL B C 1
ATOM 2750 O O . VAL B 1 110 ? 4.219 -21.469 -11.82 1 78.94 110 VAL B O 1
ATOM 2753 N N . PHE B 1 111 ? 3.58 -19.578 -12.859 1 80.06 111 PHE B N 1
ATOM 2754 C CA . PHE B 1 111 ? 2.443 -20.234 -13.484 1 80.06 111 PHE B CA 1
ATOM 2755 C C . PHE B 1 111 ? 2.914 -21.234 -14.547 1 80.06 111 PHE B C 1
ATOM 2757 O O . PHE B 1 111 ? 2.227 -22.203 -14.844 1 80.06 111 PHE B O 1
ATOM 2764 N N . SER B 1 112 ? 4.031 -20.969 -15.062 1 76.69 112 SER B N 1
ATOM 2765 C CA . SER B 1 112 ? 4.531 -21.766 -16.172 1 76.69 112 SER B CA 1
ATOM 2766 C C . SER B 1 112 ? 5.453 -22.875 -15.68 1 76.69 112 SER B C 1
ATOM 2768 O O . SER B 1 112 ? 5.832 -23.766 -16.453 1 76.69 112 SER B O 1
ATOM 2770 N N . SER B 1 113 ? 5.801 -22.797 -14.461 1 75.88 113 SER B N 1
ATOM 2771 C CA . SER B 1 113 ? 6.805 -23.734 -13.961 1 75.88 113 SER B CA 1
ATOM 2772 C C . SER B 1 113 ? 6.152 -24.969 -13.352 1 75.88 113 SER B C 1
ATOM 2774 O O . SER B 1 113 ? 4.996 -24.922 -12.93 1 75.88 113 SER B O 1
ATOM 2776 N N . LYS B 1 114 ? 6.848 -26.078 -13.539 1 78.5 114 LYS B N 1
ATOM 2777 C CA . LYS B 1 114 ? 6.461 -27.281 -12.797 1 78.5 114 LYS B CA 1
ATOM 2778 C C . LYS B 1 114 ? 6.934 -27.203 -11.352 1 78.5 114 LYS B C 1
ATOM 2780 O O . LYS B 1 114 ? 8.133 -27.172 -11.086 1 78.5 114 LYS B O 1
ATOM 2785 N N . VAL B 1 115 ? 6.047 -27.062 -10.492 1 83.56 115 VAL B N 1
ATOM 2786 C CA . VAL B 1 115 ? 6.371 -26.953 -9.07 1 83.56 115 VAL B CA 1
ATOM 2787 C C . VAL B 1 115 ? 6.652 -28.328 -8.492 1 83.56 115 VAL B C 1
ATOM 2789 O O . VAL B 1 115 ? 5.855 -29.25 -8.656 1 83.56 115 VAL B O 1
ATOM 2792 N N . SER B 1 116 ? 7.809 -28.438 -7.941 1 86.38 116 SER B N 1
ATOM 2793 C CA . SER B 1 116 ? 8.164 -29.719 -7.316 1 86.38 116 SER B CA 1
ATOM 2794 C C . SER B 1 116 ? 7.32 -29.984 -6.078 1 86.38 116 SER B C 1
ATOM 2796 O O . SER B 1 116 ? 6.863 -29.047 -5.418 1 86.38 116 SER B O 1
ATOM 2798 N N . PRO B 1 117 ? 7.109 -31.234 -5.836 1 88.38 117 PRO B N 1
ATOM 2799 C CA . PRO B 1 117 ? 6.348 -31.578 -4.633 1 88.38 117 PRO B CA 1
ATOM 2800 C C . PRO B 1 117 ? 6.984 -31.047 -3.357 1 88.38 117 PRO B C 1
ATOM 2802 O O . PRO B 1 117 ? 6.277 -30.656 -2.426 1 88.38 117 PRO B O 1
ATOM 2805 N N . THR B 1 118 ? 8.281 -31.031 -3.295 1 90.94 118 THR B N 1
ATOM 2806 C CA . THR B 1 118 ? 8.984 -30.516 -2.123 1 90.94 118 THR B CA 1
ATOM 2807 C C . THR B 1 118 ? 8.742 -29.016 -1.96 1 90.94 118 THR B C 1
ATOM 2809 O O . THR B 1 118 ? 8.492 -28.547 -0.85 1 90.94 118 THR B O 1
ATOM 2812 N N . ALA B 1 119 ? 8.766 -28.328 -3.041 1 89.44 119 ALA B N 1
ATOM 2813 C CA . ALA B 1 119 ? 8.523 -26.891 -3.016 1 89.44 119 ALA B CA 1
ATOM 2814 C C . ALA B 1 119 ? 7.086 -26.594 -2.582 1 89.44 119 ALA B C 1
ATOM 2816 O O . ALA B 1 119 ? 6.848 -25.641 -1.828 1 89.44 119 ALA B O 1
ATOM 2817 N N . LEU B 1 120 ? 6.203 -27.359 -3.025 1 90.56 120 LEU B N 1
ATOM 2818 C CA . LEU B 1 120 ? 4.801 -27.188 -2.666 1 90.56 120 LEU B CA 1
ATOM 2819 C C . LEU B 1 120 ? 4.59 -27.422 -1.174 1 90.56 120 LEU B C 1
ATOM 2821 O O . LEU B 1 120 ? 3.842 -26.672 -0.526 1 90.56 120 LEU B O 1
ATOM 2825 N N . LYS B 1 121 ? 5.238 -28.438 -0.737 1 93.19 121 LYS B N 1
ATOM 2826 C CA . LYS B 1 121 ? 5.137 -28.734 0.689 1 93.19 121 LYS B CA 1
ATOM 2827 C C . LYS B 1 121 ? 5.691 -27.578 1.529 1 93.19 121 LYS B C 1
ATOM 2829 O O . LYS B 1 121 ? 5.074 -27.172 2.518 1 93.19 121 LYS B O 1
ATOM 2834 N N . GLU B 1 122 ? 6.836 -27.047 1.147 1 93.56 122 GLU B N 1
ATOM 2835 C CA . GLU B 1 122 ? 7.449 -25.938 1.857 1 93.56 122 GLU B CA 1
ATOM 2836 C C . GLU B 1 122 ? 6.578 -24.688 1.779 1 93.56 122 GLU B C 1
ATOM 2838 O O . GLU B 1 122 ? 6.469 -23.938 2.752 1 93.56 122 GLU B O 1
ATOM 2843 N N . THR B 1 123 ? 6.047 -24.484 0.64 1 92.38 123 THR B N 1
ATOM 2844 C CA . THR B 1 123 ? 5.176 -23.344 0.432 1 92.38 123 THR B CA 1
ATOM 2845 C C . THR B 1 123 ? 3.945 -23.422 1.334 1 92.38 123 THR B C 1
ATOM 2847 O O . THR B 1 123 ? 3.551 -22.422 1.946 1 92.38 123 THR B O 1
ATOM 2850 N N . LYS B 1 124 ? 3.354 -24.578 1.438 1 92.56 124 LYS B N 1
ATOM 2851 C CA . LYS B 1 124 ? 2.178 -24.766 2.285 1 92.56 124 LYS B CA 1
ATOM 2852 C C . LYS B 1 124 ? 2.523 -24.562 3.758 1 92.56 124 LYS B C 1
ATOM 2854 O O . LYS B 1 124 ? 1.733 -23.984 4.512 1 92.56 124 LYS B O 1
ATOM 2859 N N . LYS B 1 125 ? 3.658 -25.016 4.137 1 94.81 125 LYS B N 1
ATOM 2860 C CA . LYS B 1 125 ? 4.113 -24.828 5.512 1 94.81 125 LYS B CA 1
ATOM 2861 C C . LYS B 1 125 ? 4.277 -23.344 5.832 1 94.81 125 LYS B C 1
ATOM 2863 O O . LYS B 1 125 ? 3.82 -22.875 6.879 1 94.81 125 LYS B O 1
ATOM 2868 N N . PHE B 1 126 ? 4.898 -22.672 4.938 1 95.81 126 PHE B N 1
ATOM 2869 C CA . PHE B 1 126 ? 5.082 -21.234 5.125 1 95.81 126 PHE B CA 1
ATOM 2870 C C . PHE B 1 126 ? 3.736 -20.531 5.156 1 95.81 126 PHE B C 1
ATOM 2872 O O . PHE B 1 126 ? 3.52 -19.641 5.98 1 95.81 126 PHE B O 1
ATOM 2879 N N . ALA B 1 127 ? 2.896 -20.859 4.234 1 93.31 127 ALA B N 1
ATOM 2880 C CA . ALA B 1 127 ? 1.571 -20.25 4.168 1 93.31 127 ALA B CA 1
ATOM 2881 C C . ALA B 1 127 ? 0.808 -20.453 5.473 1 93.31 127 ALA B C 1
ATOM 2883 O O . ALA B 1 127 ? 0.148 -19.531 5.965 1 93.31 127 ALA B O 1
ATOM 2884 N N . SER B 1 128 ? 0.893 -21.594 6.02 1 93.56 128 SER B N 1
ATOM 2885 C CA . SER B 1 128 ? 0.212 -21.891 7.273 1 93.56 128 SER B CA 1
ATOM 2886 C C . SER B 1 128 ? 0.792 -21.078 8.43 1 93.56 128 SER B C 1
ATOM 2888 O O . SER B 1 128 ? 0.047 -20.531 9.242 1 93.56 128 SER B O 1
ATOM 2890 N N . LYS B 1 129 ? 2.076 -20.984 8.461 1 94.62 129 LYS B N 1
ATOM 2891 C CA . LYS B 1 129 ? 2.756 -20.266 9.531 1 94.62 129 LYS B CA 1
ATOM 2892 C C . LYS B 1 129 ? 2.445 -18.766 9.477 1 94.62 129 LYS B C 1
ATOM 2894 O O . LYS B 1 129 ? 2.525 -18.078 10.492 1 94.62 129 LYS B O 1
ATOM 2899 N N . THR B 1 130 ? 2.131 -18.312 8.297 1 95 130 THR B N 1
ATOM 2900 C CA . THR B 1 130 ? 1.958 -16.875 8.133 1 95 130 THR B CA 1
ATOM 2901 C C . THR B 1 130 ? 0.491 -16.531 7.895 1 95 130 THR B C 1
ATOM 2903 O O . THR B 1 130 ? 0.177 -15.453 7.387 1 95 130 THR B O 1
ATOM 2906 N N . LEU B 1 131 ? -0.395 -17.359 8.211 1 90.81 131 LEU B N 1
ATOM 2907 C CA . LEU B 1 131 ? -1.823 -17.156 7.988 1 90.81 131 LEU B CA 1
ATOM 2908 C C . LEU B 1 131 ? -2.328 -15.922 8.719 1 90.81 131 LEU B C 1
ATOM 2910 O O . LEU B 1 131 ? -3.215 -15.227 8.227 1 90.81 131 LEU B O 1
ATOM 2914 N N . PHE B 1 132 ? -1.765 -15.648 9.836 1 92.25 132 PHE B N 1
ATOM 2915 C CA . PHE B 1 132 ? -2.193 -14.516 10.648 1 92.25 132 PHE B CA 1
ATOM 2916 C C . PHE B 1 132 ? -1.944 -13.203 9.914 1 92.25 132 PHE B C 1
ATOM 2918 O O . PHE B 1 132 ? -2.648 -12.219 10.141 1 92.25 132 PHE B O 1
ATOM 2925 N N . ILE B 1 133 ? -0.979 -13.117 9.062 1 93.38 133 ILE B N 1
ATOM 2926 C CA . ILE B 1 133 ? -0.684 -11.906 8.297 1 93.38 133 ILE B CA 1
ATOM 2927 C C . ILE B 1 133 ? -1.824 -11.625 7.32 1 93.38 133 ILE B C 1
ATOM 2929 O O . ILE B 1 133 ? -2.219 -10.469 7.137 1 93.38 133 ILE B O 1
ATOM 2933 N N . SER B 1 134 ? -2.359 -12.633 6.754 1 85.81 134 SER B N 1
ATOM 2934 C CA . SER B 1 134 ? -3.449 -12.484 5.793 1 85.81 134 SER B CA 1
ATOM 2935 C C . SER B 1 134 ? -4.699 -11.922 6.461 1 85.81 134 SER B C 1
ATOM 2937 O O . SER B 1 134 ? -5.543 -11.312 5.797 1 85.81 134 SER B O 1
ATOM 2939 N N . LYS B 1 135 ? -4.766 -12.023 7.777 1 87.5 135 LYS B N 1
ATOM 2940 C CA . LYS B 1 135 ? -5.926 -11.555 8.523 1 87.5 135 LYS B CA 1
ATOM 2941 C C . LYS B 1 135 ? -5.676 -10.172 9.117 1 87.5 135 LYS B C 1
ATOM 2943 O O . LYS B 1 135 ? -6.578 -9.57 9.711 1 87.5 135 LYS B O 1
ATOM 2948 N N . SER B 1 136 ? -4.504 -9.742 8.977 1 90.12 136 SER B N 1
ATOM 2949 C CA . SER B 1 136 ? -4.078 -8.523 9.656 1 90.12 136 SER B CA 1
ATOM 2950 C C . SER B 1 136 ? -4.879 -7.316 9.18 1 90.12 136 SER B C 1
ATOM 2952 O O . SER B 1 136 ? -5.207 -6.43 9.969 1 90.12 136 SER B O 1
ATOM 2954 N N . LEU B 1 137 ? -5.172 -7.293 7.926 1 88.19 137 LEU B N 1
ATOM 2955 C CA . LEU B 1 137 ? -5.93 -6.16 7.402 1 88.19 137 LEU B CA 1
ATOM 2956 C C . LEU B 1 137 ? -7.34 -6.133 7.98 1 88.19 137 LEU B C 1
ATOM 2958 O O . LEU B 1 137 ? -7.84 -5.074 8.352 1 88.19 137 LEU B O 1
ATOM 2962 N N . LYS B 1 138 ? -7.938 -7.262 8.07 1 85.44 138 LYS B N 1
ATOM 2963 C CA . LYS B 1 138 ? -9.273 -7.367 8.656 1 85.44 138 LYS B CA 1
ATOM 2964 C C . LYS B 1 138 ? -9.266 -6.934 10.117 1 85.44 138 LYS B C 1
ATOM 2966 O O . LYS B 1 138 ? -10.172 -6.23 10.57 1 85.44 138 LYS B O 1
ATOM 2971 N N . HIS B 1 139 ? -8.266 -7.344 10.82 1 85.31 139 HIS B N 1
ATOM 2972 C CA . HIS B 1 139 ? -8.133 -6.973 12.227 1 85.31 139 HIS B CA 1
ATOM 2973 C C . HIS B 1 139 ? -7.949 -5.469 12.383 1 85.31 139 HIS B C 1
ATOM 2975 O O . HIS B 1 139 ? -8.523 -4.859 13.289 1 85.31 139 HIS B O 1
ATOM 2981 N N . PHE B 1 140 ? -7.188 -5.008 11.484 1 86.06 140 PHE B N 1
ATOM 2982 C CA . PHE B 1 140 ? -6.961 -3.568 11.523 1 86.06 140 PHE B CA 1
ATOM 2983 C C . PHE B 1 140 ? -8.258 -2.809 11.273 1 86.06 140 PHE B C 1
ATOM 2985 O O . PHE B 1 140 ? -8.531 -1.799 11.93 1 86.06 140 PHE B O 1
ATOM 2992 N N . MET B 1 141 ? -9.062 -3.254 10.445 1 79.81 141 MET B N 1
ATOM 2993 C CA . MET B 1 141 ? -10.344 -2.643 10.094 1 79.81 141 MET B CA 1
ATOM 2994 C C . MET B 1 141 ? -11.297 -2.652 11.289 1 79.81 141 MET B C 1
ATOM 2996 O O . MET B 1 141 ? -12.055 -1.702 11.492 1 79.81 141 MET B O 1
ATOM 3000 N N . LYS B 1 142 ? -11.281 -3.713 11.977 1 76.56 142 LYS B N 1
ATOM 3001 C CA . LYS B 1 142 ? -12.195 -3.887 13.102 1 76.56 142 LYS B CA 1
ATOM 3002 C C . LYS B 1 142 ? -11.742 -3.07 14.312 1 76.56 142 LYS B C 1
ATOM 3004 O O . LYS B 1 142 ? -12.555 -2.703 15.156 1 76.56 142 LYS B O 1
ATOM 3009 N N . SER B 1 143 ? -10.469 -2.973 14.367 1 69.62 143 SER B N 1
ATOM 3010 C CA . SER B 1 143 ? -9.984 -2.254 15.539 1 69.62 143 SER B CA 1
ATOM 3011 C C . SER B 1 143 ? -10.516 -0.824 15.57 1 69.62 143 SER B C 1
ATOM 3013 O O . SER B 1 143 ? -10.461 -0.114 14.562 1 69.62 143 SER B O 1
ATOM 3015 N N . SER B 1 144 ? -11.844 -0.543 16.016 1 54.03 144 SER B N 1
ATOM 3016 C CA . SER B 1 144 ? -12.656 0.633 16.297 1 54.03 144 SER B CA 1
ATOM 3017 C C . SER B 1 144 ? -11.797 1.888 16.406 1 54.03 144 SER B C 1
ATOM 3019 O O . SER B 1 144 ? -12.234 2.98 16.047 1 54.03 144 SER B O 1
ATOM 3021 N N . ASP B 1 145 ? -10.695 1.845 16.969 1 52 145 ASP B N 1
ATOM 3022 C CA . ASP B 1 145 ? -9.938 2.955 17.531 1 52 145 ASP B CA 1
ATOM 3023 C C . ASP B 1 145 ? -9.164 3.703 16.453 1 52 145 ASP B C 1
ATOM 3025 O O . ASP B 1 145 ? -8.234 4.457 16.75 1 52 145 ASP B O 1
ATOM 3029 N N . ALA B 1 146 ? -9.328 3.266 15.211 1 54.41 146 ALA B N 1
ATOM 3030 C CA . ALA B 1 146 ? -8.719 4.148 14.219 1 54.41 146 ALA B CA 1
ATOM 3031 C C . ALA B 1 146 ? -9.211 5.582 14.383 1 54.41 146 ALA B C 1
ATOM 3033 O O . ALA B 1 146 ? -8.516 6.531 14.023 1 54.41 146 ALA B O 1
ATOM 3034 N N . ASN B 1 147 ? -10.367 5.574 15.086 1 55.06 147 ASN B N 1
ATOM 3035 C CA . ASN B 1 147 ? -10.898 6.91 15.344 1 55.06 147 ASN B CA 1
ATOM 3036 C C . ASN B 1 147 ? -10 7.691 16.297 1 55.06 147 ASN B C 1
ATOM 3038 O O . ASN B 1 147 ? -10.094 8.914 16.375 1 55.06 147 ASN B O 1
ATOM 3042 N N . ALA B 1 148 ? -9.125 6.938 16.875 1 62.38 148 ALA B N 1
ATOM 3043 C CA . ALA B 1 148 ? -8.305 7.652 17.844 1 62.38 148 ALA B CA 1
ATOM 3044 C C . ALA B 1 148 ? -6.934 7.984 17.266 1 62.38 148 ALA B C 1
ATOM 3046 O O . ALA B 1 148 ? -6.203 8.812 17.812 1 62.38 148 ALA B O 1
ATOM 3047 N N . ILE B 1 149 ? -6.695 7.453 16.188 1 71.88 149 ILE B N 1
ATOM 3048 C CA . ILE B 1 149 ? -5.387 7.68 15.586 1 71.88 149 ILE B CA 1
ATOM 3049 C C . ILE B 1 149 ? -5.492 8.75 14.492 1 71.88 149 ILE B C 1
ATOM 3051 O O . ILE B 1 149 ? -6.473 8.789 13.75 1 71.88 149 ILE B O 1
ATOM 3055 N N . PRO B 1 150 ? -4.586 9.617 14.539 1 74.31 150 PRO B N 1
ATOM 3056 C CA . PRO B 1 150 ? -4.594 10.602 13.461 1 74.31 150 PRO B CA 1
ATOM 3057 C C . PRO B 1 150 ? -4.531 9.961 12.07 1 74.31 150 PRO B C 1
ATOM 3059 O O . PRO B 1 150 ? -3.896 8.922 11.898 1 74.31 150 PRO B O 1
ATOM 3062 N N . TYR B 1 151 ? -5.145 10.547 11.172 1 80.62 151 TYR B N 1
ATOM 3063 C CA . TYR B 1 151 ? -5.332 10.039 9.812 1 80.62 151 TYR B CA 1
ATOM 3064 C C . TYR B 1 151 ? -3.992 9.68 9.18 1 80.62 151 TYR B C 1
ATOM 3066 O O . TYR B 1 151 ? -3.828 8.586 8.633 1 80.62 151 TYR B O 1
ATOM 3074 N N . PRO B 1 152 ? -2.992 10.539 9.281 1 78.62 152 PRO B N 1
ATOM 3075 C CA . PRO B 1 152 ? -1.727 10.188 8.641 1 78.62 152 PRO B CA 1
ATOM 3076 C C . PRO B 1 152 ? -1.093 8.93 9.227 1 78.62 152 PRO B C 1
ATOM 3078 O O . PRO B 1 152 ? -0.484 8.141 8.5 1 78.62 152 PRO B O 1
ATOM 3081 N N . HIS B 1 153 ? -1.276 8.766 10.492 1 83.25 153 HIS B N 1
ATOM 3082 C CA . HIS B 1 153 ? -0.734 7.578 11.148 1 83.25 153 HIS B CA 1
ATOM 3083 C C . HIS B 1 153 ? -1.507 6.324 10.75 1 83.25 153 HIS B C 1
ATOM 3085 O O . HIS B 1 153 ? -0.912 5.27 10.523 1 83.25 153 HIS B O 1
ATOM 3091 N N . ALA B 1 154 ? -2.812 6.469 10.703 1 85.19 154 ALA B N 1
ATOM 3092 C CA . ALA B 1 154 ? -3.646 5.348 10.273 1 85.19 154 ALA B CA 1
ATOM 3093 C C . ALA B 1 154 ? -3.299 4.926 8.844 1 85.19 154 ALA B C 1
ATOM 3095 O O . ALA B 1 154 ? -3.184 3.73 8.555 1 85.19 154 ALA B O 1
ATOM 3096 N N . LYS B 1 155 ? -3.102 5.879 8.008 1 88.44 155 LYS B N 1
ATOM 3097 C CA . LYS B 1 155 ? -2.762 5.617 6.613 1 88.44 155 LYS B CA 1
ATOM 3098 C C . LYS B 1 155 ? -1.405 4.926 6.5 1 88.44 155 LYS B C 1
ATOM 3100 O O . LYS B 1 155 ? -1.25 3.975 5.73 1 88.44 155 LYS B O 1
ATOM 3105 N N . ASN B 1 156 ? -0.468 5.41 7.266 1 88.81 156 ASN B N 1
ATOM 3106 C CA . ASN B 1 156 ? 0.858 4.801 7.258 1 88.81 156 ASN B CA 1
ATOM 3107 C C . ASN B 1 156 ? 0.816 3.361 7.758 1 88.81 156 ASN B C 1
ATOM 3109 O O . ASN B 1 156 ? 1.495 2.488 7.215 1 88.81 156 ASN B O 1
ATOM 3113 N N . THR B 1 157 ? 0.053 3.188 8.758 1 90 157 THR B N 1
ATOM 3114 C CA . THR B 1 157 ? -0.094 1.844 9.305 1 90 157 THR B CA 1
ATOM 3115 C C . THR B 1 157 ? -0.731 0.909 8.281 1 90 157 THR B C 1
ATOM 3117 O O . THR B 1 157 ? -0.282 -0.225 8.102 1 90 157 THR B O 1
ATOM 3120 N N . LEU B 1 158 ? -1.748 1.367 7.625 1 93.19 158 LEU B N 1
ATOM 3121 C CA . LEU B 1 158 ? -2.393 0.574 6.582 1 93.19 158 LEU B CA 1
ATOM 3122 C C . LEU B 1 158 ? -1.396 0.189 5.496 1 93.19 158 LEU B C 1
ATOM 3124 O O . LEU B 1 158 ? -1.358 -0.964 5.062 1 93.19 158 LEU B O 1
ATOM 3128 N N . PHE B 1 159 ? -0.572 1.118 5.094 1 95.62 159 PHE B N 1
ATOM 3129 C CA . PHE B 1 159 ? 0.403 0.852 4.043 1 95.62 159 PHE B CA 1
ATOM 3130 C C . PHE B 1 159 ? 1.429 -0.177 4.504 1 95.62 159 PHE B C 1
ATOM 3132 O O . PHE B 1 159 ? 1.805 -1.07 3.74 1 95.62 159 PHE B O 1
ATOM 3139 N N . GLU B 1 160 ? 1.833 -0.037 5.703 1 95.81 160 GLU B N 1
ATOM 3140 C CA . GLU B 1 160 ? 2.773 -1.011 6.25 1 95.81 160 GLU B CA 1
ATOM 3141 C C . GLU B 1 160 ? 2.172 -2.414 6.262 1 95.81 160 GLU B C 1
ATOM 3143 O O . GLU B 1 160 ? 2.842 -3.385 5.902 1 95.81 160 GLU B O 1
ATOM 3148 N N . ILE B 1 161 ? 0.944 -2.527 6.656 1 95.81 161 ILE B N 1
ATOM 3149 C CA . ILE B 1 161 ? 0.271 -3.822 6.68 1 95.81 161 ILE B CA 1
ATOM 3150 C C . ILE B 1 161 ? 0.175 -4.383 5.266 1 95.81 161 ILE B C 1
ATOM 3152 O O . ILE B 1 161 ? 0.396 -5.578 5.047 1 95.81 161 ILE B O 1
ATOM 3156 N N . ALA B 1 162 ? -0.137 -3.525 4.355 1 96.56 162 ALA B N 1
ATOM 3157 C CA . ALA B 1 162 ? -0.2 -3.951 2.959 1 96.56 162 ALA B CA 1
ATOM 3158 C C . ALA B 1 162 ? 1.154 -4.465 2.48 1 96.56 162 ALA B C 1
ATOM 3160 O O . ALA B 1 162 ? 1.23 -5.488 1.792 1 96.56 162 ALA B O 1
ATOM 3161 N N . LEU B 1 163 ? 2.197 -3.775 2.83 1 97.31 163 LEU B N 1
ATOM 3162 C CA . LEU B 1 163 ? 3.541 -4.195 2.445 1 97.31 163 LEU B CA 1
ATOM 3163 C C . LEU B 1 163 ? 3.896 -5.535 3.084 1 97.31 163 LEU B C 1
ATOM 3165 O O . LEU B 1 163 ? 4.555 -6.371 2.459 1 97.31 163 LEU B O 1
ATOM 3169 N N . LYS B 1 164 ? 3.482 -5.672 4.301 1 97.44 164 LYS B N 1
ATOM 3170 C CA . LYS B 1 164 ? 3.707 -6.938 4.992 1 97.44 164 LYS B CA 1
ATOM 3171 C C . LYS B 1 164 ? 3.02 -8.086 4.266 1 97.44 164 LYS B C 1
ATOM 3173 O O . LYS B 1 164 ? 3.617 -9.148 4.07 1 97.44 164 LYS B O 1
ATOM 3178 N N . ASN B 1 165 ? 1.815 -7.879 3.879 1 95.69 165 ASN B N 1
ATOM 3179 C CA . ASN B 1 165 ? 1.092 -8.883 3.107 1 95.69 165 ASN B CA 1
ATOM 3180 C C . ASN B 1 165 ? 1.764 -9.148 1.764 1 95.69 165 ASN B C 1
ATOM 3182 O O . ASN B 1 165 ? 1.867 -10.297 1.334 1 95.69 165 ASN B O 1
ATOM 3186 N N . LYS B 1 166 ? 2.188 -8.117 1.134 1 95.31 166 LYS B N 1
ATOM 3187 C CA . LYS B 1 166 ? 2.859 -8.289 -0.151 1 95.31 166 LYS B CA 1
ATOM 3188 C C . LYS B 1 166 ? 4.168 -9.055 0.01 1 95.31 166 LYS B C 1
ATOM 3190 O O . LYS B 1 166 ? 4.508 -9.898 -0.827 1 95.31 166 LYS B O 1
ATOM 3195 N N . LEU B 1 167 ? 4.887 -8.727 1.056 1 95.75 167 LEU B N 1
ATOM 3196 C CA . LEU B 1 167 ? 6.121 -9.461 1.311 1 95.75 167 LEU B CA 1
ATOM 3197 C C . LEU B 1 167 ? 5.836 -10.945 1.519 1 95.75 167 LEU B C 1
ATOM 3199 O O . LEU B 1 167 ? 6.578 -11.797 1.026 1 95.75 167 LEU B O 1
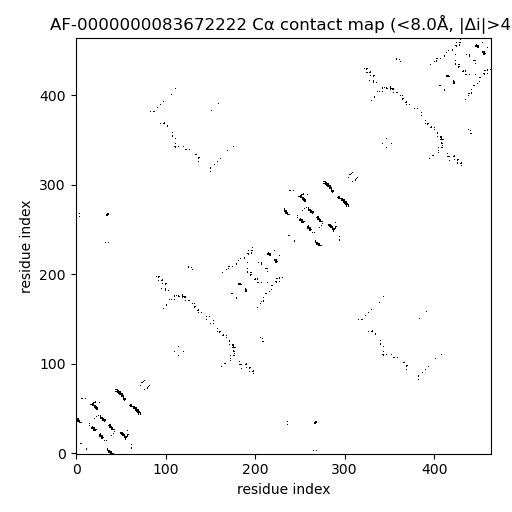ATOM 3203 N N . ARG B 1 168 ? 4.797 -11.242 2.221 1 94.62 168 ARG B N 1
ATOM 3204 C CA . ARG B 1 168 ? 4.395 -12.633 2.404 1 94.62 168 ARG B CA 1
ATOM 3205 C C . ARG B 1 168 ? 4.199 -13.328 1.061 1 94.62 168 ARG B C 1
ATOM 3207 O O . ARG B 1 168 ? 4.707 -14.43 0.847 1 94.62 168 ARG B O 1
ATOM 3214 N N . GLU B 1 169 ? 3.49 -12.695 0.19 1 92.25 169 GLU B N 1
ATOM 3215 C CA . GLU B 1 169 ? 3.252 -13.266 -1.134 1 92.25 169 GLU B CA 1
ATOM 3216 C C . GLU B 1 169 ? 4.555 -13.406 -1.915 1 92.25 169 GLU B C 1
ATOM 3218 O O . GLU B 1 169 ? 4.758 -14.398 -2.617 1 92.25 169 GLU B O 1
ATOM 3223 N N . TRP B 1 170 ? 5.328 -12.391 -1.812 1 92.56 170 TRP B N 1
ATOM 3224 C CA . TRP B 1 170 ? 6.629 -12.375 -2.475 1 92.56 170 TRP B CA 1
ATOM 3225 C C . TRP B 1 170 ? 7.484 -13.555 -2.033 1 92.56 170 TRP B C 1
ATOM 3227 O O . TRP B 1 170 ? 8.125 -14.211 -2.859 1 92.56 170 TRP B O 1
ATOM 3237 N N . LEU B 1 171 ? 7.473 -13.852 -0.829 1 93 171 LEU B N 1
ATOM 3238 C CA . LEU B 1 171 ? 8.242 -14.961 -0.288 1 93 171 LEU B CA 1
ATOM 3239 C C . LEU B 1 171 ? 7.645 -16.297 -0.713 1 93 171 LEU B C 1
ATOM 3241 O O . LEU B 1 171 ? 8.375 -17.25 -1.01 1 93 171 LEU B O 1
ATOM 3245 N N . LEU B 1 172 ? 6.332 -16.375 -0.747 1 91.38 172 LEU B N 1
ATOM 3246 C CA . LEU B 1 172 ? 5.676 -17.594 -1.222 1 91.38 172 LEU B CA 1
ATOM 3247 C C . LEU B 1 172 ? 6.141 -17.938 -2.633 1 91.38 172 LEU B C 1
ATOM 3249 O O . LEU B 1 172 ? 6.438 -19.094 -2.924 1 91.38 172 LEU B O 1
ATOM 3253 N N . GLU B 1 173 ? 6.199 -16.953 -3.396 1 89.62 173 GLU B N 1
ATOM 3254 C CA . GLU B 1 173 ? 6.629 -17.141 -4.777 1 89.62 173 GLU B CA 1
ATOM 3255 C C . GLU B 1 173 ? 8.07 -17.641 -4.84 1 89.62 173 GLU B C 1
ATOM 3257 O O . GLU B 1 173 ? 8.406 -18.5 -5.668 1 89.62 173 GLU B O 1
ATOM 3262 N N . ARG B 1 174 ? 8.883 -17.141 -4.012 1 89.75 174 ARG B N 1
ATOM 3263 C CA . ARG B 1 174 ? 10.289 -17.531 -4.008 1 89.75 174 ARG B CA 1
ATOM 3264 C C . ARG B 1 174 ? 10.453 -18.953 -3.527 1 89.75 174 ARG B C 1
ATOM 3266 O O . ARG B 1 174 ? 11.289 -19.703 -4.055 1 89.75 174 ARG B O 1
ATOM 3273 N N . ILE B 1 175 ? 9.656 -19.297 -2.59 1 91.06 175 ILE B N 1
ATOM 3274 C CA . ILE B 1 175 ? 9.719 -20.672 -2.084 1 91.06 175 ILE B CA 1
ATOM 3275 C C . ILE B 1 175 ? 9.297 -21.641 -3.184 1 91.06 175 ILE B C 1
ATOM 3277 O O . ILE B 1 175 ? 9.977 -22.641 -3.428 1 91.06 175 ILE B O 1
ATOM 3281 N N . VAL B 1 176 ? 8.242 -21.297 -3.855 1 88.62 176 VAL B N 1
ATOM 3282 C CA . VAL B 1 176 ? 7.688 -22.203 -4.863 1 88.62 176 VAL B CA 1
ATOM 3283 C C . VAL B 1 176 ? 8.672 -22.344 -6.02 1 88.62 176 VAL B C 1
ATOM 3285 O O . VAL B 1 176 ? 8.781 -23.422 -6.613 1 88.62 176 VAL B O 1
ATOM 3288 N N . LEU B 1 177 ? 9.375 -21.375 -6.328 1 86.5 177 LEU B N 1
ATOM 3289 C CA . LEU B 1 177 ? 10.305 -21.391 -7.449 1 86.5 177 LEU B CA 1
ATOM 3290 C C . LEU B 1 177 ? 11.672 -21.906 -7.016 1 86.5 177 LEU B C 1
ATOM 3292 O O . LEU B 1 177 ? 12.547 -22.141 -7.852 1 86.5 177 LEU B O 1
ATOM 3296 N N . GLY B 1 178 ? 11.844 -22 -5.742 1 85.81 178 GLY B N 1
ATOM 3297 C CA . GLY B 1 178 ? 13.125 -22.453 -5.234 1 85.81 178 GLY B CA 1
ATOM 3298 C C . GLY B 1 178 ? 14.219 -21.422 -5.34 1 85.81 178 GLY B C 1
ATOM 3299 O O . GLY B 1 178 ? 15.398 -21.75 -5.461 1 85.81 178 GLY B O 1
ATOM 3300 N N . CYS B 1 179 ? 13.805 -20.203 -5.426 1 81.69 179 CYS B N 1
ATOM 3301 C CA . CYS B 1 179 ? 14.75 -19.094 -5.531 1 81.69 179 CYS B CA 1
ATOM 3302 C C . CYS B 1 179 ? 15.273 -18.688 -4.16 1 81.69 179 CYS B C 1
ATOM 3304 O O . CYS B 1 179 ? 14.492 -18.359 -3.268 1 81.69 179 CYS B O 1
ATOM 3306 N N . LYS B 1 180 ? 16.594 -18.781 -4.043 1 77.5 180 LYS B N 1
ATOM 3307 C CA . LYS B 1 180 ? 17.203 -18.422 -2.764 1 77.5 180 LYS B CA 1
ATOM 3308 C C . LYS B 1 180 ? 17.906 -17.062 -2.859 1 77.5 180 LYS B C 1
ATOM 3310 O O . LYS B 1 180 ? 18.391 -16.547 -1.855 1 77.5 180 LYS B O 1
ATOM 3315 N N . THR B 1 181 ? 17.891 -16.578 -4.117 1 72.44 181 THR B N 1
ATOM 3316 C CA . THR B 1 181 ? 18.578 -15.312 -4.289 1 72.44 181 THR B CA 1
ATOM 3317 C C . THR B 1 181 ? 17.609 -14.148 -4.211 1 72.44 181 THR B C 1
ATOM 3319 O O . THR B 1 181 ? 16.422 -14.297 -4.543 1 72.44 181 THR B O 1
ATOM 3322 N N . THR B 1 182 ? 18.219 -13.094 -3.619 1 74.31 182 THR B N 1
ATOM 3323 C CA . THR B 1 182 ? 17.406 -11.875 -3.559 1 74.31 182 THR B CA 1
ATOM 3324 C C . THR B 1 182 ? 17.969 -10.805 -4.477 1 74.31 182 THR B C 1
ATOM 3326 O O . THR B 1 182 ? 19.172 -10.758 -4.719 1 74.31 182 THR B O 1
ATOM 3329 N N . GLU B 1 183 ? 17.125 -10.125 -5.168 1 84.88 183 GLU B N 1
ATOM 3330 C CA . GLU B 1 183 ? 17.469 -9 -6.035 1 84.88 183 GLU B CA 1
ATOM 3331 C C . GLU B 1 183 ? 17.625 -7.715 -5.23 1 84.88 183 GLU B C 1
ATOM 3333 O O . GLU B 1 183 ? 17.156 -7.625 -4.094 1 84.88 183 GLU B O 1
ATOM 3338 N N . TYR B 1 184 ? 18.484 -6.883 -5.848 1 89.88 184 TYR B N 1
ATOM 3339 C CA . TYR B 1 184 ? 18.688 -5.57 -5.246 1 89.88 184 TYR B CA 1
ATOM 3340 C C . TYR B 1 184 ? 18.078 -4.473 -6.105 1 89.88 184 TYR B C 1
ATOM 3342 O O . TYR B 1 184 ? 17.844 -4.668 -7.301 1 89.88 184 TYR B O 1
ATOM 3350 N N . ASP B 1 185 ? 17.797 -3.441 -5.398 1 90 185 ASP B N 1
ATOM 3351 C CA . ASP B 1 185 ? 17.297 -2.305 -6.172 1 90 185 ASP B CA 1
ATOM 3352 C C . ASP B 1 185 ? 18.469 -1.479 -6.727 1 90 185 ASP B C 1
ATOM 3354 O O . ASP B 1 185 ? 19.625 -1.888 -6.629 1 90 185 ASP B O 1
ATOM 3358 N N . ALA B 1 186 ? 18.156 -0.378 -7.414 1 86.06 186 ALA B N 1
ATOM 3359 C CA . ALA B 1 186 ? 19.156 0.449 -8.102 1 86.06 186 ALA B CA 1
ATOM 3360 C C . ALA B 1 186 ? 20.172 1.011 -7.113 1 86.06 186 ALA B C 1
ATOM 3362 O O . ALA B 1 186 ? 21.312 1.288 -7.484 1 86.06 186 ALA B O 1
ATOM 3363 N N . GLN B 1 187 ? 19.859 1.126 -5.848 1 90.31 187 GLN B N 1
ATOM 3364 C CA . GLN B 1 187 ? 20.766 1.686 -4.84 1 90.31 187 GLN B CA 1
ATOM 3365 C C . GLN B 1 187 ? 21.547 0.587 -4.137 1 90.31 187 GLN B C 1
ATOM 3367 O O . GLN B 1 187 ? 22.375 0.87 -3.27 1 90.31 187 GLN B O 1
ATOM 3372 N N . GLY B 1 188 ? 21.188 -0.662 -4.445 1 93.06 188 GLY B N 1
ATOM 3373 C CA . GLY B 1 188 ? 22.047 -1.758 -4.004 1 93.06 188 GLY B CA 1
ATOM 3374 C C . GLY B 1 188 ? 21.484 -2.5 -2.807 1 93.06 188 GLY B C 1
ATOM 3375 O O . GLY B 1 188 ? 22.156 -3.352 -2.227 1 93.06 188 GLY B O 1
ATOM 3376 N N . GLN B 1 189 ? 20.375 -2.197 -2.311 1 95 189 GLN B N 1
ATOM 3377 C CA . GLN B 1 189 ? 19.781 -2.879 -1.164 1 95 189 GLN B CA 1
ATOM 3378 C C . GLN B 1 189 ? 18.688 -3.85 -1.604 1 95 189 GLN B C 1
ATOM 3380 O O . GLN B 1 189 ? 17.984 -3.592 -2.576 1 95 189 GLN B O 1
ATOM 3385 N N . GLY B 1 190 ? 18.578 -4.973 -0.961 1 95.56 190 GLY B N 1
ATOM 3386 C CA . GLY B 1 190 ? 17.5 -5.926 -1.169 1 95.56 190 GLY B CA 1
ATOM 3387 C C . GLY B 1 190 ? 16.328 -5.707 -0.239 1 95.56 190 GLY B C 1
ATOM 3388 O O . GLY B 1 190 ? 16.297 -4.746 0.533 1 95.56 190 GLY B O 1
ATOM 3389 N N . VAL B 1 191 ? 15.398 -6.602 -0.355 1 96.19 191 VAL B N 1
ATOM 3390 C CA . VAL B 1 191 ? 14.141 -6.477 0.376 1 96.19 191 VAL B CA 1
ATOM 3391 C C . VAL B 1 191 ? 14.422 -6.465 1.878 1 96.19 191 VAL B C 1
ATOM 3393 O O . VAL B 1 191 ? 13.938 -5.586 2.596 1 96.19 191 VAL B O 1
ATOM 3396 N N . ILE B 1 192 ? 15.273 -7.336 2.352 1 96.25 192 ILE B N 1
ATOM 3397 C CA . ILE B 1 192 ? 15.5 -7.445 3.789 1 96.25 192 ILE B CA 1
ATOM 3398 C C . ILE B 1 192 ? 16.234 -6.199 4.289 1 96.25 192 ILE B C 1
ATOM 3400 O O . ILE B 1 192 ? 15.984 -5.734 5.406 1 96.25 192 ILE B O 1
ATOM 3404 N N . HIS B 1 193 ? 17.062 -5.648 3.492 1 96.69 193 HIS B N 1
ATOM 3405 C CA . HIS B 1 193 ? 17.781 -4.438 3.873 1 96.69 193 HIS B CA 1
ATOM 3406 C C . HIS B 1 193 ? 16.828 -3.246 3.977 1 96.69 193 HIS B C 1
ATOM 3408 O O . HIS B 1 193 ? 16.891 -2.484 4.945 1 96.69 193 HIS B O 1
ATOM 3414 N N . LEU B 1 194 ? 16.016 -3.096 2.996 1 96.75 194 LEU B N 1
ATOM 3415 C CA . LEU B 1 194 ? 15.062 -1.996 2.994 1 96.75 194 LEU B CA 1
ATOM 3416 C C . LEU B 1 194 ? 14.094 -2.117 4.168 1 96.75 194 LEU B C 1
ATOM 3418 O O . LEU B 1 194 ? 13.766 -1.117 4.809 1 96.75 194 LEU B O 1
ATOM 3422 N N . CYS B 1 195 ? 13.602 -3.33 4.445 1 97.19 195 CYS B N 1
ATOM 3423 C CA . CYS B 1 195 ? 12.758 -3.545 5.613 1 97.19 195 CYS B CA 1
ATOM 3424 C C . CYS B 1 195 ? 13.477 -3.127 6.891 1 97.19 195 CYS B C 1
ATOM 3426 O O . CYS B 1 195 ? 12.875 -2.514 7.773 1 97.19 195 CYS B O 1
ATOM 3428 N N . THR B 1 196 ? 14.719 -3.455 6.953 1 95.94 196 THR B N 1
ATOM 3429 C CA . THR B 1 196 ? 15.523 -3.102 8.117 1 95.94 196 THR B CA 1
ATOM 3430 C C . THR B 1 196 ? 15.633 -1.587 8.258 1 95.94 196 THR B C 1
ATOM 3432 O O . THR B 1 196 ? 15.461 -1.044 9.352 1 95.94 196 THR B O 1
ATOM 3435 N N . LEU B 1 197 ? 15.891 -0.931 7.184 1 94.56 197 LEU B N 1
ATOM 3436 C CA . LEU B 1 197 ? 16.016 0.522 7.188 1 94.56 197 LEU B CA 1
ATOM 3437 C C . LEU B 1 197 ? 14.703 1.178 7.594 1 94.56 197 LEU B C 1
ATOM 3439 O O . LEU B 1 197 ? 14.695 2.246 8.211 1 94.56 197 LEU B O 1
ATOM 3443 N N . LEU B 1 198 ? 13.609 0.522 7.312 1 95.75 198 LEU B N 1
ATOM 3444 C CA . LEU B 1 198 ? 12.281 1.032 7.629 1 95.75 198 LEU B CA 1
ATOM 3445 C C . LEU B 1 198 ? 11.891 0.69 9.062 1 95.75 198 LEU B C 1
ATOM 3447 O O . LEU B 1 198 ? 10.859 1.156 9.555 1 95.75 198 LEU B O 1
ATOM 3451 N N . GLY B 1 199 ? 12.68 -0.202 9.648 1 94.69 199 GLY B N 1
ATOM 3452 C CA . GLY B 1 199 ? 12.352 -0.647 11 1 94.69 199 GLY B CA 1
ATOM 3453 C C . GLY B 1 199 ? 11.297 -1.733 11.023 1 94.69 199 GLY B C 1
ATOM 3454 O O . GLY B 1 199 ? 10.617 -1.918 12.039 1 94.69 199 GLY B O 1
ATOM 3455 N N . TYR B 1 200 ? 11.039 -2.408 9.922 1 96.5 200 TYR B N 1
ATOM 3456 C CA . TYR B 1 200 ? 10.078 -3.498 9.836 1 96.5 200 TYR B CA 1
ATOM 3457 C C . TYR B 1 200 ? 10.664 -4.793 10.375 1 96.5 200 TYR B C 1
ATOM 3459 O O . TYR B 1 200 ? 10.992 -5.703 9.609 1 96.5 200 TYR B O 1
ATOM 3467 N N . SER B 1 201 ? 10.664 -4.926 11.656 1 93.62 201 SER B N 1
ATOM 3468 C CA . SER B 1 201 ? 11.305 -6.066 12.305 1 93.62 201 SER B CA 1
ATOM 3469 C C . SER B 1 201 ? 10.555 -7.359 12.008 1 93.62 201 SER B C 1
ATOM 3471 O O . SER B 1 201 ? 11.133 -8.445 12.07 1 93.62 201 SER B O 1
ATOM 3473 N N . TRP B 1 202 ? 9.273 -7.227 11.664 1 94.44 202 TRP B N 1
ATOM 3474 C CA . TRP B 1 202 ? 8.469 -8.398 11.344 1 94.44 202 TRP B CA 1
ATOM 3475 C C . TRP B 1 202 ? 9.023 -9.125 10.125 1 94.44 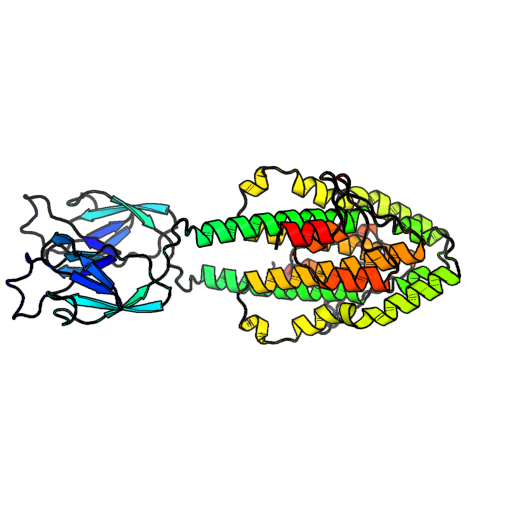202 TRP B C 1
ATOM 3477 O O . TRP B 1 202 ? 8.742 -10.312 9.922 1 94.44 202 TRP B O 1
ATOM 3487 N N . ALA B 1 203 ? 9.82 -8.461 9.281 1 96.69 203 ALA B N 1
ATOM 3488 C CA . ALA B 1 203 ? 10.383 -9.062 8.078 1 96.69 203 ALA B CA 1
ATOM 3489 C C . ALA B 1 203 ? 11.383 -10.164 8.43 1 96.69 203 ALA B C 1
ATOM 3491 O O . ALA B 1 203 ? 11.539 -11.133 7.684 1 96.69 203 ALA B O 1
ATOM 3492 N N . ILE B 1 204 ? 12.062 -10.016 9.547 1 95 204 ILE B N 1
ATOM 3493 C CA . ILE B 1 204 ? 13.078 -10.977 9.961 1 95 204 ILE B CA 1
ATOM 3494 C C . ILE B 1 204 ? 12.445 -12.352 10.141 1 95 204 ILE B C 1
ATOM 3496 O O . ILE B 1 204 ? 12.953 -13.344 9.609 1 95 204 ILE B O 1
ATOM 3500 N N . ALA B 1 205 ? 11.383 -12.406 10.82 1 95.81 205 ALA B N 1
ATOM 3501 C CA . ALA B 1 205 ? 10.688 -13.672 11.039 1 95.81 205 ALA B CA 1
ATOM 3502 C C . ALA B 1 205 ? 10.211 -14.273 9.719 1 95.81 205 ALA B C 1
ATOM 3504 O O . ALA B 1 205 ? 10.336 -15.477 9.5 1 95.81 205 ALA B O 1
ATOM 3505 N N . LEU B 1 206 ? 9.688 -13.477 8.867 1 96.75 206 LEU B N 1
ATOM 3506 C CA . LEU B 1 206 ? 9.164 -13.953 7.59 1 96.75 206 LEU B CA 1
ATOM 3507 C C . LEU B 1 206 ? 10.273 -14.57 6.746 1 96.75 206 LEU B C 1
ATOM 3509 O O . LEU B 1 206 ? 10.102 -15.641 6.164 1 96.75 206 LEU B O 1
ATOM 3513 N N . PHE B 1 207 ? 11.414 -13.891 6.691 1 95.88 207 PHE B N 1
ATOM 3514 C CA . PHE B 1 207 ? 12.539 -14.43 5.945 1 95.88 207 PHE B CA 1
ATOM 3515 C C . PHE B 1 207 ? 13.008 -15.758 6.543 1 95.88 207 PHE B C 1
ATOM 3517 O O . PHE B 1 207 ? 13.273 -16.719 5.812 1 95.88 207 PHE B O 1
ATOM 3524 N N . SER B 1 208 ? 13.07 -15.781 7.824 1 94.69 208 SER B N 1
ATOM 3525 C CA . SER B 1 208 ? 13.5 -16.984 8.508 1 94.69 208 SER B CA 1
ATOM 3526 C C . SER B 1 208 ? 12.562 -18.156 8.227 1 94.69 208 SER B C 1
ATOM 3528 O O . SER B 1 208 ? 13.008 -19.25 7.887 1 94.69 208 SER B O 1
ATOM 3530 N N . TRP B 1 209 ? 11.281 -17.906 8.32 1 95.81 209 TRP B N 1
ATOM 3531 C CA . TRP B 1 209 ? 10.289 -18.953 8.078 1 95.81 209 TRP B CA 1
ATOM 3532 C C . TRP B 1 209 ? 10.312 -19.406 6.625 1 95.81 209 TRP B C 1
ATOM 3534 O O . TRP B 1 209 ? 9.945 -20.531 6.32 1 95.81 209 TRP B O 1
ATOM 3544 N N . ALA B 1 210 ? 10.711 -18.5 5.695 1 94.38 210 ALA B N 1
ATOM 3545 C CA . ALA B 1 210 ? 10.766 -18.828 4.27 1 94.38 210 ALA B CA 1
ATOM 3546 C C . ALA B 1 210 ? 12.047 -19.562 3.924 1 94.38 210 ALA B C 1
ATOM 3548 O O . ALA B 1 210 ? 12.219 -20.031 2.795 1 94.38 210 ALA B O 1
ATOM 3549 N N . GLY B 1 211 ? 12.984 -19.609 4.844 1 92.69 211 GLY B N 1
ATOM 3550 C CA . GLY B 1 211 ? 14.242 -20.297 4.613 1 92.69 211 GLY B CA 1
ATOM 3551 C C . GLY B 1 211 ? 15.258 -19.469 3.869 1 92.69 211 GLY B C 1
ATOM 3552 O O . GLY B 1 211 ? 16.203 -20 3.277 1 92.69 211 GLY B O 1
ATOM 3553 N N . LEU B 1 212 ? 15.031 -18.234 3.762 1 91.5 212 LEU B N 1
ATOM 3554 C CA . LEU B 1 212 ? 15.992 -17.328 3.125 1 91.5 212 LEU B CA 1
ATOM 3555 C C . LEU B 1 212 ? 17 -16.812 4.137 1 91.5 212 LEU B C 1
ATOM 3557 O O . LEU B 1 212 ? 16.656 -16.562 5.293 1 91.5 212 LEU B O 1
ATOM 3561 N N . SER B 1 213 ? 18.172 -16.578 3.697 1 89.31 213 SER B N 1
ATOM 3562 C CA . SER B 1 213 ? 19.266 -16.172 4.586 1 89.31 213 SER B CA 1
ATOM 3563 C C . SER B 1 213 ? 19.062 -14.727 5.059 1 89.31 213 SER B C 1
ATOM 3565 O O . SER B 1 213 ? 18.75 -13.844 4.258 1 89.31 213 SER B O 1
ATOM 3567 N N . LEU B 1 214 ? 19.25 -14.539 6.297 1 90.81 214 LEU B N 1
ATOM 3568 C CA . LEU B 1 214 ? 19.203 -13.203 6.879 1 90.81 214 LEU B CA 1
ATOM 3569 C C . LEU B 1 214 ? 20.531 -12.469 6.668 1 90.81 214 LEU B C 1
ATOM 3571 O O . LEU B 1 214 ? 20.594 -11.25 6.832 1 90.81 214 LEU B O 1
ATOM 3575 N N . ASP B 1 215 ? 21.531 -13.227 6.277 1 91.06 215 ASP B N 1
ATOM 3576 C CA . ASP B 1 215 ? 22.859 -12.664 6.133 1 91.06 215 ASP B CA 1
ATOM 3577 C C . ASP B 1 215 ? 23.141 -12.273 4.684 1 91.06 215 ASP B C 1
ATOM 3579 O O . ASP B 1 215 ? 24.297 -12.117 4.289 1 91.06 215 ASP B O 1
ATOM 3583 N N . PHE B 1 216 ? 22.078 -12.188 3.98 1 91.69 216 PHE B N 1
ATOM 3584 C CA . PHE B 1 216 ? 22.266 -11.75 2.602 1 91.69 216 PHE B CA 1
ATOM 3585 C C . PHE B 1 216 ? 22.906 -10.375 2.553 1 91.69 216 PHE B C 1
ATOM 3587 O O . PHE B 1 216 ? 22.5 -9.461 3.279 1 91.69 216 PHE B O 1
ATOM 3594 N N . ARG B 1 217 ? 23.891 -10.32 1.73 1 92.69 217 ARG B N 1
ATOM 3595 C CA . ARG B 1 217 ? 24.641 -9.062 1.633 1 92.69 217 ARG B CA 1
ATOM 3596 C C . ARG B 1 217 ? 24.125 -8.211 0.473 1 92.69 217 ARG B C 1
ATOM 3598 O O . ARG B 1 217 ? 23.797 -8.742 -0.594 1 92.69 217 ARG B O 1
ATOM 3605 N N . ASP B 1 218 ? 24.062 -6.969 0.723 1 92.25 218 ASP B N 1
ATOM 3606 C CA . ASP B 1 218 ? 23.703 -6.066 -0.37 1 92.25 218 ASP B CA 1
ATOM 3607 C C . ASP B 1 218 ? 24.906 -5.809 -1.281 1 92.25 218 ASP B C 1
ATOM 3609 O O . ASP B 1 218 ? 25.922 -6.508 -1.196 1 92.25 218 ASP B O 1
ATOM 3613 N N . LYS B 1 219 ? 24.75 -4.922 -2.24 1 92.56 219 LYS B N 1
ATOM 3614 C CA . LYS B 1 219 ? 25.781 -4.672 -3.246 1 92.56 219 LYS B CA 1
ATOM 3615 C C . LYS B 1 219 ? 27.062 -4.148 -2.602 1 92.56 219 LYS B C 1
ATOM 3617 O O . LYS B 1 219 ? 28.141 -4.238 -3.189 1 92.56 219 LYS B O 1
ATOM 3622 N N . PHE B 1 220 ? 26.969 -3.65 -1.434 1 92.19 220 PHE B N 1
ATOM 3623 C CA . PHE B 1 220 ? 28.125 -3.053 -0.762 1 92.19 220 PHE B CA 1
ATOM 3624 C C . PHE B 1 220 ? 28.688 -3.998 0.294 1 92.19 220 PHE B C 1
ATOM 3626 O O . PHE B 1 220 ? 29.594 -3.629 1.046 1 92.19 220 PHE B O 1
ATOM 3633 N N . GLY B 1 221 ? 28.094 -5.156 0.415 1 93.62 221 GLY B N 1
ATOM 3634 C CA . GLY B 1 221 ? 28.578 -6.168 1.335 1 93.62 221 GLY B CA 1
ATOM 3635 C C . GLY B 1 221 ? 27.953 -6.082 2.713 1 93.62 221 GLY B C 1
ATOM 3636 O O . GLY B 1 221 ? 28.391 -6.758 3.645 1 93.62 221 GLY B O 1
ATOM 3637 N N . TRP B 1 222 ? 26.984 -5.293 2.873 1 93.31 222 TRP B N 1
ATOM 3638 C CA . TRP B 1 222 ? 26.359 -5.113 4.176 1 93.31 222 TRP B CA 1
ATOM 3639 C C . TRP B 1 222 ? 25.141 -6.023 4.324 1 93.31 222 TRP B C 1
ATOM 3641 O O . TRP B 1 222 ? 24.359 -6.188 3.383 1 93.31 222 TRP B O 1
ATOM 3651 N N . THR B 1 223 ? 25.047 -6.539 5.531 1 93.88 223 THR B N 1
ATOM 3652 C CA . THR B 1 223 ? 23.875 -7.34 5.859 1 93.88 223 THR B CA 1
ATOM 3653 C C . THR B 1 223 ? 22.797 -6.48 6.508 1 93.88 223 THR B C 1
ATOM 3655 O O . THR B 1 223 ? 23.016 -5.297 6.789 1 93.88 223 THR B O 1
ATOM 3658 N N . ALA B 1 224 ? 21.609 -7.121 6.672 1 92.5 224 ALA B N 1
ATOM 3659 C CA . ALA B 1 224 ? 20.531 -6.418 7.371 1 92.5 224 ALA B CA 1
ATOM 3660 C C . ALA B 1 224 ? 20.969 -5.992 8.766 1 92.5 224 ALA B C 1
ATOM 3662 O O . ALA B 1 224 ? 20.609 -4.91 9.234 1 92.5 224 ALA B O 1
ATOM 3663 N N . LEU B 1 225 ? 21.75 -6.738 9.398 1 91.31 225 LEU B N 1
ATOM 3664 C CA . LEU B 1 225 ? 22.25 -6.43 10.734 1 91.31 225 LEU B CA 1
ATOM 3665 C C . LEU B 1 225 ? 23.156 -5.203 10.711 1 91.31 225 LEU B C 1
ATOM 3667 O O . LEU B 1 225 ? 23.094 -4.359 11.609 1 91.31 225 LEU B O 1
ATOM 3671 N N . HIS B 1 226 ? 24 -5.148 9.727 1 91.31 226 HIS B N 1
ATOM 3672 C CA . HIS B 1 226 ? 24.859 -3.975 9.57 1 91.31 226 HIS B CA 1
ATOM 3673 C C . HIS B 1 226 ? 24.016 -2.703 9.445 1 91.31 226 HIS B C 1
ATOM 3675 O O . HIS B 1 226 ? 24.312 -1.699 10.102 1 91.31 226 HIS B O 1
ATOM 3681 N N . TRP B 1 227 ? 23.047 -2.766 8.648 1 91.62 227 TRP B N 1
ATOM 3682 C CA . TRP B 1 227 ? 22.172 -1.612 8.445 1 91.62 227 TRP B CA 1
ATOM 3683 C C . TRP B 1 227 ? 21.438 -1.256 9.727 1 91.62 227 TRP B C 1
ATOM 3685 O O . TRP B 1 227 ? 21.266 -0.077 10.047 1 91.62 227 TRP B O 1
ATOM 3695 N N . ALA B 1 228 ? 20.875 -2.275 10.461 1 89.56 228 ALA B N 1
ATOM 3696 C CA . ALA B 1 228 ? 20.188 -2.049 11.727 1 89.56 228 ALA B CA 1
ATOM 3697 C C . ALA B 1 228 ? 21.094 -1.326 12.719 1 89.56 228 ALA B C 1
ATOM 3699 O O . ALA B 1 228 ? 20.656 -0.407 13.414 1 89.56 228 ALA B O 1
ATOM 3700 N N . ALA B 1 229 ? 22.297 -1.712 12.758 1 86.12 229 ALA B N 1
ATOM 3701 C CA . ALA B 1 229 ? 23.266 -1.111 13.672 1 86.12 229 ALA B CA 1
ATOM 3702 C C . ALA B 1 229 ? 23.578 0.327 13.266 1 86.12 229 ALA B C 1
ATOM 3704 O O . ALA B 1 229 ? 23.75 1.197 14.125 1 86.12 229 ALA B O 1
ATOM 3705 N N . TYR B 1 230 ? 23.672 0.553 12.031 1 84.06 230 TYR B N 1
ATOM 3706 C CA . TYR B 1 230 ? 24.016 1.867 11.508 1 84.06 230 TYR B CA 1
ATOM 3707 C C . TYR B 1 230 ? 22.875 2.859 11.727 1 84.06 230 TYR B C 1
ATOM 3709 O O . TYR B 1 230 ? 23.125 4.027 12.039 1 84.06 230 TYR B O 1
ATOM 3717 N N . ASN B 1 231 ? 21.672 2.486 11.508 1 79.25 231 ASN B N 1
ATOM 3718 C CA . ASN B 1 231 ? 20.531 3.385 11.578 1 79.25 231 ASN B CA 1
ATOM 3719 C C . ASN B 1 231 ? 19.984 3.49 13.008 1 79.25 231 ASN B C 1
ATOM 3721 O O . ASN B 1 231 ? 19.172 4.367 13.297 1 79.25 231 ASN B O 1
ATOM 3725 N N . GLY B 1 232 ? 20.125 2.562 13.898 1 68.19 232 GLY B N 1
ATOM 3726 C CA . GLY B 1 232 ? 19.672 2.588 15.273 1 68.19 232 GLY B CA 1
ATOM 3727 C C . GLY B 1 232 ? 20.609 3.34 16.203 1 68.19 232 GLY B C 1
ATOM 3728 O O . GLY B 1 232 ? 21.734 3.676 15.82 1 68.19 232 GLY B O 1
#

Sequence (464 aa):
VLVTGYFHNDYQHLAKSNLVCVCGEASVPVEIVQVGVYRCWLSPHSPGFVNLYLSFDGHKPISQVVNFEYRTPILHDPAASMEESYNWIEFRLQMRLSNLLFTTPKTIDVFSSKVSPTALKETKKFASKTLFISKSLKHFMKSSDANAIPYPHAKNTLFEIALKNKLREWLLERIVLGCKTTEYDAQGQGVIHLCTLLGYSWAIALFSWAGLSLDFRDKFGWTALHWAAYNGVLVTGYFHNDYQHLAKSNLVCVCGEASVPVEIVQVGVYRCWLSPHSPGFVNLYLSFDGHKPISQVVNFEYRTPILHDPAASMEESYNWIEFRLQMRLSNLLFTTPKTIDVFSSKVSPTALKETKKFASKTLFISKSLKHFMKSSDANAIPYPHAKNTLFEIALKNKLREWLLERIVLGCKTTEYDAQGQGVIHLCTLLGYSWAIALFSWAGLSLDFRDKFGWTALHWAAYNG

pLDDT: mean 78.29, std 15.67, range [36.69, 97.44]

Secondary structure (DSSP, 8-state):
-EEE----GGGGGGTTS--EEEETTEEEEEEEEETTEEEE-PPP--SEEEEEEEESSSSSBSS--EEEEE---SS--HHHHHHHHHHHHHHHHHHHHHHHHHHS--HHHHHHS---HHHHHHHHHHHHHTHHHHTHHHHHHH-GGGGTS-HHHHHHHHHHHHHHHHHHHHHHHHHHHT-----B-TTS-BHHHHHHHHT-THHHHHHHHHT--TT---TTS--HHHHHHHH-/-EEE----GGGGGGTTS--EEEETTEEEEEEEEETTEEEE------SEEEEEEEESSSSSBSS--EEEEE---SS--HHHHHHHHHHHHHHHHHHHHHHHHHHS--HHHHHHS---HHHHHHHHHHHHHTHHHHTHHHHHHH-GGGGGS-HHHHHHHHHHHHHHHHHHHHHHHHHHHT-----B-TTS-BHHHHHHHHT-THHHHHHHHHT--TT---TTS--HHHHHHHH-

Organism: NCBI:txid97028

InterPro domains:
  IPR013783 Immunoglobulin-like fold [G3DSA:2.60.40.10] (1-74)
  IPR014756 Immunoglobulin E-set [SSF81296] (1-71)
  IPR036770 Ankyrin repeat-containing domain superfamily [G3DSA:1.25.40.20] (148-232)
  IPR036770 Ankyrin repeat-containing domain superfamily [SSF48403] (146-232)

Radius of gyration: 30.55 Å; Cα contacts (8 Å, |Δi|>4): 649; chains: 2; bounding box: 56×95×64 Å

Nearest PDB structures (foldseek):
  2cxk-assembly1_A  TM=8.247E-01  e=4.450E-04  Homo sapiens
  5et1-assembly2_B  TM=7.386E-01  e=1.137E-01  Mus musculus
  6jmt-assembly6_F  TM=6.872E-01  e=1.275E-01  Mus musculus
  6jmt-assembly3_B  TM=6.879E-01  e=1.796E-01  Mus musculus
  8jet-assembly1_C  TM=7.338E-01  e=2.350E+00  Arabidopsis thaliana